Protein AF-A0A1F3SQA1-F1 (afdb_monomer)

Solvent-accessible surface area (backbone atoms only — not comparable to full-atom values): 26311 Å² total; per-residue (Å²): 132,64,75,68,61,70,55,59,71,68,75,72,82,86,90,86,88,83,87,87,80,90,62,77,64,54,45,48,72,47,76,38,71,62,70,23,48,37,37,42,30,56,46,27,35,12,43,51,34,51,51,54,53,50,57,70,67,46,75,56,28,37,43,37,33,30,42,46,51,42,80,35,73,56,29,28,56,53,49,38,51,50,41,52,38,20,71,73,67,22,46,32,40,39,40,35,36,54,42,91,92,64,50,57,63,35,71,48,38,47,51,45,42,41,75,44,53,32,48,59,34,25,34,51,64,78,34,82,83,40,83,79,50,63,66,37,43,50,48,34,35,41,43,36,29,59,64,43,36,33,35,36,16,39,56,50,42,32,29,31,39,32,50,64,25,57,60,46,26,38,47,30,33,33,41,38,41,36,35,80,65,30,46,58,55,48,51,56,47,50,54,45,63,70,31,90,52,31,37,64,73,75,52,64,64,51,50,50,62,69,63,52,46,62,60,56,57,51,42,55,49,54,73,63,74,48,58,81,59,55,64,51,55,55,24,70,74,34,70,66,54,41,50,51,52,53,49,52,54,53,49,51,51,54,52,50,53,49,43,52,49,28,54,52,51,61,50,87,46,73,67,52,53,50,50,51,51,50,28,57,58,55,5,44,56,46,40,73,70,33,58,66,48,70,34,37,42,34,34,44,34,23,37,63,84,74,68,64,70,68,46,40,67,20,45,17,45,60,52,55,54,53,52,54,64,60,66,44,79,51,32,39,41,36,37,21,44,43,70,45,68,48,73,63,56,46,48,46,52,52,53,40,34,73,72,68,28,47,40,37,37,41,27,34,29,67,57,21,44,92,52,58,44,59,44,39,40,30,71,69,52,46,59,65,40,36,76,54,63,42,45,42,31,29,31,64,21,61,66,63,84,96,63,89,62,91,45,76,50,36,64,70,15,36,21,21,52,41,23,21,34,39,37,39,51,65,22,20,34,36,46,10,37,53,44,45,29,67,52,46,62,51,35,30,29,29,33,35,41,33,39,45,82,32,43,70,62,28,44,50,56,50,51,52,52,57,57,54,50,75,57,36,48,73,39,84,43,65,64,51,42,66,66,57,56,57,51,94,54,51,71,69,59,51,53,51,39,63,67,39,28,63,59,36,44,51,53,57,74,76,95

Secondary structure (DSSP, 8-state):
--HHHHHHGGG--------------BEEEEEE-S-EEEEEE-SHHHHHHHHHHHHHH-SSEEEEEES-B--SHHHHHHHHHHHHHHHTT-EEEEEEE--TT--SS-HHHHHHHHHTTEEEEEETGGGGG-TTGGG-EE---EEEETTTEEEEES--BSGGGTT--SSEEEE--EEEEESTTHHHHHHHHHHHHHSTTEE---HHHHHHHHHS-HHHHHHHHHHT---HHHHHHHHHH-HHHHHHHHHHHHHHHHHHHHHHHHHHHTSPPHHHHHHHHHIIIIIHHHHHTS-EEEESEEEEEEEPS--SHHHHHSBHHHHHHHHHHHH-SSEEEEE-S-B---HHHHHHHHHHHHTT-EEEEEEE-TTT-S-HHHHHHHHHHHHHHHTTT-EEEEE-SPPPTT---SSHHHHTSEEEE---EEEETTTEEEEES--BSHHHHHTEE-EEEEEES-HHHHHHHHHHHHHHHTTEEE--SHHHHHHHTTTT--HHHHHHHHHHHHHHHHHHHT-

Foldseek 3Di:
DDLVVVQVLVQDDDDDDDDDDADAFPKLKDKFLAKKKKWKAQALLLVLLVLLVLLVPFDAEKEWEAADQALALSNLLNLLSVLVVQVVVHAAEYEYEDDVVPPRCDLLLCLLSVVSRHHYKYFQPVCVPPPQQNLFTARWTWIDGPLFKIKFFLAGHHCLSRLNDLAEHARIMMMMIGDDCSNSVVVLSVLRCPDPRIGDPPCVVVVVLVVPPVCVVVVCVVVVVDPPVVLVVVCVVPVVSVVVVVVVVVVNVVSVVVNVVSNVSNPDDPVSVVVVVLSVVVSVVSNVPTDIDMFSTKMKMWQGDDDDDVSLSNHDVVVVVLVLLLVFDAEKEWEAQAAQAAPSVVVSLLVCLVVVHAAEYEYAACQAHSNLLRNLNCLVCVQVSLVSRYWYKHFLQADAPPRDHPDPSSNNYGYGYHYGKMQGYQFKIKGWSAHNDVSSSGHYIIIMMIGGRHRSVSVVVVVVVVSSRVRIDTPNHNVSCVVRRQVPHDPVSVVVSVVSNVSSNVVSVSD

pLDDT: mean 85.47, std 19.25, range [26.56, 98.94]

Mean predicted aligned error: 8.24 Å

Radius of gyration: 24.85 Å; Cα contacts (8 Å, |Δi|>4): 980; chains: 1; bounding box: 67×60×72 Å

Nearest PDB structures (foldseek):
  3hsi-assembly1_C-2  TM=6.934E-01  e=1.210E-18  Haemophilus influenzae
  8yr5-assembly1_F  TM=6.966E-01  e=2.117E-18  Escherichia coli str. K-12 substr. MG1655
  8yr5-assembly1_L  TM=6.900E-01  e=2.002E-18  Escherichia coli str. K-12 substr. MG1655
  8yr5-assembly1_B  TM=6.846E-01  e=2.239E-18  Escherichia coli str. K-12 substr. MG1655
  3hsi-assembly2_B-2  TM=6.626E-01  e=1.790E-18  Haemophilus influenzae

Structure (mmCIF, N/CA/C/O backbone):
data_AF-A0A1F3SQA1-F1
#
_entry.id   AF-A0A1F3SQA1-F1
#
loop_
_atom_site.group_PDB
_atom_site.id
_atom_site.type_symbol
_atom_site.label_atom_id
_atom_site.label_alt_id
_atom_site.label_comp_id
_atom_site.label_asym_id
_atom_site.label_entity_id
_atom_site.label_seq_id
_atom_site.pdbx_PDB_ins_code
_atom_site.Cartn_x
_atom_site.Cartn_y
_atom_site.Cartn_z
_atom_site.occupancy
_atom_site.B_iso_or_equiv
_atom_site.auth_seq_id
_atom_site.auth_comp_id
_atom_site.auth_asym_id
_atom_site.auth_atom_id
_atom_site.pdbx_PDB_model_num
ATOM 1 N N . MET A 1 1 ? 14.213 17.876 -5.535 1.00 33.94 1 MET A N 1
ATOM 2 C CA . MET A 1 1 ? 13.099 18.818 -5.268 1.00 33.94 1 MET A CA 1
ATOM 3 C C . MET A 1 1 ? 12.388 18.370 -4.002 1.00 33.94 1 MET A C 1
ATOM 5 O O . MET A 1 1 ? 12.259 17.169 -3.807 1.00 33.94 1 MET A O 1
ATOM 9 N N . SER A 1 2 ? 12.028 19.285 -3.098 1.00 26.56 2 SER A N 1
ATOM 10 C CA . SER A 1 2 ? 11.525 18.899 -1.773 1.00 26.56 2 SER A CA 1
ATOM 11 C C . SER A 1 2 ? 10.110 18.313 -1.851 1.00 26.56 2 SER A C 1
ATOM 13 O O . SER A 1 2 ? 9.280 18.761 -2.644 1.00 26.56 2 SER A O 1
ATOM 15 N N . HIS A 1 3 ? 9.818 17.344 -0.978 1.00 36.22 3 HIS A N 1
ATOM 16 C CA . HIS A 1 3 ? 8.476 16.789 -0.743 1.00 36.22 3 HIS A CA 1
ATOM 17 C C . HIS A 1 3 ? 7.387 17.871 -0.563 1.00 36.22 3 HIS A C 1
ATOM 19 O O . HIS A 1 3 ? 6.221 17.637 -0.865 1.00 36.22 3 HIS A O 1
ATOM 25 N N . ALA A 1 4 ? 7.757 19.084 -0.134 1.00 29.34 4 ALA A N 1
ATOM 26 C CA . ALA A 1 4 ? 6.837 20.205 0.045 1.00 29.34 4 ALA A CA 1
ATOM 27 C C . ALA A 1 4 ? 6.196 20.703 -1.268 1.00 29.34 4 ALA A C 1
ATOM 29 O O . ALA A 1 4 ? 5.069 21.193 -1.235 1.00 29.34 4 ALA A O 1
ATOM 30 N N . PHE A 1 5 ? 6.857 20.544 -2.422 1.00 28.77 5 PHE A N 1
ATOM 31 C CA . PHE A 1 5 ? 6.289 20.952 -3.714 1.00 28.77 5 PHE A CA 1
ATOM 32 C C . PHE A 1 5 ? 5.249 19.944 -4.241 1.00 28.77 5 PHE A C 1
ATOM 34 O O . PHE A 1 5 ? 4.252 20.356 -4.828 1.00 28.77 5 PHE A O 1
ATOM 41 N N . LYS A 1 6 ? 5.408 18.642 -3.930 1.00 39.19 6 LYS A N 1
ATOM 42 C CA . LYS A 1 6 ? 4.397 17.596 -4.204 1.00 39.19 6 LYS A CA 1
ATOM 43 C C . LYS A 1 6 ? 3.072 17.886 -3.458 1.00 39.19 6 LYS A C 1
ATOM 45 O O . LYS A 1 6 ? 1.998 17.616 -3.984 1.00 39.19 6 LYS A O 1
ATOM 50 N N . ILE A 1 7 ? 3.138 18.513 -2.275 1.00 40.22 7 ILE A N 1
ATOM 51 C CA . ILE A 1 7 ? 1.973 18.864 -1.434 1.00 40.22 7 ILE A CA 1
ATOM 52 C C . ILE A 1 7 ? 1.222 20.111 -1.945 1.00 40.22 7 ILE A C 1
ATOM 54 O O . ILE A 1 7 ? 0.005 20.199 -1.790 1.00 40.22 7 ILE A O 1
ATOM 58 N N . LEU A 1 8 ? 1.908 21.075 -2.569 1.00 31.73 8 LEU A N 1
ATOM 59 C CA . LEU A 1 8 ? 1.300 22.357 -2.960 1.00 31.73 8 LEU A CA 1
ATOM 60 C C . LEU A 1 8 ? 0.351 22.230 -4.165 1.00 31.73 8 LEU A C 1
ATOM 62 O O . LEU A 1 8 ? -0.677 22.900 -4.213 1.00 31.73 8 LEU A O 1
ATOM 66 N N . VAL A 1 9 ? 0.642 21.324 -5.101 1.00 40.16 9 VAL A N 1
ATOM 67 C CA . VAL A 1 9 ? -0.227 21.062 -6.267 1.00 40.16 9 VAL A CA 1
ATOM 68 C C . VAL A 1 9 ? -1.517 20.325 -5.862 1.00 40.16 9 VAL A C 1
ATOM 70 O O . VAL A 1 9 ? -2.518 20.341 -6.571 1.00 40.16 9 VAL A O 1
ATOM 73 N N . PHE A 1 10 ? -1.540 19.754 -4.660 1.00 41.94 10 PHE A N 1
ATOM 74 C CA . PHE A 1 10 ? -2.691 19.055 -4.096 1.00 41.94 10 PHE A CA 1
ATOM 75 C C . PHE A 1 10 ? -3.799 19.996 -3.577 1.00 41.94 10 PHE A C 1
ATOM 77 O O . PHE A 1 10 ? -4.923 19.555 -3.352 1.00 41.94 10 PHE A O 1
ATOM 84 N N . LEU A 1 11 ? -3.502 21.289 -3.377 1.00 36.06 11 LEU A N 1
ATOM 85 C CA . LEU A 1 11 ? -4.375 22.251 -2.681 1.00 36.06 11 LEU A CA 1
ATOM 86 C C . LEU A 1 11 ? -5.408 22.970 -3.565 1.00 36.06 11 LEU A C 1
ATOM 88 O O . LEU A 1 11 ? -6.230 23.720 -3.040 1.00 36.06 11 LEU A O 1
ATOM 92 N N . LEU A 1 12 ? 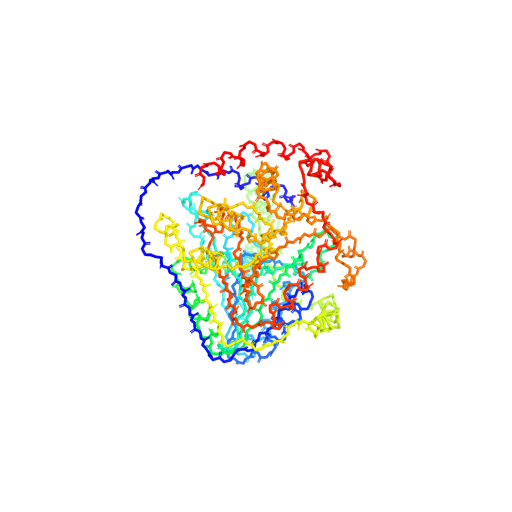-5.411 22.755 -4.881 1.00 35.59 12 LEU A N 1
ATOM 93 C CA . LEU A 1 12 ? -6.337 23.433 -5.789 1.00 35.59 12 LEU A CA 1
ATOM 94 C C . LEU A 1 12 ? -7.244 22.415 -6.485 1.00 35.59 12 LEU A C 1
ATOM 96 O O . LEU A 1 12 ? -6.821 21.753 -7.420 1.00 35.59 12 LEU A O 1
ATOM 100 N N . THR A 1 13 ? -8.505 22.301 -6.062 1.00 38.38 13 THR A N 1
ATOM 101 C CA . THR A 1 13 ? -9.640 22.019 -6.965 1.00 38.38 13 THR A CA 1
ATOM 102 C C . THR A 1 13 ? -10.970 22.385 -6.309 1.00 38.38 13 THR A C 1
ATOM 104 O O . THR A 1 13 ? -11.234 22.079 -5.148 1.00 38.38 13 THR A O 1
ATOM 107 N N . LEU A 1 14 ? -11.782 23.094 -7.092 1.00 35.31 14 LEU A N 1
ATOM 108 C CA . LEU A 1 14 ? -13.035 23.744 -6.730 1.00 35.31 14 LEU A CA 1
ATOM 109 C C . LEU A 1 14 ? -14.251 22.804 -6.783 1.00 35.31 14 LEU A C 1
ATOM 111 O O . LEU A 1 14 ? -14.276 21.779 -7.461 1.00 35.31 14 LEU A O 1
ATOM 115 N N . ILE A 1 15 ? -15.261 23.247 -6.041 1.00 37.16 15 ILE A N 1
ATOM 116 C CA . ILE A 1 15 ? -16.557 22.655 -5.712 1.00 37.16 15 ILE A CA 1
ATOM 117 C C . ILE A 1 15 ? -17.453 22.420 -6.942 1.00 37.16 15 ILE A C 1
ATOM 119 O O . ILE A 1 15 ? -17.565 23.272 -7.817 1.00 37.16 15 ILE A O 1
ATOM 123 N N . SER A 1 16 ? -18.210 21.317 -6.932 1.00 30.11 16 SER A N 1
ATOM 124 C CA . SER A 1 16 ? -19.555 21.259 -7.531 1.00 30.11 16 SER A CA 1
ATOM 125 C C . SER A 1 16 ? -20.459 20.340 -6.697 1.00 30.11 16 SER A C 1
ATOM 127 O O . SER A 1 16 ? -20.078 19.210 -6.385 1.00 30.11 16 SER A O 1
ATOM 129 N N . PHE A 1 17 ? -21.636 20.848 -6.312 1.00 32.22 17 PHE A N 1
ATOM 130 C CA . PHE A 1 17 ? -22.641 20.158 -5.497 1.00 32.22 17 PHE A CA 1
ATOM 131 C C . PHE A 1 17 ? -23.872 19.785 -6.323 1.00 32.22 17 PHE A C 1
ATOM 133 O O . PHE A 1 17 ? -24.338 20.558 -7.158 1.00 32.22 17 PHE A O 1
ATOM 140 N N . SER A 1 18 ? -24.450 18.626 -6.022 1.00 26.62 18 SER A N 1
ATOM 141 C CA . SER A 1 18 ? -25.871 18.334 -6.234 1.00 26.62 18 SER A CA 1
ATOM 142 C C . SER A 1 18 ? -26.283 17.232 -5.259 1.00 26.62 18 SER A C 1
ATOM 144 O O . SER A 1 18 ? -25.489 16.346 -4.948 1.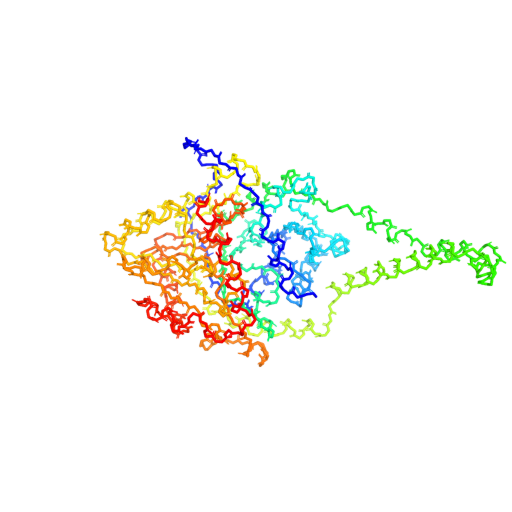00 26.62 18 SER A O 1
ATOM 146 N N . THR A 1 19 ? -27.507 17.301 -4.753 1.00 32.72 19 THR A N 1
ATOM 147 C CA . THR A 1 19 ? -28.141 16.266 -3.929 1.00 32.72 19 THR A CA 1
ATOM 148 C C . THR A 1 19 ? -28.898 15.247 -4.798 1.00 32.72 19 THR A C 1
ATOM 150 O O . THR A 1 19 ? -29.335 15.599 -5.892 1.00 32.72 19 THR A O 1
ATOM 153 N N . PHE A 1 20 ? -29.120 14.047 -4.233 1.00 39.56 20 PHE A N 1
ATOM 154 C CA . PHE A 1 20 ? -30.172 13.042 -4.529 1.00 39.56 20 PHE A CA 1
ATOM 155 C C . PHE A 1 20 ? -29.842 11.752 -5.320 1.00 39.56 20 PHE A C 1
ATOM 157 O O . PHE A 1 20 ? -28.956 11.727 -6.163 1.00 39.56 20 PHE A O 1
ATOM 164 N N . ALA A 1 21 ? -30.680 10.746 -4.988 1.00 33.53 21 ALA A N 1
ATOM 165 C CA . ALA A 1 21 ? -30.950 9.385 -5.491 1.00 33.53 21 ALA A CA 1
ATOM 166 C C . ALA A 1 21 ? -29.835 8.320 -5.414 1.00 33.53 21 ALA A C 1
ATOM 168 O O . ALA A 1 21 ? -28.733 8.501 -5.912 1.00 33.53 21 ALA A O 1
ATOM 169 N N . ALA A 1 22 ? -30.158 7.182 -4.783 1.00 39.25 22 ALA A N 1
ATOM 170 C CA . ALA A 1 22 ? -29.303 6.000 -4.714 1.00 39.25 22 ALA A CA 1
ATOM 171 C C . ALA A 1 22 ? -29.299 5.293 -6.077 1.00 39.25 22 ALA A C 1
ATOM 173 O O . ALA A 1 22 ? -30.270 4.630 -6.433 1.00 39.25 22 ALA A O 1
ATOM 174 N N . SER A 1 23 ? -28.229 5.475 -6.846 1.00 47.81 23 SER A N 1
ATOM 175 C CA . SER A 1 23 ? -27.915 4.607 -7.977 1.00 47.81 23 SER A CA 1
ATOM 176 C C . SER A 1 23 ? -27.439 3.245 -7.465 1.00 47.81 23 SER A C 1
ATOM 178 O O . SER A 1 23 ? -26.839 3.148 -6.390 1.00 47.81 23 SER A O 1
ATOM 180 N N . GLU A 1 24 ? -27.719 2.178 -8.215 1.00 52.03 24 GLU A N 1
ATOM 181 C CA . GLU A 1 24 ? -27.139 0.863 -7.938 1.00 52.03 24 GLU A CA 1
ATOM 182 C C . GLU A 1 24 ? -25.605 0.958 -7.976 1.00 52.03 24 GLU A C 1
ATOM 184 O O . GLU A 1 24 ? -25.017 1.557 -8.882 1.00 52.03 24 GLU A O 1
ATOM 189 N N . LEU A 1 25 ? -24.949 0.400 -6.957 1.00 57.31 25 LEU A N 1
ATOM 190 C CA . LEU A 1 25 ? -23.492 0.384 -6.862 1.00 57.31 25 LEU A CA 1
ATOM 191 C C . LEU A 1 25 ? -22.923 -0.460 -8.012 1.00 57.31 25 LEU A C 1
ATOM 193 O O . LEU A 1 25 ? -23.115 -1.674 -8.042 1.00 57.31 25 LEU A O 1
ATOM 197 N N . LYS A 1 26 ? -22.175 0.163 -8.928 1.00 67.56 26 LYS A N 1
ATOM 198 C CA . LYS A 1 26 ? -21.373 -0.551 -9.930 1.00 67.56 26 LYS A CA 1
ATOM 199 C C . LYS A 1 26 ? -20.084 -1.009 -9.258 1.00 67.56 26 LYS A C 1
ATOM 201 O O . LYS A 1 26 ? -19.086 -0.291 -9.241 1.00 67.56 26 LYS A O 1
ATOM 206 N N . VAL A 1 27 ? -20.128 -2.198 -8.666 1.00 72.12 27 VAL A N 1
ATOM 207 C CA . VAL A 1 27 ? -18.989 -2.818 -7.985 1.00 72.12 27 VAL A CA 1
ATOM 208 C C . VAL A 1 27 ? -18.533 -4.054 -8.740 1.00 72.12 27 VAL A C 1
ATOM 210 O O . VAL A 1 27 ? -19.356 -4.886 -9.115 1.00 72.12 27 VAL A O 1
ATOM 213 N N . PHE A 1 28 ? -17.225 -4.190 -8.953 1.00 89.00 28 PHE A N 1
ATOM 214 C CA . PHE A 1 28 ? -16.672 -5.500 -9.255 1.00 89.00 28 PHE A CA 1
ATOM 215 C C . PHE A 1 28 ? -16.609 -6.256 -7.930 1.00 89.00 28 PHE A C 1
ATOM 217 O O . PHE A 1 28 ? -15.942 -5.809 -6.992 1.00 89.00 28 PHE A O 1
ATOM 224 N N . LYS A 1 29 ? -17.368 -7.343 -7.809 1.00 92.38 29 LYS A N 1
ATOM 225 C CA . LYS A 1 29 ? -17.402 -8.178 -6.608 1.00 92.38 29 LYS A CA 1
ATOM 226 C C . LYS A 1 29 ? -17.433 -9.637 -7.029 1.00 92.38 29 LYS A C 1
ATOM 228 O O . LYS A 1 29 ? -18.377 -10.060 -7.686 1.00 92.38 29 LYS A O 1
ATOM 233 N N . ALA A 1 30 ? -16.435 -10.384 -6.588 1.00 94.94 30 ALA A N 1
ATOM 234 C CA . ALA A 1 30 ? -16.378 -11.827 -6.720 1.00 94.94 30 ALA A CA 1
ATOM 235 C C . ALA A 1 30 ? -16.354 -12.452 -5.326 1.00 94.94 30 ALA A C 1
ATOM 237 O O . ALA A 1 30 ? -15.689 -11.939 -4.425 1.00 94.94 30 ALA A O 1
ATOM 238 N N . THR A 1 31 ? -17.085 -13.548 -5.161 1.00 96.12 31 THR A N 1
ATOM 239 C CA . THR A 1 31 ? -17.122 -14.348 -3.934 1.00 96.12 31 THR A CA 1
ATOM 240 C C . THR A 1 31 ? -16.731 -15.770 -4.292 1.00 96.12 31 THR A C 1
ATOM 242 O O . THR A 1 31 ? -17.125 -16.266 -5.347 1.00 96.12 31 THR A O 1
ATOM 245 N N . SER A 1 32 ? -15.995 -16.435 -3.412 1.00 96.56 32 SER A N 1
ATOM 246 C CA . SER A 1 32 ? -15.732 -17.860 -3.525 1.00 96.56 32 SER A CA 1
ATOM 247 C C . SER A 1 32 ? -15.759 -18.506 -2.149 1.00 96.56 32 SER A C 1
ATOM 249 O O . SER A 1 32 ? -15.146 -17.972 -1.229 1.00 96.56 32 SER A O 1
ATOM 251 N N . ASP A 1 33 ? -16.421 -19.664 -2.070 1.00 95.75 33 ASP A N 1
ATOM 252 C CA . ASP A 1 33 ? -16.456 -20.551 -0.896 1.00 95.75 33 ASP A CA 1
ATOM 253 C C . ASP A 1 33 ? -15.411 -21.692 -0.979 1.00 95.75 33 ASP A C 1
ATOM 255 O O . ASP A 1 33 ? -15.267 -22.509 -0.068 1.00 95.75 33 ASP A O 1
ATOM 259 N N . ALA A 1 34 ? -14.689 -21.790 -2.104 1.00 94.75 34 ALA A N 1
ATOM 260 C CA . ALA A 1 34 ? -13.558 -22.705 -2.260 1.00 94.75 34 ALA A CA 1
ATOM 261 C C . ALA A 1 34 ? -12.367 -22.285 -1.372 1.00 94.75 34 ALA A C 1
ATOM 263 O O . ALA A 1 34 ? -12.189 -21.090 -1.136 1.00 94.75 34 ALA A O 1
ATOM 264 N N . PRO A 1 35 ? -11.515 -23.223 -0.920 1.00 93.81 35 PRO A N 1
ATOM 265 C CA . PRO A 1 35 ? -10.353 -22.890 -0.099 1.00 93.81 35 PRO A CA 1
ATOM 266 C C . PRO A 1 35 ? -9.317 -22.065 -0.879 1.00 93.81 35 PRO A C 1
ATOM 268 O O . PRO A 1 35 ? -8.947 -22.412 -2.004 1.00 93.81 35 PRO A O 1
ATOM 271 N N . HIS A 1 36 ? -8.829 -20.990 -0.257 1.00 98.06 36 HIS A N 1
ATOM 272 C CA . HIS A 1 36 ? -7.717 -20.169 -0.744 1.00 98.06 36 HIS A CA 1
ATOM 273 C C . HIS A 1 36 ? -6.594 -20.150 0.276 1.00 98.06 36 HIS A C 1
ATOM 275 O O . HIS A 1 36 ? -6.832 -19.868 1.449 1.00 98.06 36 HIS A O 1
ATOM 281 N N . SER A 1 37 ? -5.360 -20.328 -0.182 1.00 98.19 37 SER A N 1
ATOM 282 C CA . SER A 1 37 ? -4.195 -20.061 0.654 1.00 98.19 37 SER A CA 1
ATOM 283 C C . SER A 1 37 ? -3.965 -18.557 0.725 1.00 98.19 37 SER A C 1
ATOM 285 O O . SER A 1 37 ? -3.767 -17.916 -0.308 1.00 98.19 37 SER A O 1
ATOM 287 N N . LEU A 1 38 ? -3.952 -18.009 1.937 1.00 98.50 38 LEU A N 1
ATOM 288 C CA . LEU A 1 38 ? -3.642 -16.612 2.214 1.00 98.50 38 LEU A CA 1
ATOM 289 C C . LEU A 1 38 ? -2.340 -16.501 2.997 1.00 98.50 38 LEU A C 1
ATOM 291 O O . LEU A 1 38 ? -2.140 -17.254 3.947 1.00 98.50 38 LEU A O 1
ATOM 295 N N . THR A 1 39 ? -1.514 -15.512 2.660 1.00 98.69 39 THR A N 1
ATOM 296 C CA . THR A 1 39 ? -0.381 -15.082 3.494 1.00 98.69 39 THR A CA 1
ATOM 297 C C . THR A 1 39 ? -0.421 -13.569 3.666 1.00 98.69 39 THR A C 1
ATOM 299 O O . THR A 1 39 ? -0.599 -12.839 2.692 1.00 98.69 39 THR A O 1
ATOM 302 N N . ILE A 1 40 ? -0.271 -13.087 4.900 1.00 98.44 40 ILE A N 1
ATOM 303 C CA . ILE A 1 40 ? -0.341 -11.660 5.237 1.00 98.44 40 ILE A CA 1
ATOM 304 C C . ILE A 1 40 ? 1.067 -11.148 5.539 1.00 98.44 40 ILE A C 1
ATOM 306 O O . ILE A 1 40 ? 1.681 -11.566 6.514 1.00 98.44 40 ILE A O 1
ATOM 310 N N . TYR A 1 41 ? 1.566 -10.230 4.716 1.00 98.00 41 TYR A N 1
ATOM 311 C CA . TYR A 1 41 ? 2.908 -9.668 4.844 1.00 98.00 41 TYR A CA 1
ATOM 312 C C . TYR A 1 41 ? 2.865 -8.286 5.492 1.00 98.00 41 TYR A C 1
ATOM 314 O O . TYR A 1 41 ? 2.457 -7.306 4.867 1.00 98.00 41 TYR A O 1
ATOM 322 N N . ASP A 1 42 ? 3.341 -8.208 6.731 1.00 94.88 42 ASP A N 1
ATOM 323 C CA . ASP A 1 42 ? 3.480 -6.954 7.484 1.00 94.88 42 ASP A CA 1
ATOM 324 C C . ASP A 1 42 ? 4.838 -6.280 7.264 1.00 94.88 42 ASP A C 1
ATOM 326 O O . ASP A 1 42 ? 4.966 -5.055 7.232 1.00 94.88 42 ASP A O 1
ATOM 330 N N . HIS A 1 43 ? 5.875 -7.091 7.069 1.00 96.06 43 HIS A N 1
ATOM 331 C CA . HIS A 1 43 ? 7.239 -6.610 6.929 1.00 96.06 43 HIS A CA 1
ATOM 332 C C . HIS A 1 43 ? 7.544 -6.189 5.486 1.00 96.06 43 HIS A C 1
ATOM 334 O O . HIS A 1 43 ? 7.288 -6.955 4.557 1.00 96.06 43 HIS A O 1
ATOM 340 N N . GLY A 1 44 ? 8.159 -5.021 5.278 1.00 96.88 44 GLY A N 1
ATOM 341 C CA . GLY A 1 44 ? 8.500 -4.495 3.952 1.00 96.88 44 GLY A CA 1
ATOM 342 C C . GLY A 1 44 ? 9.444 -5.416 3.181 1.00 96.88 44 GLY A C 1
ATOM 343 O O . GLY A 1 44 ? 9.073 -5.908 2.119 1.00 96.88 44 GLY A O 1
ATOM 344 N N . LEU A 1 45 ? 10.609 -5.751 3.746 1.00 96.94 45 LEU A N 1
ATOM 345 C CA . LEU A 1 45 ? 11.536 -6.711 3.115 1.00 96.94 45 LEU A CA 1
ATOM 346 C C . LEU A 1 45 ? 10.908 -8.084 2.845 1.00 96.94 45 LEU A C 1
ATOM 348 O O . LEU A 1 45 ? 11.135 -8.652 1.780 1.00 96.94 45 LEU A O 1
ATOM 352 N N . GLY A 1 46 ? 10.106 -8.612 3.778 1.00 97.75 46 GLY A N 1
ATOM 353 C CA . GLY A 1 46 ? 9.400 -9.882 3.578 1.00 97.75 46 GLY A CA 1
ATOM 354 C C . GLY A 1 46 ? 8.419 -9.820 2.409 1.00 97.75 46 GLY A C 1
ATOM 355 O O . GLY A 1 46 ? 8.346 -10.745 1.602 1.00 97.75 46 GLY A O 1
ATOM 356 N N . SER A 1 47 ? 7.733 -8.688 2.258 1.00 98.38 47 SER A N 1
ATOM 357 C CA . SER A 1 47 ? 6.813 -8.454 1.150 1.00 98.38 47 SER A CA 1
ATOM 358 C C . SER A 1 47 ? 7.529 -8.267 -0.198 1.00 98.38 47 SER A C 1
ATOM 360 O O . SER A 1 47 ? 7.040 -8.733 -1.229 1.00 98.38 47 SER A O 1
ATOM 362 N N . LEU A 1 48 ? 8.711 -7.633 -0.216 1.00 98.62 48 LEU A N 1
ATOM 363 C CA . LEU A 1 48 ? 9.550 -7.537 -1.419 1.00 98.62 48 LEU A CA 1
ATOM 364 C C . LEU A 1 48 ? 10.106 -8.907 -1.824 1.00 98.62 48 LEU A C 1
ATOM 366 O O . LEU A 1 48 ? 10.011 -9.288 -2.989 1.00 98.62 48 LEU A O 1
ATOM 370 N N . TYR A 1 49 ? 10.621 -9.668 -0.856 1.00 98.75 49 TYR A N 1
ATOM 371 C CA . TYR A 1 49 ? 11.074 -11.043 -1.052 1.00 98.75 49 TYR A CA 1
ATOM 372 C C . TYR A 1 49 ? 9.975 -11.904 -1.681 1.00 98.75 49 TYR A C 1
ATOM 374 O O . TYR A 1 49 ? 10.186 -12.526 -2.722 1.00 98.75 49 TYR A O 1
ATOM 382 N N . ALA A 1 50 ? 8.776 -11.888 -1.094 1.00 98.75 50 ALA A N 1
ATOM 383 C CA . ALA A 1 50 ? 7.647 -12.668 -1.582 1.00 98.75 50 ALA A CA 1
ATOM 384 C C . ALA A 1 50 ? 7.274 -12.307 -3.029 1.00 98.75 50 ALA A C 1
ATOM 386 O O . ALA A 1 50 ? 7.078 -13.207 -3.847 1.00 98.75 50 ALA A O 1
ATOM 387 N N . ARG A 1 51 ? 7.266 -11.013 -3.380 1.00 98.81 51 ARG A N 1
ATOM 388 C CA . ARG A 1 51 ? 7.050 -10.548 -4.761 1.00 98.81 51 ARG A CA 1
ATOM 389 C C . ARG A 1 51 ? 8.107 -11.072 -5.734 1.00 98.81 51 ARG A C 1
ATOM 391 O O . ARG A 1 51 ? 7.751 -11.557 -6.806 1.00 98.81 51 ARG A O 1
ATOM 398 N N . LEU A 1 52 ? 9.390 -11.016 -5.371 1.00 98.88 52 LEU A N 1
ATOM 399 C CA . LEU A 1 52 ? 10.468 -11.544 -6.217 1.00 98.88 52 LEU A CA 1
ATOM 400 C C . LEU A 1 52 ? 10.324 -13.058 -6.424 1.00 98.88 52 LEU A C 1
ATOM 402 O O . LEU A 1 52 ? 10.481 -13.536 -7.546 1.00 98.88 52 LEU A O 1
ATOM 406 N N . LYS A 1 53 ? 9.940 -13.805 -5.380 1.00 98.75 53 LYS A N 1
ATOM 407 C CA . LYS A 1 53 ? 9.669 -15.246 -5.491 1.00 98.75 53 LYS A CA 1
ATOM 408 C C . LYS A 1 53 ? 8.431 -15.558 -6.331 1.00 98.75 53 LYS A C 1
ATOM 410 O O . LYS A 1 53 ? 8.444 -16.556 -7.045 1.00 98.75 53 LYS A O 1
ATOM 415 N N . MET A 1 54 ? 7.384 -14.731 -6.285 1.00 98.69 54 MET A N 1
ATOM 416 C CA . MET A 1 54 ? 6.247 -14.854 -7.210 1.00 98.69 54 MET A CA 1
ATOM 417 C C . MET A 1 54 ? 6.713 -14.682 -8.661 1.00 98.69 54 MET A C 1
ATOM 419 O O . MET A 1 54 ? 6.474 -15.554 -9.490 1.00 98.69 54 MET A O 1
ATOM 423 N N . ILE A 1 55 ? 7.452 -13.609 -8.959 1.00 98.88 55 ILE A N 1
ATOM 424 C CA . ILE A 1 55 ? 7.984 -13.345 -10.307 1.00 98.88 55 ILE A CA 1
ATOM 425 C C . ILE A 1 55 ? 8.863 -14.508 -10.791 1.00 98.88 55 ILE A C 1
ATOM 427 O O . ILE A 1 55 ? 8.725 -14.959 -11.925 1.00 98.88 55 ILE A O 1
ATOM 431 N N . GLU A 1 56 ? 9.734 -15.038 -9.929 1.00 98.56 56 GLU A N 1
ATOM 432 C CA . GLU A 1 56 ? 10.587 -16.190 -10.238 1.00 98.56 56 GLU A CA 1
ATOM 433 C C . GLU A 1 56 ? 9.773 -17.432 -10.658 1.00 98.56 56 GLU A C 1
ATOM 435 O O . GLU A 1 56 ? 10.130 -18.113 -11.630 1.00 98.56 56 GLU A O 1
ATOM 440 N N . ARG A 1 57 ? 8.657 -17.704 -9.963 1.00 98.12 57 ARG A N 1
ATOM 441 C CA . ARG A 1 57 ? 7.780 -18.855 -10.228 1.00 98.12 57 ARG A CA 1
ATOM 442 C C . ARG A 1 57 ? 6.997 -18.749 -11.534 1.00 98.12 57 ARG A C 1
ATOM 444 O O . ARG A 1 57 ? 6.772 -19.798 -12.136 1.00 98.12 57 ARG A O 1
ATOM 451 N N . ALA A 1 58 ? 6.641 -17.541 -11.976 1.00 98.69 58 ALA A N 1
ATOM 452 C CA . ALA A 1 58 ? 5.774 -17.312 -13.134 1.00 98.69 58 ALA A CA 1
ATOM 453 C C . ALA A 1 58 ? 6.242 -18.059 -14.398 1.00 98.69 58 ALA A C 1
ATOM 455 O O . ALA A 1 58 ? 7.442 -18.099 -14.708 1.00 98.69 58 ALA A O 1
ATOM 456 N N . LYS A 1 59 ? 5.303 -18.652 -15.138 1.00 98.56 59 LYS A N 1
ATOM 457 C CA . LYS A 1 59 ? 5.573 -19.461 -16.341 1.00 98.56 59 LYS A CA 1
ATOM 458 C C . LYS A 1 59 ? 4.884 -18.947 -17.599 1.00 98.56 59 LYS A C 1
ATOM 460 O O . LYS A 1 59 ? 5.396 -19.191 -18.686 1.00 98.56 59 LYS A O 1
ATOM 465 N N . GLU A 1 60 ? 3.767 -18.249 -17.463 1.00 98.56 60 GLU A N 1
ATOM 466 C CA . GLU A 1 60 ? 2.886 -17.861 -18.564 1.00 98.56 60 GLU A CA 1
ATOM 467 C C . GLU A 1 60 ? 2.693 -16.342 -18.604 1.00 98.56 60 GLU A C 1
ATOM 469 O O . GLU A 1 60 ? 2.934 -15.715 -19.641 1.00 98.56 60 GLU A O 1
ATOM 474 N N . SER A 1 61 ? 2.321 -15.733 -17.474 1.00 98.69 61 SER A N 1
ATOM 475 C CA . SER A 1 61 ? 2.004 -14.306 -17.403 1.00 98.69 61 SER A CA 1
ATOM 476 C C . SER A 1 61 ? 2.377 -13.657 -16.070 1.00 98.69 61 SER A C 1
ATOM 478 O O . SER A 1 61 ? 2.374 -14.288 -15.013 1.00 98.69 61 SER A O 1
ATOM 480 N N . ILE A 1 62 ? 2.690 -12.362 -16.129 1.00 98.94 62 ILE A N 1
ATOM 481 C CA . ILE A 1 62 ? 2.869 -11.480 -14.976 1.00 98.94 62 ILE A CA 1
ATOM 482 C C . ILE A 1 62 ? 2.137 -10.167 -15.256 1.00 98.94 62 ILE A C 1
ATOM 484 O O . ILE A 1 62 ? 2.464 -9.470 -16.218 1.00 98.94 62 ILE A O 1
ATOM 488 N N . ASP A 1 63 ? 1.217 -9.797 -14.370 1.00 98.88 63 ASP A N 1
ATOM 489 C CA . ASP A 1 63 ? 0.487 -8.532 -14.418 1.00 98.88 63 ASP A CA 1
ATOM 490 C C . ASP A 1 63 ? 0.797 -7.674 -13.192 1.00 98.88 63 ASP A C 1
ATOM 492 O O . ASP A 1 63 ? 0.714 -8.127 -12.050 1.00 98.88 63 ASP A O 1
ATOM 496 N N . VAL A 1 64 ? 1.160 -6.417 -13.437 1.00 98.62 64 VAL A N 1
ATOM 497 C CA . VAL A 1 64 ? 1.616 -5.453 -12.432 1.00 98.62 64 VAL A CA 1
ATOM 498 C C . VAL A 1 64 ? 0.777 -4.183 -12.552 1.00 98.62 64 VAL A C 1
ATOM 500 O O . VAL A 1 64 ? 0.727 -3.582 -13.620 1.00 98.62 64 VAL A O 1
ATOM 503 N N . GLU A 1 65 ? 0.144 -3.737 -11.468 1.00 97.75 65 GLU A N 1
ATOM 504 C CA . GLU A 1 65 ? -0.613 -2.476 -11.410 1.00 97.75 65 GLU A CA 1
ATOM 505 C C . GLU A 1 65 ? -0.218 -1.682 -10.163 1.00 97.75 65 GLU A C 1
ATOM 507 O O . GLU A 1 65 ? -0.325 -2.225 -9.068 1.00 97.75 65 GLU A O 1
ATOM 512 N N . TYR A 1 66 ? 0.211 -0.418 -10.288 1.00 96.44 66 TYR A N 1
ATOM 513 C CA . TYR A 1 66 ? 0.581 0.401 -9.120 1.00 96.44 66 TYR A CA 1
ATOM 514 C C . TYR A 1 66 ? 0.280 1.899 -9.273 1.00 96.44 66 TYR A C 1
ATOM 516 O O . TYR A 1 66 ? 0.401 2.492 -10.348 1.00 96.44 66 TYR A O 1
ATOM 524 N N . PHE A 1 67 ? -0.051 2.523 -8.137 1.00 92.44 67 PHE A N 1
ATOM 525 C CA . PHE A 1 67 ? -0.282 3.965 -8.008 1.00 92.44 67 PHE A CA 1
ATOM 526 C C . PHE A 1 67 ? 1.017 4.784 -8.008 1.00 92.44 67 PHE A C 1
ATOM 528 O O . PHE A 1 67 ? 1.123 5.782 -8.716 1.00 92.44 67 PHE A O 1
ATOM 535 N N . ILE A 1 68 ? 1.996 4.373 -7.196 1.00 90.62 68 ILE A N 1
ATOM 536 C CA . ILE A 1 68 ? 3.352 4.934 -7.172 1.00 90.62 68 ILE A CA 1
ATOM 537 C C . ILE A 1 68 ? 4.316 3.817 -7.557 1.00 90.62 68 ILE A C 1
ATOM 539 O O . ILE A 1 68 ? 4.234 2.699 -7.042 1.00 90.62 68 ILE A O 1
ATOM 543 N N . TYR A 1 69 ? 5.211 4.142 -8.478 1.00 92.75 69 TYR A N 1
ATOM 544 C CA . TYR A 1 69 ? 6.232 3.243 -8.978 1.00 92.75 69 TYR A CA 1
ATOM 545 C C . TYR A 1 69 ? 7.436 4.091 -9.360 1.00 92.75 69 TYR A C 1
ATOM 547 O O . TYR A 1 69 ? 7.376 4.827 -10.348 1.00 92.75 69 TYR A O 1
ATOM 555 N N . ASP A 1 70 ? 8.506 3.997 -8.576 1.00 91.81 70 ASP A N 1
ATOM 556 C CA . ASP A 1 70 ? 9.674 4.852 -8.735 1.00 91.81 70 ASP A CA 1
ATOM 557 C C . ASP A 1 70 ? 10.886 4.144 -9.364 1.00 91.81 70 ASP A C 1
ATOM 559 O O . ASP A 1 70 ? 10.785 3.042 -9.902 1.00 91.81 70 ASP A O 1
ATOM 563 N N . THR A 1 71 ? 12.053 4.795 -9.327 1.00 93.38 71 THR A N 1
ATOM 564 C CA . THR A 1 71 ? 13.321 4.246 -9.837 1.00 93.38 71 THR A CA 1
ATOM 565 C C . THR A 1 71 ? 14.329 3.926 -8.724 1.00 93.38 71 THR A C 1
ATOM 567 O O . THR A 1 71 ? 15.544 3.973 -8.948 1.00 93.38 71 THR A O 1
ATOM 570 N N . SER A 1 72 ? 13.856 3.684 -7.502 1.00 94.62 72 SER A N 1
ATOM 571 C CA . SER A 1 72 ? 14.688 3.333 -6.346 1.00 94.62 72 SER A CA 1
ATOM 572 C C . SER A 1 72 ? 15.308 1.927 -6.471 1.00 94.62 72 SER A C 1
ATOM 574 O O . SER A 1 72 ? 14.927 1.159 -7.358 1.00 94.62 72 SER A O 1
ATOM 576 N N . PRO A 1 73 ? 16.312 1.580 -5.642 1.00 96.12 73 PRO A N 1
ATOM 577 C CA . PRO A 1 73 ? 16.873 0.232 -5.555 1.00 96.12 73 PRO A CA 1
ATOM 578 C C . PRO A 1 73 ? 15.862 -0.919 -5.533 1.00 96.12 73 PRO A C 1
ATOM 580 O O . PRO A 1 73 ? 16.005 -1.840 -6.335 1.00 96.12 73 PRO A O 1
ATOM 583 N N . SER A 1 74 ? 14.821 -0.863 -4.698 1.00 96.81 74 SER A N 1
ATOM 584 C CA . SER A 1 74 ? 13.765 -1.893 -4.698 1.00 96.81 74 SER A CA 1
ATOM 585 C C . SER A 1 74 ? 13.065 -2.018 -6.052 1.00 96.81 74 SER A C 1
ATOM 587 O O . SER A 1 74 ? 12.879 -3.121 -6.568 1.00 96.81 74 SER A O 1
ATOM 589 N N . SER A 1 75 ? 12.737 -0.884 -6.666 1.00 96.81 75 SER A N 1
ATOM 590 C CA . SER A 1 75 ? 12.122 -0.819 -7.990 1.00 96.81 75 SER A CA 1
ATOM 591 C C . SER A 1 75 ? 13.043 -1.364 -9.084 1.00 96.81 75 SER A C 1
ATOM 593 O O . SER A 1 75 ? 12.560 -2.019 -10.009 1.00 96.81 75 SER A O 1
ATOM 595 N N . ARG A 1 76 ? 14.363 -1.147 -8.989 1.00 96.19 76 ARG A N 1
ATOM 596 C CA . ARG A 1 76 ? 15.350 -1.722 -9.923 1.00 96.19 76 ARG A CA 1
ATOM 597 C C . ARG A 1 76 ? 15.363 -3.239 -9.863 1.00 96.19 76 ARG A C 1
ATOM 599 O O . ARG A 1 76 ? 15.121 -3.869 -10.889 1.00 96.19 76 ARG A O 1
ATOM 606 N N . VAL A 1 77 ? 15.584 -3.822 -8.683 1.00 98.25 77 VAL A N 1
ATOM 607 C CA . VAL A 1 77 ? 15.681 -5.287 -8.542 1.00 98.25 77 VAL A CA 1
ATOM 608 C C . VAL A 1 77 ? 14.369 -5.979 -8.919 1.00 98.25 77 VAL A C 1
ATOM 610 O O . VAL A 1 77 ? 14.377 -7.038 -9.545 1.00 98.25 77 VAL A O 1
ATOM 613 N N . PHE A 1 78 ? 13.229 -5.338 -8.638 1.00 98.62 78 PHE A N 1
ATOM 614 C CA . PHE A 1 78 ? 11.921 -5.811 -9.084 1.00 98.62 78 PHE A CA 1
ATOM 615 C C . PHE A 1 78 ? 11.800 -5.807 -10.618 1.00 98.62 78 PHE A C 1
ATOM 617 O O . PHE A 1 78 ? 11.425 -6.819 -11.208 1.00 98.62 78 PHE A O 1
ATOM 624 N N . ASN A 1 79 ? 12.175 -4.713 -11.296 1.00 98.38 79 ASN A N 1
ATOM 625 C CA . ASN A 1 79 ? 12.144 -4.650 -12.763 1.00 98.38 79 ASN A CA 1
ATOM 626 C C . ASN A 1 79 ? 13.162 -5.586 -13.426 1.00 98.38 79 ASN A C 1
ATOM 628 O O . ASN A 1 79 ? 12.861 -6.165 -14.464 1.00 98.38 79 ASN A O 1
ATOM 632 N N . GLN A 1 80 ? 14.343 -5.775 -12.838 1.00 98.38 80 GLN A N 1
ATOM 633 C CA . GLN A 1 80 ? 15.335 -6.738 -13.326 1.00 98.38 80 GLN A CA 1
ATOM 634 C C . GLN A 1 80 ? 14.765 -8.165 -13.312 1.00 98.38 80 GLN A C 1
ATOM 636 O O . GLN A 1 80 ? 14.928 -8.901 -14.289 1.00 98.38 80 GLN A O 1
ATOM 641 N N . ALA A 1 81 ? 14.017 -8.531 -12.264 1.00 98.62 81 ALA A N 1
ATOM 642 C CA . ALA A 1 81 ? 13.305 -9.805 -12.206 1.00 98.62 81 ALA A CA 1
ATOM 643 C C . ALA A 1 81 ? 12.221 -9.911 -13.296 1.00 98.62 81 ALA A C 1
ATOM 645 O O . ALA A 1 81 ? 12.165 -10.920 -13.997 1.00 98.62 81 ALA A O 1
ATOM 646 N N . LEU A 1 82 ? 11.417 -8.862 -13.513 1.00 98.81 82 LEU A N 1
ATOM 647 C CA . LEU A 1 82 ? 10.430 -8.831 -14.604 1.00 98.81 82 LEU A CA 1
ATOM 648 C C . LEU A 1 82 ? 11.078 -8.989 -15.987 1.00 98.81 82 LEU A C 1
ATOM 650 O O . LEU A 1 82 ? 10.629 -9.803 -16.792 1.00 98.81 82 LEU A O 1
ATOM 654 N N . VAL A 1 83 ? 12.159 -8.252 -16.253 1.00 98.56 83 VAL A N 1
ATOM 655 C CA . VAL A 1 83 ? 12.913 -8.318 -17.514 1.00 98.56 83 VAL A CA 1
ATOM 656 C C . VAL A 1 83 ? 13.484 -9.714 -17.736 1.00 98.56 83 VAL A C 1
ATOM 658 O O . VAL A 1 83 ? 13.450 -10.222 -18.857 1.00 98.56 83 VAL A O 1
ATOM 661 N N . LYS A 1 84 ? 13.992 -10.362 -16.681 1.00 98.50 84 LYS A N 1
ATOM 662 C CA . LYS A 1 84 ? 14.451 -11.752 -16.757 1.00 98.50 84 LYS A CA 1
ATOM 663 C C . LYS A 1 84 ? 13.320 -12.674 -17.222 1.00 98.50 84 LYS A C 1
ATOM 665 O O . LYS A 1 84 ? 13.519 -13.440 -18.159 1.00 98.50 84 LYS A O 1
ATOM 670 N N . LYS A 1 85 ? 12.125 -12.552 -16.638 1.00 98.75 85 LYS A N 1
ATOM 671 C CA . LYS A 1 85 ? 10.957 -13.363 -17.017 1.00 98.75 85 LYS A CA 1
ATOM 672 C C . LYS A 1 85 ? 10.456 -13.072 -18.431 1.00 98.75 85 LYS A C 1
ATOM 674 O O . LYS A 1 85 ? 10.167 -14.015 -19.163 1.00 98.75 85 LYS A O 1
ATOM 679 N N . ALA A 1 86 ? 10.437 -11.808 -18.850 1.00 98.69 86 ALA A N 1
ATOM 680 C CA . ALA A 1 86 ? 10.096 -11.432 -20.222 1.00 98.69 86 ALA A CA 1
ATOM 681 C C . ALA A 1 86 ? 11.051 -12.078 -21.245 1.00 98.69 86 ALA A C 1
ATOM 683 O O . ALA A 1 86 ? 10.611 -12.640 -22.246 1.00 98.69 86 ALA A O 1
ATOM 684 N N . LYS A 1 87 ? 12.361 -12.094 -20.955 1.00 98.00 87 LYS A N 1
ATOM 685 C CA . LYS A 1 87 ? 13.373 -12.774 -21.787 1.00 98.00 87 LYS A CA 1
ATOM 686 C C . LYS A 1 87 ? 13.225 -14.298 -21.814 1.00 98.00 87 LYS A C 1
ATOM 688 O O . LYS A 1 87 ? 13.611 -14.921 -22.797 1.00 98.00 87 LY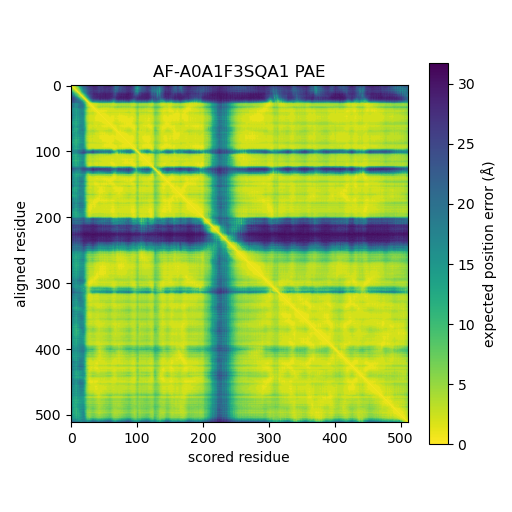S A O 1
ATOM 693 N N . GLU A 1 88 ? 12.670 -14.891 -20.760 1.00 98.25 88 GLU A N 1
ATOM 694 C CA . GLU A 1 88 ? 12.311 -16.315 -20.698 1.00 98.25 88 GLU A CA 1
ATOM 695 C C . GLU A 1 88 ? 11.006 -16.639 -21.458 1.00 98.25 88 GLU A C 1
ATOM 697 O O . GLU A 1 88 ? 10.621 -17.804 -21.531 1.00 98.25 88 GLU A O 1
ATOM 702 N N . GLY A 1 89 ? 10.336 -15.638 -22.043 1.00 98.44 89 GLY A N 1
ATOM 703 C CA . GLY A 1 89 ? 9.110 -15.802 -22.830 1.00 98.44 89 GLY A CA 1
ATOM 704 C C . GLY A 1 89 ? 7.809 -15.630 -22.041 1.00 98.44 89 GLY A C 1
ATOM 705 O O . GLY A 1 89 ? 6.736 -15.827 -22.607 1.00 98.44 89 GLY A O 1
ATOM 706 N N . VAL A 1 90 ? 7.877 -15.246 -20.761 1.00 98.88 90 VAL A N 1
ATOM 707 C CA . VAL A 1 90 ? 6.689 -14.935 -19.950 1.00 98.88 90 VAL A CA 1
ATOM 708 C C . VAL A 1 90 ? 6.092 -13.605 -20.406 1.00 98.88 90 VAL A C 1
ATOM 710 O O . VAL A 1 90 ? 6.813 -12.620 -20.568 1.00 98.88 90 VAL A O 1
ATOM 713 N N . LYS A 1 91 ? 4.769 -13.541 -20.584 1.00 98.81 91 LYS A N 1
ATOM 714 C CA . LYS A 1 91 ? 4.082 -12.293 -20.941 1.00 98.81 91 LYS A CA 1
ATOM 715 C C . LYS A 1 91 ? 4.052 -11.357 -19.733 1.00 98.81 91 LYS A C 1
ATOM 717 O O . LYS A 1 91 ? 3.403 -11.673 -18.744 1.00 98.81 91 LYS A O 1
ATOM 722 N N . VAL A 1 92 ? 4.694 -10.194 -19.817 1.00 98.88 92 VAL A N 1
ATOM 723 C CA . VAL A 1 92 ? 4.736 -9.229 -18.705 1.00 98.88 92 VAL A CA 1
ATOM 724 C C . VAL A 1 92 ? 4.010 -7.940 -19.075 1.00 98.88 92 VAL A C 1
ATOM 726 O O . VAL A 1 92 ? 4.339 -7.314 -20.084 1.00 98.88 92 VAL A O 1
ATOM 729 N N . ARG A 1 93 ? 3.048 -7.521 -18.245 1.00 98.81 93 ARG A N 1
ATOM 730 C CA . ARG A 1 93 ? 2.290 -6.272 -18.404 1.00 98.81 93 ARG A CA 1
ATOM 731 C C . ARG A 1 93 ? 2.393 -5.397 -17.162 1.00 98.81 93 ARG A C 1
ATOM 733 O O . ARG A 1 93 ? 2.202 -5.866 -16.044 1.00 98.81 93 ARG A O 1
ATOM 740 N N . VAL A 1 94 ? 2.642 -4.108 -17.365 1.00 98.56 94 VAL A N 1
ATOM 741 C CA . VAL A 1 94 ? 2.785 -3.104 -16.305 1.00 98.56 94 VAL A CA 1
ATOM 742 C C . VAL A 1 94 ? 1.828 -1.943 -16.565 1.00 98.56 94 VAL A C 1
ATOM 744 O O . VAL A 1 94 ? 1.931 -1.257 -17.581 1.00 98.56 94 VAL A O 1
ATOM 747 N N . LEU A 1 95 ? 0.897 -1.709 -15.642 1.00 97.50 95 LEU A N 1
ATOM 748 C CA . LEU A 1 95 ? -0.057 -0.604 -15.653 1.00 97.50 95 LEU A CA 1
ATOM 749 C C . LEU A 1 95 ? 0.250 0.382 -14.520 1.00 97.50 95 LEU A C 1
ATOM 751 O O . LEU A 1 95 ? 0.153 0.044 -13.342 1.00 97.50 95 LEU A O 1
ATOM 755 N N . LEU A 1 96 ? 0.588 1.621 -14.868 1.00 94.75 96 LEU A N 1
ATOM 756 C CA . LEU A 1 96 ? 0.966 2.652 -13.897 1.00 94.75 96 LEU A CA 1
ATOM 757 C C . LEU A 1 96 ? -0.020 3.818 -13.893 1.00 94.75 96 LEU A C 1
ATOM 759 O O . LEU A 1 96 ? -0.503 4.255 -14.932 1.00 94.75 96 LEU A O 1
ATOM 763 N N . ASP A 1 97 ? -0.291 4.398 -12.736 1.00 89.88 97 ASP A N 1
ATOM 764 C CA . ASP A 1 97 ? -1.113 5.604 -12.657 1.00 89.88 97 ASP A CA 1
ATOM 765 C C . ASP A 1 97 ? -0.296 6.865 -13.036 1.00 89.88 97 ASP A C 1
ATOM 767 O O . ASP A 1 97 ? 0.716 7.196 -12.417 1.00 89.88 97 ASP A O 1
ATOM 771 N N . TYR A 1 98 ? -0.703 7.607 -14.075 1.00 81.94 98 TYR A N 1
ATOM 772 C CA . TYR A 1 98 ? 0.134 8.676 -14.647 1.00 81.94 98 TYR A CA 1
ATOM 773 C C . TYR A 1 98 ? 0.104 9.981 -13.839 1.00 81.94 98 TYR A C 1
ATOM 775 O O . TYR A 1 98 ? -0.928 10.652 -13.764 1.00 81.94 98 TYR A O 1
ATOM 783 N N . PHE A 1 99 ? 1.225 10.417 -13.249 1.00 71.31 99 PHE A N 1
ATOM 784 C CA . PHE A 1 99 ? 1.330 11.712 -12.547 1.00 71.31 99 PHE A CA 1
ATOM 785 C C . PHE A 1 99 ? 2.137 12.751 -13.349 1.00 71.31 99 PHE A C 1
ATOM 787 O O . PHE A 1 99 ? 3.363 12.717 -13.378 1.00 71.31 99 PHE A O 1
ATOM 794 N N . LEU A 1 100 ? 1.446 13.727 -13.957 1.00 56.69 100 LEU A N 1
ATOM 795 C CA . LEU A 1 100 ? 2.012 14.694 -14.921 1.00 56.69 100 LEU A CA 1
ATOM 796 C C . LEU A 1 100 ? 3.262 15.448 -14.432 1.00 56.69 100 LEU A C 1
ATOM 798 O O . LEU A 1 100 ? 4.136 15.789 -15.222 1.00 56.69 100 LEU A O 1
ATOM 802 N N . ILE A 1 101 ? 3.329 15.761 -13.139 1.00 53.91 101 ILE A N 1
ATOM 803 C CA . ILE A 1 101 ? 4.349 16.678 -12.611 1.00 53.91 101 ILE A CA 1
ATOM 804 C C . ILE A 1 101 ? 5.675 15.952 -12.393 1.00 53.91 101 ILE A C 1
ATOM 806 O O . ILE A 1 101 ? 6.731 16.573 -12.491 1.00 53.91 101 ILE A O 1
ATOM 810 N N . ILE A 1 102 ? 5.623 14.651 -12.096 1.00 55.25 102 ILE A N 1
ATOM 811 C CA . ILE A 1 102 ? 6.788 13.798 -11.858 1.00 55.25 102 ILE A CA 1
ATOM 812 C C . ILE A 1 102 ? 6.382 12.359 -12.220 1.00 55.25 102 ILE A C 1
ATOM 814 O O . ILE A 1 102 ? 5.984 11.615 -11.324 1.00 55.25 102 ILE A O 1
ATOM 818 N N . PRO A 1 103 ? 6.419 11.960 -13.505 1.00 60.72 103 PRO A N 1
ATOM 819 C CA . PRO A 1 103 ? 6.353 10.545 -13.833 1.00 60.72 103 PRO A CA 1
ATOM 820 C C . PRO A 1 103 ? 7.661 9.912 -13.356 1.00 60.72 103 PRO A C 1
ATOM 822 O O . PRO A 1 103 ? 8.735 10.305 -13.810 1.00 60.72 103 PRO A O 1
ATOM 825 N N . GLU A 1 104 ? 7.583 9.009 -12.381 1.00 75.25 104 GLU A N 1
ATOM 826 C CA . GLU A 1 104 ? 8.780 8.389 -11.806 1.00 75.25 104 GLU A CA 1
ATOM 827 C C . GLU A 1 104 ? 9.322 7.299 -12.752 1.00 75.25 104 GLU A C 1
ATOM 829 O O . GLU A 1 104 ? 10.504 7.333 -13.081 1.00 75.25 104 GLU A O 1
ATOM 834 N N . ILE A 1 105 ? 8.448 6.473 -13.347 1.00 87.19 105 ILE A N 1
ATOM 835 C CA . ILE A 1 105 ? 8.728 5.781 -14.619 1.00 87.19 105 ILE A CA 1
ATOM 836 C C . ILE A 1 105 ? 8.302 6.696 -15.770 1.00 87.19 105 ILE A C 1
ATOM 838 O O . ILE A 1 105 ? 7.124 6.773 -16.132 1.00 87.19 105 ILE A O 1
ATOM 842 N N . ASP A 1 106 ? 9.260 7.432 -16.323 1.00 84.25 106 ASP A N 1
ATOM 843 C CA . ASP A 1 106 ? 9.044 8.314 -17.468 1.00 84.25 106 ASP A CA 1
ATOM 844 C C . ASP A 1 106 ? 9.127 7.574 -18.818 1.00 84.25 106 ASP A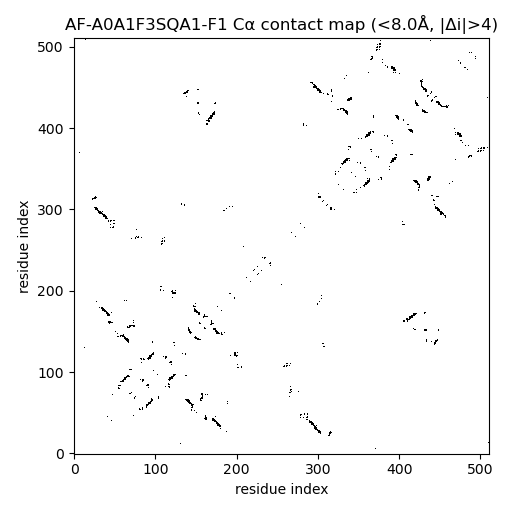 C 1
ATOM 846 O O . ASP A 1 106 ? 9.308 6.359 -18.890 1.00 84.25 106 ASP A O 1
ATOM 850 N N . VAL A 1 107 ? 8.999 8.329 -19.913 1.00 83.69 107 VAL A N 1
ATOM 851 C CA . VAL A 1 107 ? 9.013 7.780 -21.277 1.00 83.69 107 VAL A CA 1
ATOM 852 C C . VAL A 1 107 ? 10.300 7.015 -21.617 1.00 83.69 107 VAL A C 1
ATOM 854 O O . VAL A 1 107 ? 10.249 6.107 -22.440 1.00 83.69 107 VAL A O 1
ATOM 857 N N . TYR A 1 108 ? 11.445 7.345 -21.002 1.00 86.19 108 TYR A N 1
ATOM 858 C CA . TYR A 1 108 ? 12.699 6.642 -21.288 1.00 86.19 108 TYR A CA 1
ATOM 859 C C . TYR A 1 108 ? 12.729 5.295 -20.578 1.00 86.19 108 TYR A C 1
ATOM 861 O O . TYR A 1 108 ? 13.053 4.298 -21.211 1.00 86.19 108 TYR A O 1
ATOM 869 N N . HIS A 1 109 ? 12.336 5.248 -19.302 1.00 91.44 109 HIS A N 1
ATOM 870 C CA . HIS A 1 109 ? 12.254 3.989 -18.557 1.00 91.44 109 HIS A CA 1
ATOM 871 C C . HIS A 1 109 ? 11.203 3.055 -19.165 1.00 91.44 109 HIS A C 1
ATOM 873 O O . HIS A 1 109 ? 11.486 1.878 -19.365 1.00 91.44 109 HIS A O 1
ATOM 879 N N . ALA A 1 110 ? 10.032 3.582 -19.539 1.00 90.94 110 ALA A N 1
ATOM 880 C CA . ALA A 1 110 ? 9.019 2.811 -20.260 1.00 90.94 110 ALA A CA 1
ATOM 881 C C . ALA A 1 110 ? 9.559 2.250 -21.581 1.00 90.94 110 ALA A C 1
ATOM 883 O O . ALA A 1 110 ? 9.352 1.078 -21.870 1.00 90.94 110 ALA A O 1
ATOM 884 N N . GLY A 1 111 ? 10.293 3.061 -22.353 1.00 88.88 111 GLY A N 1
ATOM 885 C CA . GLY A 1 111 ? 10.915 2.621 -23.601 1.00 88.88 111 GLY A CA 1
ATOM 886 C C . GLY A 1 111 ? 11.918 1.480 -23.410 1.00 88.88 111 GLY A C 1
ATOM 887 O O . GLY A 1 111 ? 11.915 0.536 -24.194 1.00 88.88 111 GLY A O 1
ATOM 888 N N . GLU A 1 112 ? 12.737 1.523 -22.355 1.00 91.19 112 GLU A N 1
ATOM 889 C CA . GLU A 1 112 ? 13.688 0.445 -22.038 1.00 91.19 112 GLU A CA 1
ATOM 890 C C . GLU A 1 112 ? 12.983 -0.835 -21.550 1.00 91.19 112 GLU A C 1
ATOM 892 O O . GLU A 1 112 ? 13.385 -1.936 -21.924 1.00 91.19 112 GLU A O 1
ATOM 897 N N . LEU A 1 113 ? 11.897 -0.712 -20.776 1.00 94.75 113 LEU A N 1
ATOM 898 C CA . LEU A 1 113 ? 11.063 -1.854 -20.376 1.00 94.75 113 LEU A CA 1
ATOM 899 C C . LEU A 1 113 ? 10.392 -2.511 -21.593 1.00 94.75 113 LEU A C 1
ATOM 901 O O . LEU A 1 113 ? 10.451 -3.731 -21.746 1.00 94.75 113 LEU A O 1
ATOM 905 N N . GLU A 1 114 ? 9.824 -1.714 -22.500 1.00 94.00 114 GLU A N 1
ATOM 906 C CA . GLU A 1 114 ? 9.239 -2.223 -23.745 1.00 94.00 114 GLU A CA 1
ATOM 907 C C . GLU A 1 114 ? 10.278 -2.867 -24.661 1.00 94.00 114 GLU A C 1
ATOM 909 O O . GLU A 1 114 ? 10.025 -3.930 -25.230 1.00 94.00 114 GLU A O 1
ATOM 914 N N . ALA A 1 115 ? 11.472 -2.277 -24.769 1.00 91.31 115 ALA A N 1
ATOM 915 C CA . ALA A 1 115 ? 12.583 -2.875 -25.505 1.00 91.31 115 ALA A CA 1
ATOM 916 C C . ALA A 1 115 ? 13.030 -4.219 -24.902 1.00 91.31 115 ALA A C 1
ATOM 918 O O . ALA A 1 115 ? 13.554 -5.071 -25.620 1.00 91.31 115 ALA A O 1
ATOM 919 N N . ALA A 1 116 ? 12.796 -4.429 -23.605 1.00 95.00 116 ALA A N 1
ATOM 920 C CA . ALA A 1 116 ? 13.048 -5.682 -22.905 1.00 95.00 116 ALA A CA 1
ATOM 921 C C . ALA A 1 116 ? 11.880 -6.690 -22.968 1.00 95.00 116 ALA A C 1
ATOM 923 O O . ALA A 1 116 ? 11.978 -7.757 -22.361 1.00 95.00 116 ALA A O 1
ATOM 924 N N . GLY A 1 117 ? 10.805 -6.385 -23.706 1.00 96.12 117 GLY A N 1
ATOM 925 C CA . GLY A 1 117 ? 9.657 -7.278 -23.901 1.00 96.12 117 GLY A CA 1
ATOM 926 C C . GLY A 1 117 ? 8.525 -7.113 -22.883 1.00 96.12 117 GLY A C 1
ATOM 927 O O . GLY A 1 117 ? 7.668 -7.987 -22.795 1.00 96.12 117 GLY A O 1
ATOM 928 N N . ILE A 1 118 ? 8.510 -6.021 -22.113 1.00 98.12 118 ILE A N 1
ATOM 929 C CA . ILE A 1 118 ? 7.450 -5.718 -21.141 1.00 98.12 118 ILE A CA 1
ATOM 930 C C . ILE A 1 118 ? 6.444 -4.747 -21.759 1.00 98.12 118 ILE A C 1
ATOM 932 O O . ILE A 1 118 ? 6.811 -3.654 -22.178 1.00 98.12 118 ILE A O 1
ATOM 936 N N . ASP A 1 119 ? 5.158 -5.082 -21.758 1.00 97.69 119 ASP A N 1
ATOM 937 C CA . ASP A 1 119 ? 4.120 -4.145 -22.185 1.00 97.69 119 ASP A CA 1
ATOM 938 C C . ASP A 1 119 ? 3.819 -3.126 -21.082 1.00 97.69 119 ASP A C 1
ATOM 940 O O . ASP A 1 119 ? 3.362 -3.494 -20.001 1.00 97.69 119 ASP A O 1
ATOM 944 N N . VAL A 1 120 ? 4.009 -1.833 -21.360 1.00 95.75 120 VAL A N 1
ATOM 945 C CA . VAL A 1 120 ? 3.760 -0.759 -20.386 1.00 95.75 120 VAL A CA 1
ATOM 946 C C . VAL A 1 120 ? 2.585 0.114 -20.824 1.00 95.75 120 VAL A C 1
ATOM 948 O O . VAL A 1 120 ? 2.566 0.659 -21.928 1.00 95.75 120 VAL A O 1
ATOM 951 N N . LYS A 1 121 ? 1.603 0.293 -19.939 1.00 94.25 121 LYS A N 1
ATOM 952 C CA . LYS A 1 121 ? 0.506 1.257 -20.087 1.00 94.25 121 LYS A CA 1
ATOM 953 C C . LYS A 1 121 ? 0.435 2.176 -18.882 1.00 94.25 121 LYS A C 1
ATOM 955 O O . LYS A 1 121 ? 0.877 1.844 -17.785 1.00 94.25 121 LYS A O 1
ATOM 960 N N . TYR A 1 122 ? -0.193 3.323 -19.090 1.00 91.88 122 TYR A N 1
ATOM 961 C CA . TYR A 1 122 ? -0.486 4.262 -18.033 1.00 91.88 122 TYR A CA 1
ATOM 962 C C . TYR A 1 122 ? -1.956 4.649 -18.019 1.00 91.88 122 TYR A C 1
ATOM 964 O O . TYR A 1 122 ? -2.542 4.980 -19.051 1.00 91.88 122 TYR A O 1
ATOM 972 N N . TYR A 1 123 ? -2.527 4.660 -16.825 1.00 89.31 123 TYR A N 1
ATOM 973 C CA . TYR A 1 123 ? -3.889 5.088 -16.571 1.00 89.31 123 TYR A CA 1
ATOM 974 C C . TYR A 1 123 ? -3.962 6.620 -16.434 1.00 89.31 123 TYR A C 1
ATOM 976 O O . TYR A 1 123 ? -3.122 7.245 -15.782 1.00 89.31 123 TYR A O 1
ATOM 984 N N . HIS A 1 124 ? -4.981 7.236 -17.044 1.00 82.31 124 HIS A N 1
ATOM 985 C CA . HIS A 1 124 ? -5.291 8.675 -16.989 1.00 82.31 124 HIS A CA 1
ATOM 986 C C . HIS A 1 124 ? -4.263 9.651 -17.621 1.00 82.31 124 HIS A C 1
ATOM 988 O O . HIS A 1 124 ? -4.191 10.822 -17.222 1.00 82.31 124 HIS A O 1
ATOM 994 N N . ILE A 1 125 ? -3.551 9.247 -18.684 1.00 73.38 125 ILE A N 1
ATOM 995 C CA . ILE A 1 125 ? -2.640 10.142 -19.441 1.00 73.38 125 ILE A CA 1
ATOM 996 C C . ILE A 1 125 ? -3.365 11.399 -19.975 1.00 73.38 125 ILE A C 1
ATOM 998 O O . ILE A 1 125 ? -2.876 12.518 -19.822 1.00 73.38 125 ILE A O 1
ATOM 1002 N N . GLU A 1 126 ? -4.572 11.254 -20.536 1.00 62.00 126 GLU A N 1
ATOM 1003 C CA . GLU A 1 126 ? -5.332 12.345 -21.180 1.00 62.00 126 GLU A CA 1
ATOM 1004 C C . GLU A 1 126 ? -5.904 13.415 -20.223 1.00 62.00 126 GLU A C 1
ATOM 1006 O O . GLU A 1 126 ? -6.640 14.319 -20.641 1.00 62.00 126 GLU A O 1
ATOM 1011 N N . SER A 1 127 ? -5.585 13.375 -18.923 1.00 53.78 127 SER A N 1
ATOM 1012 C CA . SER A 1 127 ? -6.029 14.416 -17.977 1.00 53.78 127 SER A CA 1
ATOM 1013 C C . SER A 1 127 ? -5.460 15.817 -18.283 1.00 53.78 127 SER A C 1
ATOM 1015 O O . SER A 1 127 ? -5.933 16.802 -17.712 1.00 53.78 127 SER A O 1
ATOM 1017 N N . MET A 1 128 ? -4.548 15.923 -19.263 1.00 46.09 128 MET A N 1
ATOM 1018 C CA . MET A 1 128 ? -3.961 17.158 -19.804 1.00 46.09 128 MET A CA 1
ATOM 1019 C C . MET A 1 128 ? -4.979 18.246 -20.197 1.00 46.09 128 MET A C 1
ATOM 1021 O O . MET A 1 128 ? -4.664 19.427 -20.090 1.00 46.09 128 MET A O 1
ATOM 1025 N N . ALA A 1 129 ? -6.198 17.893 -20.631 1.00 47.09 129 ALA A N 1
ATOM 1026 C CA . ALA A 1 129 ? -7.152 18.874 -21.172 1.00 47.09 129 ALA A CA 1
ATOM 1027 C C . ALA A 1 129 ? -8.169 19.435 -20.154 1.00 47.09 129 ALA A C 1
ATOM 1029 O O . ALA A 1 129 ? -8.878 20.391 -20.469 1.00 47.09 129 ALA A O 1
ATOM 1030 N N . LYS A 1 130 ? -8.311 18.848 -18.952 1.00 53.50 130 LYS A N 1
ATOM 1031 C CA . LYS A 1 130 ? -9.329 19.274 -17.965 1.00 53.50 130 LYS A CA 1
ATOM 1032 C C . LYS A 1 130 ? -8.831 19.076 -16.531 1.00 53.50 130 LYS A C 1
ATOM 1034 O O . LYS A 1 130 ? -8.856 17.961 -16.020 1.00 53.50 130 LYS A O 1
ATOM 1039 N N . PHE A 1 131 ? -8.499 20.177 -15.852 1.00 54.53 131 PHE A N 1
ATOM 1040 C CA . PHE A 1 131 ? -8.024 20.245 -14.456 1.00 54.53 131 PHE A CA 1
ATOM 1041 C C . PHE A 1 131 ? -8.824 19.383 -13.450 1.00 54.53 131 PHE A C 1
ATOM 1043 O O . PHE A 1 131 ? -8.262 18.831 -12.509 1.00 54.53 131 PHE A O 1
ATOM 1050 N N . LEU A 1 132 ? -10.132 19.198 -13.675 1.00 58.50 132 LEU A N 1
ATOM 1051 C CA . LEU A 1 132 ? -11.015 18.379 -12.830 1.00 58.50 132 LEU A CA 1
ATOM 1052 C C . LEU A 1 132 ? -10.784 16.859 -12.944 1.00 58.50 132 LEU A C 1
ATOM 1054 O O . LEU A 1 132 ? -11.134 16.126 -12.022 1.00 58.50 132 LEU A O 1
ATOM 1058 N N . LYS A 1 133 ? -10.220 16.367 -14.056 1.00 58.78 133 LYS A N 1
ATOM 1059 C CA . LYS A 1 133 ? -9.970 14.931 -14.279 1.00 58.78 133 LYS A CA 1
ATOM 1060 C C . LYS A 1 133 ? -8.749 14.417 -13.521 1.00 58.78 133 LYS A C 1
ATOM 1062 O O . LYS A 1 133 ? -8.732 13.255 -13.147 1.00 58.78 133 LYS A O 1
ATOM 1067 N N . PHE A 1 134 ? -7.778 15.287 -13.244 1.00 63.59 134 PHE A N 1
ATOM 1068 C CA . PHE A 1 134 ? -6.538 14.945 -12.537 1.00 63.59 134 PHE A CA 1
ATOM 1069 C C . PHE A 1 134 ? -6.767 14.386 -11.123 1.00 63.59 134 PHE A C 1
ATOM 1071 O O . PHE A 1 134 ? -5.906 13.713 -10.565 1.00 63.59 134 PHE A O 1
ATOM 1078 N N . GLN A 1 135 ? -7.928 14.671 -10.528 1.00 72.12 135 GLN A N 1
ATOM 1079 C CA . GLN A 1 135 ? -8.251 14.213 -9.181 1.00 72.12 135 GLN A CA 1
ATOM 1080 C C . GLN A 1 135 ? -8.505 12.701 -9.106 1.00 72.12 135 GLN A C 1
ATOM 1082 O O . GLN A 1 135 ? -8.237 12.123 -8.051 1.00 72.12 135 GLN A O 1
ATOM 1087 N N . TYR A 1 136 ? -8.982 12.080 -10.193 1.00 80.50 136 TYR A N 1
ATOM 1088 C CA . TYR A 1 136 ? -9.291 10.648 -10.286 1.00 80.50 136 TYR A CA 1
ATOM 1089 C C . TYR A 1 136 ? -8.034 9.863 -10.649 1.00 80.50 136 TYR A C 1
ATOM 1091 O O . TYR A 1 136 ? -7.329 10.235 -11.583 1.00 80.50 136 TYR A O 1
ATOM 1099 N N . ARG A 1 137 ? -7.742 8.816 -9.879 1.00 86.50 137 ARG A N 1
ATOM 1100 C CA . ARG A 1 137 ? -6.475 8.071 -9.917 1.00 86.50 137 ARG A CA 1
ATOM 1101 C C . ARG A 1 137 ? -6.750 6.583 -9.752 1.00 86.50 137 ARG A C 1
ATOM 1103 O O . ARG A 1 137 ? -7.678 6.240 -9.018 1.00 86.50 137 ARG A O 1
ATOM 1110 N N . SER A 1 138 ? -5.953 5.713 -10.362 1.00 89.56 138 SER A N 1
ATOM 1111 C CA . SER A 1 138 ? -5.921 4.308 -9.945 1.00 89.56 138 SER A CA 1
ATOM 1112 C C . SER A 1 138 ? -5.060 4.206 -8.690 1.00 89.56 138 SER A C 1
ATOM 1114 O O . SER A 1 138 ? -3.852 4.388 -8.753 1.00 89.56 138 SER A O 1
ATOM 1116 N N . HIS A 1 139 ? -5.675 3.968 -7.528 1.00 93.56 139 HIS A N 1
ATOM 1117 C CA . HIS A 1 139 ? -4.948 3.731 -6.274 1.00 93.56 139 HIS A CA 1
ATOM 1118 C C . HIS A 1 139 ? -4.717 2.228 -6.020 1.00 93.56 139 HIS A C 1
ATOM 1120 O O . HIS A 1 139 ? -4.261 1.817 -4.948 1.00 93.56 139 HIS A O 1
ATOM 1126 N N . ARG A 1 140 ? -5.001 1.419 -7.039 1.00 95.44 140 ARG A N 1
ATOM 1127 C CA . ARG A 1 140 ? -4.887 -0.034 -7.070 1.00 95.44 140 ARG A CA 1
ATOM 1128 C C . ARG A 1 140 ? -3.421 -0.472 -7.059 1.00 95.44 140 ARG A C 1
ATOM 1130 O O . ARG A 1 140 ? -2.540 0.264 -7.508 1.00 95.44 140 ARG A O 1
ATOM 1137 N N . LYS A 1 141 ? -3.172 -1.638 -6.464 1.00 97.88 141 LYS A N 1
ATOM 1138 C CA . LYS A 1 141 ? -1.846 -2.235 -6.260 1.00 97.88 141 LYS A CA 1
ATOM 1139 C C . LYS A 1 141 ? -1.988 -3.737 -6.440 1.00 97.88 141 LYS A C 1
ATOM 1141 O O . LYS A 1 141 ? -2.684 -4.368 -5.646 1.00 97.88 141 LYS A O 1
ATOM 1146 N N . LEU A 1 142 ? -1.381 -4.287 -7.479 1.00 98.56 142 LEU A N 1
ATOM 1147 C CA . LEU A 1 142 ? -1.517 -5.689 -7.844 1.00 98.56 142 LEU A CA 1
ATOM 1148 C C . LEU A 1 142 ? -0.207 -6.219 -8.424 1.00 98.56 142 LEU A C 1
ATOM 1150 O O . LEU A 1 142 ? 0.423 -5.577 -9.262 1.00 98.56 142 LEU A O 1
ATOM 1154 N N . LEU A 1 143 ? 0.166 -7.417 -7.992 1.00 98.88 143 LEU A N 1
ATOM 1155 C CA . LEU A 1 143 ? 1.030 -8.336 -8.723 1.00 98.88 143 LEU A CA 1
ATOM 1156 C C . LEU A 1 143 ? 0.251 -9.642 -8.890 1.00 98.88 143 LEU A C 1
ATOM 1158 O O . LEU A 1 143 ? -0.133 -10.230 -7.885 1.00 98.88 143 LEU A O 1
ATOM 1162 N N . SER A 1 144 ? 0.020 -10.094 -10.116 1.00 98.62 144 SER A N 1
ATOM 1163 C CA . SER A 1 144 ? -0.626 -11.376 -10.423 1.00 98.62 144 SER A CA 1
ATOM 1164 C C . SER A 1 144 ? 0.282 -12.211 -11.316 1.00 98.62 144 SER A C 1
ATOM 1166 O O . SER A 1 144 ? 0.956 -11.650 -12.182 1.00 98.62 144 SER A O 1
ATOM 1168 N N . ILE A 1 145 ? 0.316 -13.528 -11.105 1.00 98.62 145 ILE A N 1
ATOM 1169 C CA . ILE A 1 145 ? 1.066 -14.462 -11.950 1.00 98.62 145 ILE A CA 1
ATOM 1170 C C . ILE A 1 145 ? 0.197 -15.642 -12.390 1.00 98.62 145 ILE A C 1
ATOM 1172 O O . ILE A 1 145 ? -0.536 -16.229 -11.588 1.00 98.62 145 ILE A O 1
ATOM 1176 N N . ASP A 1 146 ? 0.302 -15.990 -13.673 1.00 97.94 146 ASP A N 1
ATOM 1177 C CA . ASP A 1 146 ? -0.275 -17.185 -14.308 1.00 97.94 146 ASP A CA 1
ATOM 1178 C C . ASP A 1 146 ? -1.780 -17.427 -14.033 1.00 97.94 146 ASP A C 1
ATOM 1180 O O . ASP A 1 146 ? -2.236 -18.572 -14.075 1.00 97.94 146 ASP A O 1
ATOM 1184 N N . GLY A 1 147 ? -2.539 -16.387 -13.663 1.00 94.00 147 GLY A N 1
ATOM 1185 C CA . GLY A 1 147 ? -3.937 -16.489 -13.217 1.00 94.00 147 GLY A CA 1
ATOM 1186 C C . GLY A 1 147 ? -4.156 -17.330 -11.945 1.00 94.00 147 GLY A C 1
ATOM 1187 O O . GLY A 1 147 ? -5.283 -17.736 -11.655 1.00 94.00 147 GLY A O 1
ATOM 1188 N N . LYS A 1 148 ? -3.091 -17.631 -11.185 1.00 96.12 148 LYS A N 1
ATOM 1189 C CA . LYS A 1 148 ? -3.089 -18.605 -10.067 1.00 96.12 148 LYS A CA 1
ATOM 1190 C C . LYS A 1 148 ? -2.684 -18.017 -8.723 1.00 96.12 148 LYS A C 1
ATOM 1192 O O . LYS A 1 148 ? -3.112 -18.521 -7.681 1.00 96.12 148 LYS A O 1
ATOM 1197 N N . GLU A 1 149 ? -1.849 -16.984 -8.737 1.00 98.44 149 GLU A N 1
ATOM 1198 C CA . GLU A 1 149 ? -1.414 -16.285 -7.533 1.00 98.44 149 GLU A CA 1
ATOM 1199 C C . GLU A 1 149 ? -1.563 -14.776 -7.724 1.00 98.44 149 GLU A C 1
ATOM 1201 O O . GLU A 1 149 ? -1.264 -14.248 -8.793 1.00 98.44 149 GLU A O 1
ATOM 1206 N N . ALA A 1 150 ? -1.975 -14.072 -6.673 1.00 98.75 150 ALA A N 1
ATOM 1207 C CA . ALA A 1 150 ? -2.038 -12.618 -6.666 1.00 98.75 150 ALA A CA 1
ATOM 1208 C C . ALA A 1 150 ? -1.584 -12.046 -5.324 1.00 98.75 150 ALA A C 1
ATOM 1210 O O . ALA A 1 150 ? -1.743 -12.664 -4.275 1.00 98.75 150 ALA A O 1
ATOM 1211 N N . MET A 1 151 ? -1.051 -10.830 -5.357 1.00 98.75 151 MET A N 1
ATOM 1212 C CA . MET A 1 151 ? -0.723 -10.036 -4.185 1.00 98.75 151 MET A CA 1
ATOM 1213 C C . MET A 1 151 ? -1.260 -8.617 -4.345 1.00 98.75 151 MET A C 1
ATOM 1215 O O . MET A 1 151 ? -1.025 -7.961 -5.360 1.00 98.75 151 MET A O 1
ATOM 1219 N N . THR A 1 152 ? -1.953 -8.134 -3.318 1.00 98.44 152 THR A N 1
ATOM 1220 C CA . THR A 1 152 ? -2.457 -6.757 -3.220 1.00 98.44 152 THR A CA 1
ATOM 1221 C C . THR A 1 152 ? -2.274 -6.228 -1.799 1.00 98.44 152 THR A C 1
ATOM 1223 O O . THR A 1 152 ? -1.963 -6.991 -0.890 1.00 98.44 152 THR A O 1
ATOM 1226 N N . GLY A 1 153 ? -2.458 -4.931 -1.576 1.00 96.81 153 GLY A N 1
ATOM 1227 C CA . GLY A 1 153 ? -2.291 -4.320 -0.261 1.00 96.81 153 GLY A CA 1
ATOM 1228 C C . GLY A 1 153 ? -1.993 -2.838 -0.341 1.00 96.81 153 GLY A C 1
ATOM 1229 O O . GLY A 1 153 ? -2.363 -2.176 -1.309 1.00 96.81 153 GLY A O 1
ATOM 1230 N N . GLY A 1 154 ? -1.346 -2.292 0.684 1.00 94.50 154 GLY A N 1
ATOM 1231 C CA . GLY A 1 154 ? -1.042 -0.865 0.736 1.00 94.50 154 GLY A CA 1
ATOM 1232 C C . GLY A 1 154 ? 0.272 -0.458 0.065 1.00 94.50 154 GLY A C 1
ATOM 1233 O O . GLY A 1 154 ? 0.416 0.733 -0.249 1.00 94.50 154 GLY A O 1
ATOM 1234 N N . ARG A 1 155 ? 1.194 -1.399 -0.203 1.00 97.62 155 ARG A N 1
ATOM 1235 C CA . ARG A 1 155 ? 2.569 -1.079 -0.626 1.00 97.62 155 ARG A CA 1
ATOM 1236 C C . ARG A 1 155 ? 2.656 -0.668 -2.091 1.00 97.62 155 ARG A C 1
ATOM 1238 O O . ARG A 1 155 ? 2.189 -1.377 -2.974 1.00 97.62 155 ARG A O 1
ATOM 1245 N N . ASN A 1 156 ? 3.272 0.481 -2.349 1.00 97.00 156 ASN A N 1
ATOM 1246 C CA . ASN A 1 156 ? 3.712 0.876 -3.688 1.00 97.00 156 ASN A CA 1
ATOM 1247 C C . ASN A 1 156 ? 5.102 0.294 -3.997 1.00 97.00 156 ASN A C 1
ATOM 1249 O O . ASN A 1 156 ? 5.708 -0.346 -3.140 1.00 97.00 156 ASN A O 1
ATOM 1253 N N . ILE A 1 157 ? 5.618 0.545 -5.204 1.00 97.12 157 ILE A N 1
ATOM 1254 C CA . ILE A 1 157 ? 6.973 0.141 -5.596 1.00 97.12 157 ILE A CA 1
ATOM 1255 C C . ILE A 1 157 ? 7.934 1.327 -5.421 1.00 97.12 157 ILE A C 1
ATOM 1257 O O . ILE A 1 157 ? 8.089 2.143 -6.328 1.00 97.12 157 ILE A O 1
ATOM 1261 N N . ALA A 1 158 ? 8.488 1.456 -4.208 1.00 95.88 158 ALA A N 1
ATOM 1262 C CA . ALA A 1 158 ? 9.576 2.372 -3.844 1.00 95.88 158 ALA A CA 1
ATOM 1263 C C . ALA A 1 158 ? 10.216 1.965 -2.498 1.00 95.88 158 ALA A C 1
ATOM 1265 O O . ALA A 1 158 ? 9.578 1.286 -1.689 1.00 95.88 158 ALA A O 1
ATOM 1266 N N . ASP A 1 159 ? 11.443 2.414 -2.221 1.00 97.31 159 ASP A N 1
ATOM 1267 C CA . ASP A 1 159 ? 12.228 2.005 -1.041 1.00 97.31 159 ASP A CA 1
ATOM 1268 C C . ASP A 1 159 ? 11.521 2.232 0.305 1.00 97.31 159 ASP A C 1
ATOM 1270 O O . ASP A 1 159 ? 11.601 1.380 1.194 1.00 97.31 159 ASP A O 1
ATOM 1274 N N . GLU A 1 160 ? 10.796 3.344 0.474 1.00 96.25 160 GLU A N 1
ATOM 1275 C CA . GLU A 1 160 ? 10.038 3.619 1.702 1.00 96.25 160 GLU A CA 1
ATOM 1276 C C . GLU A 1 160 ? 8.917 2.605 1.972 1.00 96.25 160 GLU A C 1
ATOM 1278 O O . GLU A 1 160 ? 8.447 2.499 3.103 1.00 96.25 160 GLU A O 1
ATOM 1283 N N . TYR A 1 161 ? 8.486 1.844 0.964 1.00 97.56 161 TYR A N 1
ATOM 1284 C CA . TYR A 1 161 ? 7.499 0.777 1.116 1.00 97.56 161 TYR A CA 1
ATOM 1285 C C . TYR A 1 161 ? 8.138 -0.579 1.403 1.00 97.56 161 TYR A C 1
ATOM 1287 O O . TYR A 1 161 ? 7.402 -1.525 1.652 1.00 97.56 161 TYR A O 1
ATOM 1295 N N . PHE A 1 162 ? 9.463 -0.702 1.408 1.00 97.81 162 PHE A N 1
ATOM 1296 C CA . PHE A 1 162 ? 10.141 -1.979 1.640 1.00 97.81 162 PHE A CA 1
ATOM 1297 C C . PHE A 1 162 ? 11.194 -1.917 2.749 1.00 97.81 162 PHE A C 1
ATOM 1299 O O . PHE A 1 162 ? 12.024 -2.813 2.850 1.00 97.81 162 PHE A O 1
ATOM 1306 N N . ASP A 1 163 ? 11.115 -0.901 3.613 1.00 96.56 163 ASP A N 1
ATOM 1307 C CA . ASP A 1 163 ? 12.040 -0.673 4.731 1.00 96.56 163 ASP A CA 1
ATOM 1308 C C . ASP A 1 163 ? 13.490 -0.446 4.276 1.00 96.56 163 ASP A C 1
ATOM 1310 O O . ASP A 1 163 ? 14.440 -0.913 4.903 1.00 96.56 163 ASP A O 1
ATOM 1314 N N . LEU A 1 164 ? 13.667 0.265 3.159 1.00 97.00 164 LEU A N 1
ATOM 1315 C CA . LEU A 1 164 ? 14.981 0.542 2.567 1.00 97.00 164 LEU A CA 1
ATOM 1316 C C . LEU A 1 164 ? 15.379 2.022 2.647 1.00 97.00 164 LEU A C 1
ATOM 1318 O O . LEU A 1 164 ? 16.535 2.365 2.399 1.00 97.00 164 LEU A O 1
ATOM 1322 N N . SER A 1 165 ? 14.460 2.915 3.029 1.00 96.44 165 SER A N 1
ATOM 1323 C CA . SER A 1 165 ? 14.754 4.344 3.154 1.00 96.44 165 SER A CA 1
ATOM 1324 C C . SER A 1 165 ? 15.482 4.663 4.460 1.00 96.44 165 SER A C 1
ATOM 1326 O O . SER A 1 165 ? 15.059 4.268 5.544 1.00 96.44 165 SER A O 1
ATOM 1328 N N . ASP A 1 166 ? 16.522 5.491 4.390 1.00 95.94 166 ASP A N 1
ATOM 1329 C CA . ASP A 1 166 ? 17.216 6.042 5.563 1.00 95.94 166 ASP A CA 1
ATOM 1330 C C . ASP A 1 166 ? 16.493 7.252 6.192 1.00 95.94 166 ASP A C 1
ATOM 1332 O O . ASP A 1 166 ? 16.933 7.807 7.200 1.00 95.94 166 ASP A O 1
ATOM 1336 N N . LYS A 1 167 ? 15.379 7.695 5.593 1.00 94.69 167 LYS A N 1
ATOM 1337 C CA . LYS A 1 167 ? 14.645 8.904 6.003 1.00 94.69 167 LYS A CA 1
ATOM 1338 C C . LYS A 1 167 ? 13.262 8.599 6.530 1.00 94.69 167 LYS A C 1
ATOM 1340 O O . LYS A 1 167 ? 12.887 9.098 7.596 1.00 94.69 167 LYS A O 1
ATOM 1345 N N . PHE A 1 168 ? 12.467 7.881 5.745 1.00 95.25 168 PHE A N 1
ATOM 1346 C CA . PHE A 1 168 ? 11.080 7.620 6.079 1.00 95.25 168 PHE A CA 1
ATOM 1347 C C . PHE A 1 168 ? 10.600 6.313 5.465 1.00 95.25 168 PHE A C 1
ATOM 1349 O O . PHE A 1 168 ? 10.742 6.148 4.262 1.00 95.25 168 PHE A O 1
ATOM 1356 N N . ASN A 1 169 ? 9.996 5.444 6.273 1.00 97.50 169 ASN A N 1
ATOM 1357 C CA . ASN A 1 169 ? 9.432 4.173 5.828 1.00 97.50 169 ASN A CA 1
ATOM 1358 C C . ASN A 1 169 ? 7.973 4.024 6.263 1.00 97.50 169 ASN A C 1
ATOM 1360 O O . ASN A 1 169 ? 7.528 4.583 7.272 1.00 97.50 169 ASN A O 1
ATOM 1364 N N . PHE A 1 170 ? 7.239 3.226 5.502 1.00 96.50 170 PHE A N 1
ATOM 1365 C CA . PHE A 1 170 ? 5.861 2.870 5.761 1.00 96.50 170 PHE A CA 1
ATOM 1366 C C . PHE A 1 170 ? 5.755 1.459 6.345 1.00 96.50 170 PHE A C 1
ATOM 1368 O O . PHE A 1 170 ? 6.119 0.468 5.709 1.00 96.50 170 PHE A O 1
ATOM 1375 N N . ILE A 1 171 ? 5.154 1.369 7.531 1.00 95.44 171 ILE A N 1
ATOM 1376 C CA . ILE A 1 171 ? 4.605 0.118 8.054 1.00 95.44 171 ILE A CA 1
ATOM 1377 C C . ILE A 1 171 ? 3.307 -0.123 7.302 1.00 95.44 171 ILE A C 1
ATOM 1379 O O . ILE A 1 171 ? 2.388 0.690 7.381 1.00 95.44 171 ILE A O 1
ATOM 1383 N N . ASP A 1 172 ? 3.227 -1.208 6.556 1.00 96.75 172 ASP A N 1
ATOM 1384 C CA . ASP A 1 172 ? 2.119 -1.476 5.652 1.00 96.75 172 ASP A CA 1
ATOM 1385 C C . ASP A 1 172 ? 1.796 -2.968 5.653 1.00 96.75 172 ASP A C 1
ATOM 1387 O O . ASP A 1 172 ? 2.494 -3.755 6.287 1.00 96.75 172 ASP A O 1
ATOM 1391 N N . LYS A 1 173 ? 0.731 -3.350 4.958 1.00 97.12 173 LYS A N 1
ATOM 1392 C CA . LYS A 1 173 ? 0.247 -4.721 4.919 1.00 97.12 173 LYS A CA 1
ATOM 1393 C C . LYS A 1 173 ? -0.147 -5.103 3.502 1.00 97.12 173 LYS A C 1
ATOM 1395 O O . LYS A 1 173 ? -0.937 -4.401 2.866 1.00 97.12 173 LYS A O 1
ATOM 1400 N N . ASP A 1 174 ? 0.371 -6.237 3.054 1.00 98.44 174 ASP A N 1
ATOM 1401 C CA . ASP A 1 174 ? -0.050 -6.899 1.825 1.00 98.44 174 ASP A CA 1
ATOM 1402 C C . ASP A 1 174 ? -0.658 -8.265 2.127 1.00 98.44 174 ASP A C 1
ATOM 1404 O O . ASP A 1 174 ? -0.387 -8.882 3.157 1.00 98.44 174 ASP A O 1
ATOM 1408 N N . ILE A 1 175 ? -1.486 -8.739 1.208 1.00 98.69 175 ILE A N 1
ATOM 1409 C CA . ILE A 1 175 ? -2.089 -10.059 1.233 1.00 98.69 175 ILE A CA 1
ATOM 1410 C C . ILE A 1 175 ? -1.766 -10.777 -0.071 1.00 98.69 175 ILE A C 1
ATOM 1412 O O . ILE A 1 175 ? -2.045 -10.280 -1.163 1.00 98.69 175 ILE A O 1
ATOM 1416 N N . TYR A 1 176 ? -1.148 -11.941 0.067 1.00 98.81 176 TYR A N 1
ATOM 1417 C CA . TYR A 1 176 ? -0.974 -12.921 -0.990 1.00 98.81 176 TYR A CA 1
ATOM 1418 C C . TYR A 1 176 ? -2.137 -13.903 -0.981 1.00 98.81 176 TYR A C 1
ATOM 1420 O O . TYR A 1 176 ? -2.625 -14.279 0.087 1.00 98.81 176 TYR A O 1
ATOM 1428 N N . ILE A 1 177 ? -2.558 -14.320 -2.170 1.00 98.50 177 ILE A N 1
ATOM 1429 C CA . ILE A 1 177 ? -3.669 -15.234 -2.399 1.00 98.50 177 ILE A CA 1
ATOM 1430 C C . ILE A 1 177 ? -3.257 -16.241 -3.462 1.00 98.50 177 ILE A C 1
ATOM 1432 O O . ILE A 1 177 ? -2.776 -15.861 -4.529 1.00 98.50 177 ILE A O 1
ATOM 1436 N N . SER A 1 178 ? -3.542 -17.512 -3.206 1.00 98.38 178 SER A N 1
ATOM 1437 C CA . SER A 1 178 ? -3.579 -18.550 -4.231 1.00 98.38 178 SER A CA 1
ATOM 1438 C C . SER A 1 178 ? -4.872 -19.346 -4.117 1.00 98.38 178 SER A C 1
ATOM 1440 O O . SER A 1 178 ? -5.245 -19.790 -3.029 1.00 98.38 178 SER A O 1
ATOM 1442 N N . GLY A 1 179 ? -5.572 -19.495 -5.239 1.00 96.31 179 GLY A N 1
ATOM 1443 C CA . GLY A 1 179 ? -6.837 -20.219 -5.323 1.00 96.31 179 GLY A CA 1
ATOM 1444 C C . GLY A 1 179 ? -7.771 -19.668 -6.408 1.00 96.31 179 GLY A C 1
ATOM 1445 O O . GLY A 1 179 ? -7.409 -18.722 -7.112 1.00 96.31 179 GLY A O 1
ATOM 1446 N N . PRO A 1 180 ? -8.979 -20.240 -6.554 1.00 95.44 180 PRO A N 1
ATOM 1447 C CA . PRO A 1 180 ? -9.873 -19.965 -7.684 1.00 95.44 180 PRO A CA 1
ATOM 1448 C C . PRO A 1 180 ? -10.252 -18.489 -7.891 1.00 95.44 180 PRO A C 1
ATOM 1450 O O . PRO A 1 180 ? -10.403 -18.052 -9.034 1.00 95.44 180 PRO A O 1
ATOM 1453 N N . LEU A 1 181 ? -10.368 -17.700 -6.813 1.00 97.12 181 LEU A N 1
ATOM 1454 C CA . LEU A 1 181 ? -10.744 -16.280 -6.876 1.00 97.12 181 LEU A CA 1
ATOM 1455 C C . LEU A 1 181 ? -9.711 -15.408 -7.615 1.00 97.12 181 LEU A C 1
ATOM 1457 O O . LEU A 1 181 ? -10.052 -14.307 -8.044 1.00 97.12 181 LEU A O 1
ATOM 1461 N N . VAL A 1 182 ? -8.471 -15.880 -7.807 1.00 98.06 182 VAL A N 1
ATOM 1462 C CA . VAL A 1 182 ? -7.438 -15.125 -8.541 1.00 98.06 182 VAL A CA 1
ATOM 1463 C C . VAL A 1 182 ? -7.872 -14.812 -9.977 1.00 98.06 182 VAL A C 1
ATOM 1465 O O . VAL A 1 182 ? -7.602 -13.715 -10.458 1.00 98.06 182 VAL A O 1
ATOM 1468 N N . SER A 1 183 ? -8.650 -15.691 -10.616 1.00 96.06 183 SER A N 1
ATOM 1469 C CA . SER A 1 183 ? -9.225 -15.435 -11.946 1.00 96.06 183 SER A CA 1
ATOM 1470 C C . SER A 1 183 ? -10.074 -14.153 -12.003 1.00 96.06 183 SER A C 1
ATOM 1472 O O . SER A 1 183 ? -9.996 -13.393 -12.965 1.00 96.06 183 SER A O 1
ATOM 1474 N N . ALA A 1 184 ? -10.827 -13.847 -10.942 1.00 96.62 184 ALA A N 1
ATOM 1475 C CA . ALA A 1 184 ? -11.605 -12.612 -10.854 1.00 96.62 184 ALA A CA 1
ATOM 1476 C C . ALA A 1 184 ? -10.723 -11.378 -10.590 1.00 96.62 184 ALA A C 1
ATOM 1478 O O . ALA A 1 184 ? -11.051 -10.265 -11.006 1.00 96.62 184 ALA A O 1
ATOM 1479 N N . ILE A 1 185 ? -9.591 -11.553 -9.900 1.00 98.00 185 ILE A N 1
ATOM 1480 C CA . ILE A 1 185 ? -8.595 -10.486 -9.721 1.00 98.00 185 ILE A CA 1
ATOM 1481 C C . ILE A 1 185 ? -7.972 -10.130 -11.077 1.00 98.00 185 ILE A C 1
ATOM 1483 O O . ILE A 1 185 ? -7.859 -8.948 -11.407 1.00 98.00 185 ILE A O 1
ATOM 1487 N N . GLU A 1 186 ? -7.638 -11.140 -11.882 1.00 96.75 186 GLU A N 1
ATOM 1488 C CA . GLU A 1 186 ? -7.136 -10.971 -13.249 1.00 96.75 186 GLU A CA 1
ATOM 1489 C C . GLU A 1 186 ? -8.180 -10.320 -14.166 1.00 96.75 186 GLU A C 1
ATOM 1491 O O . GLU A 1 186 ? -7.860 -9.365 -14.869 1.00 96.75 186 GLU A O 1
ATOM 1496 N N .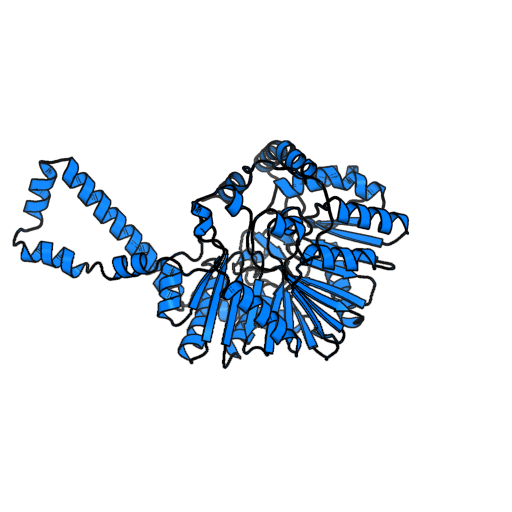 GLU A 1 187 ? -9.453 -10.723 -14.095 1.00 97.12 187 GLU A N 1
ATOM 1497 C CA . GLU A 1 187 ? -10.534 -10.058 -14.837 1.00 97.12 187 GLU A CA 1
ATOM 1498 C C . GLU A 1 187 ? -10.626 -8.562 -14.486 1.00 97.12 187 GLU A C 1
ATOM 1500 O O . GLU A 1 187 ? -10.757 -7.705 -15.364 1.00 97.12 187 GLU A O 1
ATOM 1505 N N . SER A 1 188 ? -10.483 -8.214 -13.203 1.00 96.44 188 SER A N 1
ATOM 1506 C CA . SER A 1 188 ? -10.433 -6.811 -12.789 1.00 96.44 188 SER A CA 1
ATOM 1507 C C . SER A 1 188 ? -9.226 -6.067 -13.362 1.00 96.44 188 SER A C 1
ATOM 1509 O O . SER A 1 188 ? -9.359 -4.891 -13.708 1.00 96.44 188 SER A O 1
ATOM 1511 N N . PHE A 1 189 ? -8.066 -6.717 -13.480 1.00 97.88 189 PHE A N 1
ATOM 1512 C CA . PHE A 1 189 ? -6.912 -6.144 -14.171 1.00 97.88 189 PHE A CA 1
ATOM 1513 C C . PHE A 1 189 ? -7.199 -5.944 -15.664 1.00 97.88 189 PHE A C 1
ATOM 1515 O O . PHE A 1 189 ? -6.950 -4.856 -16.178 1.00 97.88 189 PHE A O 1
ATOM 1522 N N . GLU A 1 190 ? -7.786 -6.929 -16.349 1.00 97.94 190 GLU A N 1
ATOM 1523 C CA . GLU A 1 190 ? -8.137 -6.833 -17.772 1.00 97.94 190 GLU A CA 1
ATOM 1524 C C . GLU A 1 190 ? -9.083 -5.669 -18.066 1.00 97.94 190 GLU A C 1
ATOM 1526 O O . GLU A 1 190 ? -8.911 -4.963 -19.063 1.00 97.94 190 GLU A O 1
ATOM 1531 N N . ILE A 1 191 ? -10.053 -5.421 -17.185 1.00 95.94 191 ILE A N 1
ATOM 1532 C CA . ILE A 1 191 ? -10.957 -4.274 -17.298 1.00 95.94 191 ILE A CA 1
ATOM 1533 C C . ILE A 1 191 ? -10.160 -2.962 -17.317 1.00 95.94 191 ILE A C 1
ATOM 1535 O O . ILE A 1 191 ? -10.402 -2.115 -18.174 1.00 95.94 191 ILE A O 1
ATOM 1539 N N . PHE A 1 192 ? -9.195 -2.784 -16.410 1.00 95.25 192 PHE A N 1
ATOM 1540 C CA . PHE A 1 192 ? -8.354 -1.583 -16.383 1.00 95.25 192 PHE A CA 1
ATOM 1541 C C . PHE A 1 192 ? -7.374 -1.546 -17.553 1.00 95.25 192 PHE A C 1
ATOM 1543 O O . PHE A 1 192 ? -7.196 -0.497 -18.170 1.00 95.25 192 PHE A O 1
ATOM 1550 N N . TRP A 1 193 ? -6.755 -2.675 -17.888 1.00 97.62 193 TRP A N 1
ATOM 1551 C CA . TRP A 1 193 ? -5.778 -2.791 -18.963 1.00 97.62 193 TRP A CA 1
ATOM 1552 C C . TRP A 1 193 ? -6.365 -2.417 -20.326 1.00 97.62 193 TRP A C 1
ATOM 1554 O O . TRP A 1 193 ? -5.684 -1.782 -21.137 1.00 97.62 193 TRP A O 1
ATOM 1564 N N . ASN A 1 194 ? -7.617 -2.803 -20.579 1.00 96.69 194 ASN A N 1
ATOM 1565 C CA . ASN A 1 194 ? -8.309 -2.579 -21.848 1.00 96.69 194 ASN A CA 1
ATOM 1566 C C . ASN A 1 194 ? -9.191 -1.319 -21.856 1.00 96.69 194 ASN A C 1
ATOM 1568 O O . ASN A 1 194 ? -9.750 -0.978 -22.899 1.00 96.69 194 ASN A O 1
ATOM 1572 N N . ASP A 1 195 ? -9.301 -0.598 -20.736 1.00 93.88 195 ASP A N 1
ATOM 1573 C CA . ASP A 1 195 ? -10.040 0.663 -20.690 1.00 93.88 195 ASP A CA 1
ATOM 1574 C C . ASP A 1 195 ? -9.356 1.755 -21.527 1.00 93.88 195 ASP A C 1
ATOM 1576 O O . ASP A 1 195 ? -8.131 1.871 -21.583 1.00 93.88 195 ASP A O 1
ATOM 1580 N N . LYS A 1 196 ? -10.161 2.627 -22.140 1.00 91.19 196 LYS A N 1
ATOM 1581 C CA . LYS A 1 196 ? -9.690 3.759 -22.959 1.00 91.19 196 LYS A CA 1
ATOM 1582 C C . LYS A 1 196 ? -8.791 4.751 -22.210 1.00 91.19 196 LYS A C 1
ATOM 1584 O O . LYS A 1 196 ? -8.076 5.523 -22.848 1.00 91.19 196 LYS A O 1
ATOM 1589 N N . LEU A 1 197 ? -8.868 4.786 -20.879 1.00 88.94 197 LEU A N 1
ATOM 1590 C CA . LEU A 1 197 ? -8.028 5.615 -20.017 1.00 88.94 197 LEU A CA 1
ATOM 1591 C C . LEU A 1 197 ? -6.621 5.033 -19.834 1.00 88.94 197 LEU A C 1
ATOM 1593 O O . LEU A 1 197 ? -5.746 5.767 -19.373 1.00 88.94 197 LEU A O 1
ATOM 1597 N N . SER A 1 198 ? -6.408 3.765 -20.191 1.00 92.50 198 SER A N 1
ATOM 1598 C CA . SER A 1 198 ? -5.126 3.066 -20.126 1.00 92.50 198 SER A CA 1
ATOM 1599 C C . SER A 1 198 ? -4.452 3.067 -21.491 1.00 92.50 198 SER A C 1
ATOM 1601 O O . SER A 1 198 ? -4.831 2.332 -22.405 1.00 92.50 198 SER A O 1
ATOM 1603 N N . GLN A 1 199 ? -3.427 3.899 -21.638 1.00 90.81 199 GLN A N 1
ATOM 1604 C CA . GLN A 1 199 ? -2.770 4.146 -22.921 1.00 90.81 199 GLN A CA 1
ATOM 1605 C C . GLN A 1 199 ? -1.262 3.936 -22.804 1.00 90.81 199 GLN A C 1
ATOM 1607 O O . GLN A 1 199 ? -0.684 4.067 -21.726 1.00 90.81 199 GLN A O 1
ATOM 1612 N N . LYS A 1 200 ? -0.604 3.608 -23.916 1.00 89.00 200 LYS A N 1
ATOM 1613 C CA . LYS A 1 200 ? 0.860 3.673 -23.972 1.00 89.00 200 LYS A CA 1
ATOM 1614 C C . LYS A 1 200 ? 1.286 5.142 -23.988 1.00 89.00 200 LYS A C 1
ATOM 1616 O O . LYS A 1 200 ? 0.557 5.993 -24.500 1.00 89.00 200 LYS A O 1
ATOM 1621 N N . LEU A 1 201 ? 2.460 5.449 -23.441 1.00 82.06 201 LEU A N 1
ATOM 1622 C CA . LEU A 1 201 ? 3.069 6.753 -23.706 1.00 82.06 201 LEU A CA 1
ATOM 1623 C C . LEU A 1 201 ? 3.430 6.849 -25.191 1.00 82.06 201 LEU A C 1
ATOM 1625 O O . LEU A 1 201 ? 3.666 5.836 -25.845 1.00 82.06 201 LEU A O 1
ATOM 1629 N N . ASP A 1 202 ? 3.492 8.070 -25.717 1.00 72.19 202 ASP A N 1
ATOM 1630 C CA . ASP A 1 202 ? 3.956 8.315 -27.081 1.00 72.19 202 ASP A CA 1
ATOM 1631 C C . ASP A 1 202 ? 5.456 7.981 -27.204 1.00 72.19 202 ASP A C 1
ATOM 1633 O O . ASP A 1 202 ? 6.347 8.807 -26.973 1.00 72.19 202 ASP A O 1
ATOM 1637 N N . ILE A 1 203 ? 5.722 6.718 -27.540 1.00 61.94 203 ILE A N 1
ATOM 1638 C CA . ILE A 1 203 ? 7.051 6.148 -27.763 1.00 61.94 203 ILE A CA 1
ATOM 1639 C C . ILE A 1 203 ? 7.645 6.642 -29.085 1.00 61.94 203 ILE A C 1
ATOM 1641 O O . ILE A 1 203 ? 8.851 6.523 -29.277 1.00 61.94 203 ILE A O 1
ATOM 1645 N N . GLU A 1 204 ? 6.870 7.240 -29.994 1.00 56.97 204 GLU A N 1
ATOM 1646 C CA . GLU A 1 204 ? 7.412 7.807 -31.232 1.00 56.97 204 GLU A CA 1
ATOM 1647 C C . GLU A 1 204 ? 8.352 8.976 -30.912 1.00 56.97 204 GLU A C 1
ATOM 1649 O O . GLU A 1 204 ? 9.432 9.080 -31.487 1.00 56.97 204 GLU A O 1
ATOM 1654 N N . LYS A 1 205 ? 8.050 9.764 -29.873 1.00 55.28 205 LYS A N 1
ATOM 1655 C CA . LYS A 1 205 ? 8.993 10.738 -29.299 1.00 55.28 205 LYS A CA 1
ATOM 1656 C C . LYS A 1 205 ? 10.289 10.089 -28.785 1.00 55.28 205 LYS A C 1
ATOM 1658 O O . LYS A 1 205 ? 11.366 10.635 -29.015 1.00 55.28 205 LYS A O 1
ATOM 1663 N N . TYR A 1 206 ? 10.209 8.938 -28.113 1.00 54.53 206 TYR A N 1
ATOM 1664 C CA . TYR A 1 206 ? 11.380 8.183 -27.634 1.00 54.53 206 TYR A CA 1
ATOM 1665 C C . TYR A 1 206 ? 12.190 7.581 -28.794 1.00 54.53 206 TYR A C 1
ATOM 1667 O O . TYR A 1 206 ? 13.409 7.742 -28.855 1.00 54.53 206 TYR A O 1
ATOM 1675 N N . ARG A 1 207 ? 11.519 6.966 -29.773 1.00 56.03 207 ARG A N 1
ATOM 1676 C CA . ARG A 1 207 ? 12.129 6.411 -30.987 1.00 56.03 207 ARG A CA 1
ATOM 1677 C C . ARG A 1 207 ? 12.767 7.491 -31.842 1.00 56.03 207 ARG A C 1
ATOM 1679 O O . ARG A 1 207 ? 13.868 7.275 -32.317 1.00 56.03 207 ARG A O 1
ATOM 1686 N N . ASN A 1 208 ? 12.148 8.661 -31.974 1.00 56.16 208 ASN A N 1
ATOM 1687 C CA . ASN A 1 208 ? 12.722 9.792 -32.695 1.00 56.16 208 ASN A CA 1
ATOM 1688 C C . ASN A 1 208 ? 13.994 10.306 -32.017 1.00 56.16 208 ASN A C 1
ATOM 1690 O O . ASN A 1 208 ? 14.937 10.635 -32.719 1.00 56.16 208 ASN A O 1
ATOM 1694 N N . LEU A 1 209 ? 14.071 10.313 -30.680 1.00 49.59 209 LEU A N 1
ATOM 1695 C CA . LEU A 1 209 ? 15.296 10.651 -29.939 1.00 49.59 209 LEU A CA 1
ATOM 1696 C C . LEU A 1 209 ? 16.402 9.597 -30.099 1.00 49.59 209 LEU A C 1
ATOM 1698 O O . LEU A 1 209 ? 17.572 9.959 -30.187 1.00 49.59 209 LEU A O 1
ATOM 1702 N N . MET A 1 210 ? 16.033 8.316 -30.163 1.00 51.28 210 MET A N 1
ATOM 1703 C CA . MET A 1 210 ? 16.944 7.201 -30.459 1.00 51.28 210 MET A CA 1
ATOM 1704 C C . MET A 1 210 ? 17.416 7.196 -31.920 1.00 51.28 210 MET A C 1
ATOM 1706 O O . MET A 1 210 ? 18.557 6.840 -32.199 1.00 51.28 210 MET A O 1
ATOM 1710 N N . ALA A 1 211 ? 16.530 7.588 -32.838 1.00 47.84 211 ALA A N 1
ATOM 1711 C CA . ALA A 1 211 ? 16.743 7.670 -34.278 1.00 47.84 211 ALA A CA 1
ATOM 1712 C C . ALA A 1 211 ? 17.324 9.017 -34.724 1.00 47.84 211 ALA A C 1
ATOM 1714 O O . ALA A 1 211 ? 17.658 9.154 -35.902 1.00 47.84 211 ALA A O 1
ATOM 1715 N N . VAL A 1 212 ? 17.486 9.998 -33.816 1.00 48.22 212 VAL A N 1
ATOM 1716 C CA . VAL A 1 212 ? 18.435 11.093 -34.035 1.00 48.22 212 VAL A CA 1
ATOM 1717 C C . VAL A 1 212 ? 19.795 10.432 -34.113 1.00 48.22 212 VAL A C 1
ATOM 1719 O O . VAL A 1 212 ? 20.492 10.242 -33.117 1.00 48.22 212 VAL A O 1
ATOM 1722 N N . ASP A 1 213 ? 20.148 10.066 -35.335 1.00 45.88 213 ASP A N 1
ATOM 1723 C CA . ASP A 1 213 ? 21.451 9.571 -35.659 1.00 45.88 213 ASP A CA 1
ATOM 1724 C C . ASP A 1 213 ? 22.403 10.735 -35.397 1.00 45.88 213 ASP A C 1
ATOM 1726 O O . ASP A 1 213 ? 22.527 11.682 -36.182 1.00 45.88 213 ASP A O 1
ATOM 1730 N N . THR A 1 214 ? 23.051 10.723 -34.231 1.00 45.84 214 THR A N 1
ATOM 1731 C CA . THR A 1 214 ? 24.128 11.673 -33.968 1.00 45.84 214 THR A CA 1
ATOM 1732 C C . THR A 1 214 ? 25.190 11.537 -35.038 1.00 45.84 214 THR A C 1
ATOM 1734 O O . THR A 1 214 ? 25.848 12.532 -35.303 1.00 45.84 214 THR A O 1
ATOM 1737 N N . LYS A 1 215 ? 25.292 10.374 -35.699 1.00 42.72 215 LYS A N 1
ATOM 1738 C CA . LYS A 1 215 ? 26.102 10.180 -36.889 1.00 42.72 215 LYS A CA 1
ATOM 1739 C C . LYS A 1 215 ? 25.565 10.985 -38.068 1.00 42.72 215 LYS A C 1
ATOM 1741 O O . LYS A 1 215 ? 26.375 11.651 -38.657 1.00 42.72 215 LYS A O 1
ATOM 1746 N N . TRP A 1 216 ? 24.264 11.105 -38.353 1.00 41.78 216 TRP A N 1
ATOM 1747 C CA . TRP A 1 216 ? 23.755 12.014 -39.405 1.00 41.78 216 TRP A CA 1
ATOM 1748 C C . TRP A 1 216 ? 24.006 13.497 -39.103 1.00 41.78 216 TRP A C 1
ATOM 1750 O O . TRP A 1 216 ? 24.353 14.254 -40.003 1.00 41.78 216 TRP A O 1
ATOM 1760 N N . ILE A 1 217 ? 23.875 13.937 -37.845 1.00 47.12 217 ILE A N 1
ATOM 1761 C CA . ILE A 1 217 ? 24.218 15.321 -37.466 1.00 47.12 217 ILE A CA 1
ATOM 1762 C C . ILE A 1 217 ? 25.739 15.532 -37.528 1.00 47.12 217 ILE A C 1
ATOM 1764 O O . ILE A 1 217 ? 26.195 16.548 -38.045 1.00 47.12 217 ILE A O 1
ATOM 1768 N N . GLN A 1 218 ? 26.534 14.579 -37.036 1.00 45.81 218 GLN A N 1
ATOM 1769 C CA . GLN A 1 218 ? 28.000 14.609 -37.090 1.00 45.81 218 GLN A CA 1
ATOM 1770 C C . GLN A 1 218 ? 28.526 14.464 -38.521 1.00 45.81 218 GLN A C 1
ATOM 1772 O O . GLN A 1 218 ? 29.499 15.122 -38.857 1.00 45.81 218 GLN A O 1
ATOM 1777 N N . ASP A 1 219 ? 27.865 13.677 -39.363 1.00 46.84 219 ASP A N 1
ATOM 1778 C CA . ASP A 1 219 ? 28.179 13.406 -40.763 1.00 46.84 219 ASP A CA 1
ATOM 1779 C C . ASP A 1 219 ? 27.708 14.572 -41.625 1.00 46.84 219 ASP A C 1
ATOM 1781 O O . ASP A 1 219 ? 28.461 14.994 -42.474 1.00 46.84 219 ASP A O 1
ATOM 1785 N N . LYS A 1 220 ? 26.571 15.231 -41.359 1.00 45.41 220 LYS A N 1
ATOM 1786 C CA . LYS A 1 220 ? 26.253 16.528 -41.988 1.00 45.41 220 LYS A CA 1
ATOM 1787 C C . LYS A 1 220 ? 27.243 17.621 -41.597 1.00 45.41 220 LYS A C 1
ATOM 1789 O O . LYS A 1 220 ? 27.560 18.471 -42.423 1.00 45.41 220 LYS A O 1
ATOM 1794 N N . VAL A 1 221 ? 27.738 17.614 -40.359 1.00 46.19 221 VAL A N 1
ATOM 1795 C CA . VAL A 1 221 ? 28.817 18.513 -39.918 1.00 46.19 221 VAL A CA 1
ATOM 1796 C C . VAL A 1 221 ? 30.142 18.146 -40.604 1.00 46.19 221 VAL A C 1
ATOM 1798 O O . VAL A 1 221 ? 30.853 19.046 -41.040 1.00 46.19 221 VAL A O 1
ATOM 1801 N N . ARG A 1 222 ? 30.444 16.855 -40.784 1.00 42.91 222 ARG A N 1
ATOM 1802 C CA . ARG A 1 222 ? 31.674 16.337 -41.411 1.00 42.91 222 ARG A CA 1
ATOM 1803 C C . ARG A 1 222 ? 31.681 16.475 -42.944 1.00 42.91 222 ARG A C 1
ATOM 1805 O O . ARG A 1 222 ? 32.641 17.003 -43.492 1.00 42.91 222 ARG A O 1
ATOM 1812 N N . ASP A 1 223 ? 30.605 16.081 -43.619 1.00 42.62 223 ASP A N 1
ATOM 1813 C CA . ASP A 1 223 ? 30.387 16.119 -45.076 1.00 42.62 223 ASP A CA 1
ATOM 1814 C C . ASP A 1 223 ? 30.140 17.537 -45.599 1.00 42.62 223 ASP A C 1
ATOM 1816 O O . ASP A 1 223 ? 30.308 17.796 -46.787 1.00 42.62 223 ASP A O 1
ATOM 1820 N N . SER A 1 224 ? 29.803 18.496 -44.727 1.00 46.53 224 SER A N 1
ATOM 1821 C CA . SER A 1 224 ? 29.789 19.913 -45.115 1.00 46.53 224 SER A CA 1
ATOM 1822 C C . SER A 1 224 ? 31.184 20.472 -45.427 1.00 46.53 224 SER A C 1
ATOM 1824 O O . SER A 1 224 ? 31.282 21.627 -45.843 1.00 46.53 224 SER A O 1
ATOM 1826 N N . GLY A 1 225 ? 32.257 19.687 -45.221 1.00 42.09 225 GLY A N 1
ATOM 1827 C CA . GLY A 1 225 ? 33.640 20.034 -45.574 1.00 42.09 225 GLY A CA 1
ATOM 1828 C C . GLY A 1 225 ? 34.182 21.266 -44.849 1.00 42.09 225 GLY A C 1
ATOM 1829 O O . GLY A 1 225 ? 35.257 21.764 -45.171 1.00 42.09 225 GLY A O 1
ATOM 1830 N N . LYS A 1 226 ? 33.430 21.785 -43.882 1.00 41.69 226 LYS A N 1
ATOM 1831 C CA . LYS A 1 226 ? 33.726 23.011 -43.165 1.00 41.69 226 LYS A CA 1
ATOM 1832 C C . LYS A 1 226 ? 34.025 22.620 -41.736 1.00 41.69 226 LYS A C 1
ATOM 1834 O O . LYS A 1 226 ? 33.127 22.274 -40.971 1.00 41.69 226 LYS A O 1
ATOM 1839 N N . GLU A 1 227 ? 35.314 22.647 -41.413 1.00 42.62 227 GLU A N 1
ATOM 1840 C CA . GLU A 1 227 ? 35.814 22.554 -40.050 1.00 42.62 227 GLU A CA 1
ATOM 1841 C C . GLU A 1 227 ? 34.911 23.328 -39.083 1.00 42.62 227 GLU A C 1
ATOM 1843 O O . GLU A 1 227 ? 34.336 24.370 -39.407 1.00 42.62 227 GLU A O 1
ATOM 1848 N N . THR A 1 228 ? 34.851 22.846 -37.846 1.00 49.44 228 THR A N 1
ATOM 1849 C CA . THR A 1 228 ? 34.213 23.473 -36.678 1.00 49.44 228 THR A CA 1
ATOM 1850 C C . THR A 1 228 ? 34.487 24.980 -36.482 1.00 49.44 228 THR A C 1
ATOM 1852 O O . THR A 1 228 ? 33.863 25.590 -35.612 1.00 49.44 228 THR A O 1
ATOM 1855 N N . SER A 1 229 ? 35.391 25.589 -37.255 1.00 44.28 229 SER A N 1
ATOM 1856 C CA . SER A 1 229 ? 35.618 27.031 -37.378 1.00 44.28 229 SER A CA 1
ATOM 1857 C C . SER A 1 229 ? 34.474 27.769 -38.095 1.00 44.28 229 SER A C 1
ATOM 1859 O O . SER A 1 229 ? 33.997 28.759 -37.553 1.00 44.28 229 SER A O 1
ATOM 1861 N N . TYR A 1 230 ? 33.933 27.276 -39.216 1.00 39.16 230 TYR A N 1
ATOM 1862 C CA . TYR A 1 230 ? 32.956 28.038 -40.020 1.00 39.16 230 TYR A CA 1
ATOM 1863 C C . TYR A 1 230 ? 31.594 28.198 -39.328 1.00 39.16 230 TYR A C 1
ATOM 1865 O O . TYR A 1 230 ? 30.993 29.267 -39.356 1.00 39.16 230 TYR A O 1
ATOM 1873 N N . LEU A 1 231 ? 31.106 27.162 -38.634 1.00 44.97 231 LEU A N 1
ATOM 1874 C CA . LEU A 1 231 ? 29.886 27.284 -37.823 1.00 44.97 231 LEU A CA 1
ATOM 1875 C C . LEU A 1 231 ? 30.107 28.143 -36.571 1.00 44.97 231 LEU A C 1
ATOM 1877 O O . LEU A 1 231 ? 29.170 28.798 -36.131 1.00 44.97 231 LEU A O 1
ATOM 1881 N N . LYS A 1 232 ? 31.327 28.191 -36.015 1.00 46.12 232 LYS A N 1
ATOM 1882 C CA . LYS A 1 232 ? 31.674 29.139 -34.942 1.00 46.12 232 LYS A CA 1
ATOM 1883 C C . LYS A 1 232 ? 31.720 30.579 -35.448 1.00 46.12 232 LYS A C 1
ATOM 1885 O O . LYS A 1 232 ? 31.345 31.469 -34.699 1.00 46.12 232 LYS A O 1
ATOM 1890 N N . GLU A 1 233 ? 32.162 30.798 -36.681 1.00 40.75 233 GLU A N 1
ATOM 1891 C CA . GLU A 1 233 ? 32.331 32.121 -37.291 1.00 40.75 233 GLU A CA 1
ATOM 1892 C C . GLU A 1 233 ? 31.003 32.699 -37.810 1.00 40.75 233 GLU A C 1
ATOM 1894 O O . GLU A 1 233 ? 30.724 33.879 -37.632 1.00 40.75 233 GLU A O 1
ATOM 1899 N N . VAL A 1 234 ? 30.111 31.854 -38.336 1.00 43.94 234 VAL A N 1
ATOM 1900 C CA . VAL A 1 234 ? 28.738 32.258 -38.690 1.00 43.94 234 VAL A CA 1
ATOM 1901 C C . VAL A 1 234 ? 27.863 32.423 -37.437 1.00 43.94 234 VAL A C 1
ATOM 1903 O O . VAL A 1 234 ? 27.068 33.357 -37.356 1.00 43.94 234 VAL A O 1
ATOM 1906 N N . ALA A 1 235 ? 28.035 31.582 -36.409 1.00 45.66 235 ALA A N 1
ATOM 1907 C CA . ALA A 1 235 ? 27.320 31.735 -35.138 1.00 45.66 235 ALA A CA 1
ATOM 1908 C C . ALA A 1 235 ? 27.857 32.895 -34.274 1.00 45.66 235 ALA A C 1
ATOM 1910 O O . ALA A 1 235 ? 27.103 33.465 -33.487 1.00 45.66 235 ALA A O 1
ATOM 1911 N N . SER A 1 236 ? 29.130 33.288 -34.413 1.00 46.34 236 SER A N 1
ATOM 1912 C CA . SER A 1 236 ? 29.674 34.466 -33.719 1.00 46.34 236 SER A CA 1
ATOM 1913 C C . SER A 1 236 ? 29.200 35.788 -34.329 1.00 46.34 236 SER A C 1
ATOM 1915 O O . SER A 1 236 ? 29.156 36.791 -33.614 1.00 46.34 236 SER A O 1
ATOM 1917 N N . GLN A 1 237 ? 28.799 35.791 -35.606 1.00 47.56 237 GLN A N 1
ATOM 1918 C CA . GLN A 1 237 ? 28.236 36.964 -36.282 1.00 47.56 237 GLN A CA 1
ATOM 1919 C C . GLN A 1 237 ? 26.728 37.132 -36.046 1.00 47.56 237 GLN A C 1
ATOM 1921 O O . GLN A 1 237 ? 26.241 38.262 -36.046 1.00 47.56 237 GLN A O 1
ATOM 1926 N N . ASP A 1 238 ? 26.001 36.051 -35.744 1.00 48.19 238 ASP A N 1
ATOM 1927 C CA . ASP A 1 238 ? 24.569 36.095 -35.440 1.00 48.19 238 ASP A CA 1
ATOM 1928 C C . ASP A 1 238 ? 24.253 35.477 -34.064 1.00 48.19 238 ASP A C 1
ATOM 1930 O O . ASP A 1 238 ? 24.105 34.262 -33.890 1.00 48.19 238 ASP A O 1
ATOM 1934 N N . LYS A 1 239 ? 24.122 36.348 -33.051 1.00 49.50 239 LYS A N 1
ATOM 1935 C CA . LYS A 1 239 ? 23.848 35.985 -31.643 1.00 49.50 239 LYS A CA 1
ATOM 1936 C C . LYS A 1 239 ? 22.608 35.096 -31.471 1.00 49.50 239 LYS A C 1
A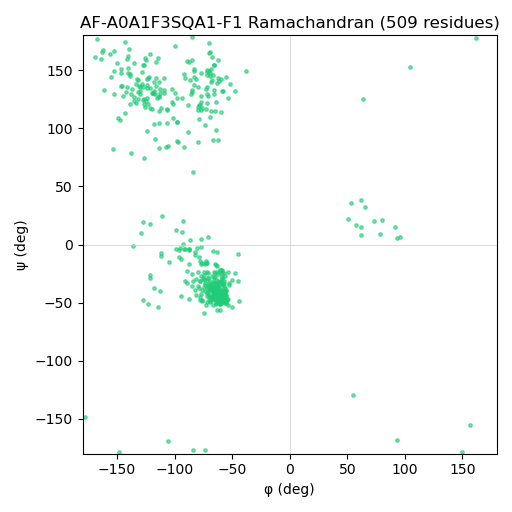TOM 1938 O O . LYS A 1 239 ? 22.492 34.403 -30.456 1.00 49.50 239 LYS A O 1
ATOM 1943 N N . VAL A 1 240 ? 21.670 35.124 -32.420 1.00 44.94 240 VAL A N 1
ATOM 1944 C CA . VAL A 1 240 ? 20.444 34.319 -32.382 1.00 44.94 240 VAL A CA 1
ATOM 1945 C C . VAL A 1 240 ? 20.737 32.858 -32.746 1.00 44.94 240 VAL A C 1
ATOM 1947 O O . VAL A 1 240 ? 20.226 31.951 -32.085 1.00 44.94 240 VAL A O 1
ATOM 1950 N N . LEU A 1 241 ? 21.613 32.603 -33.722 1.00 43.62 241 LEU A N 1
ATOM 1951 C CA . LEU A 1 241 ? 21.996 31.253 -34.152 1.00 43.62 241 LEU A CA 1
ATOM 1952 C C . LEU A 1 241 ? 22.880 30.525 -33.126 1.00 43.62 241 LEU A C 1
ATOM 1954 O O . LEU A 1 241 ? 22.620 29.356 -32.830 1.00 43.62 241 LEU A O 1
ATOM 1958 N N . ASP A 1 242 ? 23.854 31.205 -32.508 1.00 47.44 242 ASP A N 1
ATOM 1959 C CA . ASP A 1 242 ? 24.670 30.630 -31.417 1.00 47.44 242 ASP A CA 1
ATOM 1960 C C . ASP A 1 242 ? 23.806 30.223 -30.212 1.00 47.44 242 ASP A C 1
ATOM 1962 O O . ASP A 1 242 ? 23.979 29.146 -29.629 1.00 47.44 242 ASP A O 1
ATOM 1966 N N . ARG A 1 243 ? 22.808 31.050 -29.873 1.00 49.88 243 ARG A N 1
ATOM 1967 C CA . ARG A 1 243 ? 21.842 30.742 -28.814 1.00 49.88 243 ARG A CA 1
ATOM 1968 C C . ARG A 1 243 ? 21.002 29.509 -29.166 1.00 49.88 243 ARG A C 1
ATOM 1970 O O . ARG A 1 243 ? 20.884 28.621 -28.322 1.00 49.88 243 ARG A O 1
ATOM 1977 N N . HIS A 1 244 ? 20.458 29.414 -30.382 1.00 45.47 244 HIS A N 1
ATOM 1978 C CA . HIS A 1 244 ? 19.671 28.247 -30.804 1.00 45.47 244 HIS A CA 1
ATOM 1979 C C . HIS A 1 244 ? 20.500 26.955 -30.827 1.00 45.47 244 HIS A C 1
ATOM 1981 O O . HIS A 1 244 ? 20.043 25.934 -30.313 1.00 45.47 244 HIS A O 1
ATOM 1987 N N . TYR A 1 245 ? 21.741 26.997 -31.321 1.00 52.75 245 TYR A N 1
ATOM 1988 C CA . TYR A 1 245 ? 22.643 25.843 -31.305 1.00 52.75 245 TYR A CA 1
ATOM 1989 C C . TYR A 1 245 ? 22.981 25.382 -29.878 1.00 52.75 245 TYR A C 1
ATOM 1991 O O . TYR A 1 245 ? 22.899 24.190 -29.572 1.00 52.75 245 TYR A O 1
ATOM 1999 N N . LYS A 1 246 ? 23.304 26.311 -28.967 1.00 53.28 246 LYS A N 1
ATOM 2000 C CA . LYS A 1 246 ? 23.571 25.992 -27.552 1.00 53.28 246 LYS A CA 1
ATOM 2001 C C . LYS A 1 246 ? 22.348 25.396 -26.851 1.00 53.28 246 LYS A C 1
ATOM 2003 O O . LYS A 1 246 ? 22.503 24.450 -26.077 1.00 53.28 246 LYS A O 1
ATOM 2008 N N . ILE A 1 247 ? 21.148 25.903 -27.143 1.00 53.84 247 ILE A N 1
ATOM 2009 C CA . ILE A 1 247 ? 19.883 25.362 -26.625 1.00 53.84 247 ILE A CA 1
ATOM 2010 C C . ILE A 1 247 ? 19.654 23.937 -27.142 1.00 53.84 247 ILE A C 1
ATOM 2012 O O . ILE A 1 247 ? 19.398 23.043 -26.337 1.00 53.84 247 ILE A O 1
ATOM 2016 N N . LEU A 1 248 ? 19.811 23.698 -28.448 1.00 56.84 248 LEU A N 1
ATOM 2017 C CA . LEU A 1 248 ? 19.642 22.374 -29.058 1.00 56.84 248 LEU A CA 1
ATOM 2018 C C . LEU A 1 248 ? 20.652 21.358 -28.511 1.00 56.84 248 LEU A C 1
ATOM 2020 O O . LEU A 1 248 ? 20.262 20.278 -28.074 1.00 56.84 248 LEU A O 1
ATOM 2024 N N . LYS A 1 249 ? 21.939 21.719 -28.443 1.00 57.38 249 LYS A N 1
ATOM 2025 C CA . LYS A 1 249 ? 22.998 20.857 -27.891 1.00 57.38 249 LYS A CA 1
ATOM 2026 C C . LYS A 1 249 ? 22.775 20.545 -26.408 1.00 57.38 249 LYS A C 1
ATOM 2028 O O . LYS A 1 249 ? 22.956 19.406 -25.982 1.00 57.38 249 LYS A O 1
ATOM 2033 N N . GLY A 1 250 ? 22.374 21.545 -25.621 1.00 59.03 250 GLY A N 1
ATOM 2034 C CA . GLY A 1 250 ? 22.036 21.366 -24.209 1.00 59.03 250 GLY A CA 1
ATOM 2035 C C . GLY A 1 250 ? 20.797 20.492 -24.007 1.00 59.03 250 GLY A C 1
ATOM 2036 O O . GLY A 1 250 ? 20.778 19.670 -23.093 1.00 59.03 250 GLY A O 1
ATOM 2037 N N . SER A 1 251 ? 19.789 20.633 -24.872 1.00 63.75 251 SER A N 1
ATOM 2038 C CA . SER A 1 251 ? 18.600 19.779 -24.877 1.00 63.75 251 SER A CA 1
ATOM 2039 C C . SER A 1 251 ? 18.973 18.333 -25.198 1.00 63.75 251 SER A C 1
ATOM 2041 O O . SER A 1 251 ? 18.678 17.451 -24.403 1.00 63.75 251 SER A O 1
ATOM 2043 N N . LEU A 1 252 ? 19.713 18.088 -26.283 1.00 68.25 252 LEU A N 1
ATOM 2044 C CA . LEU A 1 252 ? 20.158 16.745 -26.676 1.00 68.25 252 LEU A CA 1
ATOM 2045 C C . LEU A 1 252 ? 20.982 16.053 -25.584 1.00 68.25 252 LEU A C 1
ATOM 2047 O O . LEU A 1 252 ? 20.734 14.890 -25.284 1.00 68.25 252 LEU A O 1
ATOM 2051 N N . LYS A 1 253 ? 21.913 16.767 -24.937 1.00 72.19 253 LYS A N 1
ATOM 2052 C CA . LYS A 1 253 ? 22.701 16.204 -23.830 1.00 72.19 253 LYS A CA 1
ATOM 2053 C C . LYS A 1 253 ? 21.811 15.739 -22.671 1.00 72.19 253 LYS A C 1
ATOM 2055 O O . LYS A 1 253 ? 22.012 14.648 -22.151 1.00 72.19 253 LYS A O 1
ATOM 2060 N N . LYS A 1 254 ? 20.810 16.540 -22.282 1.00 74.75 254 LYS A N 1
ATOM 2061 C CA . LYS A 1 254 ? 19.857 16.162 -21.222 1.00 74.75 254 LYS A CA 1
ATOM 2062 C C . LYS A 1 254 ? 19.045 14.927 -21.602 1.00 74.75 254 LYS A C 1
ATOM 2064 O O . LYS A 1 254 ? 18.811 14.074 -20.755 1.00 74.75 254 LYS A O 1
ATOM 2069 N N . GLU A 1 255 ? 18.620 14.831 -22.856 1.00 77.50 255 GLU A N 1
ATOM 2070 C CA . GLU A 1 255 ? 17.876 13.673 -23.361 1.00 77.50 255 GLU A CA 1
ATOM 2071 C C . GLU A 1 255 ? 18.749 12.405 -23.361 1.00 77.50 255 GLU A C 1
ATOM 2073 O O . GLU A 1 255 ? 18.310 11.360 -22.888 1.00 77.50 255 GLU A O 1
ATOM 2078 N N . GLN A 1 256 ? 20.020 12.511 -23.765 1.00 76.06 256 GLN A N 1
ATOM 2079 C CA . GLN A 1 256 ? 20.999 11.418 -23.683 1.00 76.06 256 GLN A CA 1
ATOM 2080 C C . GLN A 1 256 ? 21.289 10.982 -22.242 1.00 76.06 256 GLN A C 1
ATOM 2082 O O . GLN A 1 256 ? 21.405 9.790 -21.971 1.00 76.06 256 GLN A O 1
ATOM 2087 N N . GLU A 1 257 ? 21.393 11.925 -21.302 1.00 83.56 257 GLU A N 1
ATOM 2088 C CA . GLU A 1 257 ? 21.576 11.612 -19.880 1.00 83.56 257 GLU A CA 1
ATOM 2089 C C . GLU A 1 257 ? 20.383 10.830 -19.316 1.00 83.56 257 GLU A C 1
ATOM 2091 O O . GLU A 1 257 ? 20.584 9.879 -18.562 1.00 83.56 257 GLU A O 1
ATOM 2096 N N . LYS A 1 258 ? 19.146 11.191 -19.684 1.00 84.56 258 LYS A N 1
ATOM 2097 C CA . LYS A 1 258 ? 17.947 10.446 -19.268 1.00 84.56 258 LYS A CA 1
ATOM 2098 C C . LYS A 1 258 ? 17.898 9.050 -19.884 1.00 84.56 258 LYS A C 1
ATOM 2100 O O . LYS A 1 258 ? 17.651 8.095 -19.159 1.00 84.56 258 LYS A O 1
ATOM 2105 N N . LEU A 1 259 ? 18.200 8.927 -21.179 1.00 83.00 259 LEU A N 1
ATOM 2106 C CA . LEU A 1 259 ? 18.311 7.632 -21.861 1.00 83.00 259 LEU A CA 1
ATOM 2107 C C . LEU A 1 259 ? 19.355 6.730 -21.198 1.00 83.00 259 LEU A C 1
ATOM 2109 O O . LEU A 1 259 ? 19.081 5.573 -20.906 1.00 83.00 259 LEU A O 1
ATOM 2113 N N . SER A 1 260 ? 20.543 7.265 -20.916 1.00 85.44 260 SER A N 1
ATOM 2114 C CA . SER A 1 260 ? 21.610 6.524 -20.239 1.00 85.44 260 SER A CA 1
ATOM 2115 C C . SER A 1 260 ? 21.181 6.051 -18.846 1.00 85.44 260 SER A C 1
ATOM 2117 O O . SER A 1 260 ? 21.389 4.893 -18.494 1.00 85.44 260 SER A O 1
ATOM 2119 N N . LYS A 1 261 ? 20.502 6.910 -18.073 1.00 89.44 261 LYS A N 1
ATOM 2120 C CA . LYS A 1 261 ? 19.934 6.526 -16.771 1.00 89.44 261 LYS A CA 1
ATOM 2121 C C . LYS A 1 261 ? 18.890 5.418 -16.894 1.00 89.44 261 LYS A C 1
ATOM 2123 O O . LYS A 1 261 ? 18.962 4.466 -16.129 1.00 89.44 261 LYS A O 1
ATOM 2128 N N . ALA A 1 262 ? 17.978 5.519 -17.859 1.00 88.88 262 ALA A N 1
ATOM 2129 C CA . ALA A 1 262 ? 16.955 4.506 -18.099 1.00 88.88 262 ALA A CA 1
ATOM 2130 C C . ALA A 1 262 ? 17.554 3.158 -18.533 1.00 88.88 262 ALA A C 1
ATOM 2132 O O . ALA A 1 262 ? 17.091 2.115 -18.090 1.00 88.88 262 ALA A O 1
ATOM 2133 N N . ARG A 1 263 ? 18.625 3.159 -19.335 1.00 87.81 263 ARG A N 1
ATOM 2134 C CA . ARG A 1 263 ? 19.356 1.926 -19.673 1.00 87.81 263 ARG A CA 1
ATOM 2135 C C . ARG A 1 263 ? 19.999 1.304 -18.445 1.00 87.81 263 ARG A C 1
ATOM 2137 O O . ARG A 1 263 ? 19.805 0.125 -18.174 1.00 87.81 263 ARG A O 1
ATOM 2144 N N . ASN A 1 264 ? 20.732 2.111 -17.681 1.00 90.25 264 ASN A N 1
ATOM 2145 C CA . ASN A 1 264 ? 21.427 1.644 -16.484 1.00 90.25 264 ASN A CA 1
ATOM 2146 C C . ASN A 1 264 ? 20.458 1.177 -15.388 1.00 90.25 264 ASN A C 1
ATOM 2148 O O . ASN A 1 264 ? 20.836 0.346 -14.576 1.00 90.25 264 ASN A O 1
ATOM 2152 N N . PHE A 1 265 ? 19.212 1.661 -15.379 1.00 91.56 265 PHE A N 1
ATOM 2153 C CA . PHE A 1 265 ? 18.161 1.214 -14.460 1.00 91.56 265 PHE A CA 1
ATOM 2154 C C . PHE A 1 265 ? 17.884 -0.299 -14.547 1.00 91.56 265 PHE A C 1
ATOM 2156 O O . PHE A 1 265 ? 17.555 -0.910 -13.534 1.00 91.56 265 PHE A O 1
ATOM 2163 N N . LEU A 1 266 ? 18.052 -0.909 -15.728 1.00 92.69 266 LEU A N 1
ATOM 2164 C CA . LEU A 1 266 ? 17.832 -2.345 -15.953 1.00 92.69 266 LEU A CA 1
ATOM 2165 C C . LEU A 1 266 ? 19.123 -3.178 -15.934 1.00 92.69 266 LEU A C 1
ATOM 2167 O O . LEU A 1 266 ? 19.060 -4.402 -16.054 1.00 92.69 266 LEU A O 1
ATOM 2171 N N . VAL A 1 267 ? 20.287 -2.538 -15.806 1.00 93.38 267 VAL A N 1
ATOM 2172 C CA . VAL A 1 267 ? 21.579 -3.226 -15.716 1.00 93.38 267 VAL A CA 1
ATOM 2173 C C . VAL A 1 267 ? 21.859 -3.540 -14.253 1.00 93.38 267 VAL A C 1
ATOM 2175 O O . VAL A 1 267 ? 21.946 -2.633 -13.433 1.00 93.38 267 VAL A O 1
ATOM 2178 N N . GLU A 1 268 ? 22.013 -4.824 -13.940 1.00 94.81 268 GLU A N 1
ATOM 2179 C CA . GLU A 1 268 ? 22.333 -5.281 -12.587 1.00 94.81 268 GLU A CA 1
ATOM 2180 C C . GLU A 1 268 ? 23.716 -4.776 -12.144 1.00 94.81 268 GLU A C 1
ATOM 2182 O O . GLU A 1 268 ? 24.729 -5.058 -12.796 1.00 94.81 268 GLU A O 1
ATOM 2187 N N . SER A 1 269 ? 23.758 -4.046 -11.024 1.00 95.94 269 SER A N 1
ATOM 2188 C CA . SER A 1 269 ? 24.996 -3.579 -10.389 1.00 95.94 269 SER A CA 1
ATOM 2189 C C . SER A 1 269 ? 25.423 -4.456 -9.201 1.00 95.94 269 SER A C 1
ATOM 2191 O O . SER A 1 269 ? 24.676 -5.315 -8.731 1.00 95.94 269 SER A O 1
ATOM 2193 N N . ASP A 1 270 ? 26.633 -4.236 -8.676 1.00 97.00 270 ASP A N 1
ATOM 2194 C CA . ASP A 1 270 ? 27.100 -4.929 -7.466 1.00 97.00 270 ASP A CA 1
ATOM 2195 C C . ASP A 1 270 ? 26.253 -4.557 -6.234 1.00 97.00 270 ASP A C 1
ATOM 2197 O O . ASP A 1 270 ? 26.001 -5.399 -5.369 1.00 97.00 270 ASP A O 1
ATOM 2201 N N . GLU A 1 271 ? 25.760 -3.317 -6.169 1.00 95.88 271 GLU A N 1
ATOM 2202 C CA . GLU A 1 271 ? 24.818 -2.874 -5.138 1.00 95.88 271 GLU A CA 1
ATOM 2203 C C . GLU A 1 271 ? 23.477 -3.604 -5.238 1.00 95.88 271 GLU A C 1
ATOM 2205 O O . GLU A 1 271 ? 22.921 -3.979 -4.207 1.00 95.88 271 GLU A O 1
ATOM 2210 N N . ASP A 1 272 ? 22.979 -3.846 -6.455 1.00 97.00 272 ASP A N 1
ATOM 2211 C CA . ASP A 1 272 ? 21.744 -4.604 -6.667 1.00 97.00 272 ASP A CA 1
ATOM 2212 C C . ASP A 1 272 ? 21.912 -6.064 -6.216 1.00 97.00 272 ASP A C 1
ATOM 2214 O O . ASP A 1 272 ? 21.056 -6.585 -5.501 1.00 97.00 272 ASP A O 1
ATOM 2218 N N . ARG A 1 273 ? 23.049 -6.711 -6.524 1.00 97.56 273 ARG A N 1
ATOM 2219 C CA . ARG A 1 273 ? 23.343 -8.073 -6.028 1.00 97.56 273 ARG A CA 1
ATOM 2220 C C . ARG A 1 273 ? 23.435 -8.131 -4.509 1.00 97.56 273 ARG A C 1
ATOM 2222 O O . ARG A 1 273 ? 22.944 -9.080 -3.899 1.00 97.56 273 ARG A O 1
ATOM 2229 N N . LYS A 1 274 ? 24.056 -7.124 -3.890 1.00 97.12 274 LYS A N 1
ATOM 2230 C CA . LYS A 1 274 ? 24.124 -7.026 -2.429 1.00 97.12 274 LYS A CA 1
ATOM 2231 C C . LYS A 1 274 ? 22.724 -6.893 -1.826 1.00 97.12 274 LYS A C 1
ATOM 2233 O O . LYS A 1 274 ? 22.399 -7.634 -0.902 1.00 97.12 274 LYS A O 1
ATOM 2238 N N . LEU A 1 275 ? 21.899 -6.000 -2.374 1.00 96.88 275 LEU A N 1
ATOM 2239 C CA . LEU A 1 275 ? 20.516 -5.814 -1.939 1.00 96.88 275 LEU A CA 1
ATOM 2240 C C . LEU A 1 275 ? 19.699 -7.103 -2.102 1.00 96.88 275 LEU A C 1
ATOM 2242 O O . LEU A 1 275 ? 18.975 -7.482 -1.189 1.00 96.88 275 LEU A O 1
ATOM 2246 N N . LEU A 1 276 ? 19.844 -7.816 -3.222 1.00 98.00 276 LEU A N 1
ATOM 2247 C CA . LEU A 1 276 ? 19.200 -9.117 -3.428 1.00 98.00 276 LEU A CA 1
ATOM 2248 C C . LEU A 1 276 ? 19.613 -10.140 -2.360 1.00 98.00 276 LEU A C 1
ATOM 2250 O O . LEU A 1 276 ? 18.757 -10.866 -1.862 1.00 98.00 276 LEU A O 1
ATOM 2254 N N . GLY A 1 277 ? 20.888 -10.165 -1.960 1.00 97.75 277 GLY A N 1
ATOM 2255 C CA . GLY A 1 277 ? 21.361 -10.995 -0.849 1.00 97.75 277 GLY A CA 1
ATOM 2256 C C . GLY A 1 277 ? 20.714 -10.630 0.493 1.00 97.75 277 GLY A C 1
ATOM 2257 O O . GLY A 1 277 ? 20.268 -11.514 1.222 1.00 97.75 277 GLY A O 1
ATOM 2258 N N . GLU A 1 278 ? 20.597 -9.334 0.797 1.00 96.31 278 GLU A N 1
ATOM 2259 C CA . GLU A 1 278 ? 19.916 -8.840 2.005 1.00 96.31 278 GLU A CA 1
ATOM 2260 C C . GLU A 1 278 ? 18.413 -9.179 1.994 1.00 96.31 278 GLU A C 1
ATOM 2262 O O . GLU A 1 278 ? 17.862 -9.582 3.021 1.00 96.31 278 GLU A O 1
ATOM 2267 N N . ILE A 1 279 ? 17.752 -9.070 0.836 1.00 97.56 279 ILE A N 1
ATOM 2268 C CA . ILE A 1 279 ? 16.345 -9.456 0.655 1.00 97.56 279 ILE A CA 1
ATOM 2269 C C . ILE A 1 279 ? 16.171 -10.967 0.843 1.00 97.56 279 ILE A C 1
ATOM 2271 O O . ILE A 1 279 ? 15.237 -11.384 1.527 1.00 97.56 279 ILE A O 1
ATOM 2275 N N . GLU A 1 280 ? 17.051 -11.795 0.278 1.00 97.62 280 GLU A N 1
ATOM 2276 C CA . GLU A 1 280 ? 16.979 -13.251 0.433 1.00 97.62 280 GLU A CA 1
ATOM 2277 C C . GLU A 1 280 ? 17.142 -13.657 1.905 1.00 97.62 280 GLU A C 1
ATOM 2279 O O . GLU A 1 280 ? 16.360 -14.456 2.419 1.00 97.62 280 GLU A O 1
ATOM 2284 N N . GLU A 1 281 ? 18.110 -13.068 2.613 1.00 96.12 281 GLU A N 1
ATOM 2285 C CA . GLU A 1 281 ? 18.377 -13.420 4.006 1.00 96.12 281 GLU A CA 1
ATOM 2286 C C . GLU A 1 281 ? 17.328 -12.854 4.976 1.00 96.12 281 GLU A C 1
ATOM 2288 O O . GLU A 1 281 ? 16.700 -13.601 5.733 1.00 96.12 281 GLU A O 1
ATOM 2293 N N . LEU A 1 282 ? 17.166 -11.529 5.012 1.00 96.19 282 LEU A N 1
ATOM 2294 C CA . LEU A 1 282 ? 16.304 -10.858 5.988 1.00 96.19 282 LEU A CA 1
ATOM 2295 C C . LEU A 1 282 ? 14.842 -10.910 5.557 1.00 96.19 282 LEU A C 1
ATOM 2297 O O . LEU A 1 282 ? 13.969 -11.217 6.371 1.00 96.19 282 LEU A O 1
ATOM 2301 N N . GLY A 1 283 ? 14.578 -10.654 4.275 1.00 97.06 283 GLY A N 1
ATOM 2302 C CA . GLY A 1 283 ? 13.239 -10.753 3.706 1.00 97.06 283 GLY A CA 1
ATOM 2303 C C . GLY A 1 283 ? 12.707 -12.182 3.761 1.00 97.06 283 GLY A C 1
ATOM 2304 O O . GLY A 1 283 ? 11.571 -12.372 4.184 1.00 97.06 283 GLY A O 1
ATOM 2305 N N . GLY A 1 284 ? 13.532 -13.194 3.473 1.00 97.31 284 GLY A N 1
ATOM 2306 C CA . GLY A 1 284 ? 13.148 -14.602 3.625 1.00 97.31 284 GLY A CA 1
ATOM 2307 C C . GLY A 1 284 ? 12.741 -14.964 5.059 1.00 97.31 284 GLY A C 1
ATOM 2308 O O . GLY A 1 284 ? 11.678 -15.551 5.272 1.00 97.31 284 GLY A O 1
ATOM 2309 N N . LYS A 1 285 ? 13.526 -14.545 6.065 1.00 96.62 285 LYS A N 1
ATOM 2310 C CA . LYS A 1 285 ? 13.189 -14.738 7.491 1.00 96.62 285 LYS A CA 1
ATOM 2311 C C . LYS A 1 285 ? 11.883 -14.031 7.871 1.00 96.62 285 LYS A C 1
ATOM 2313 O O . LYS A 1 285 ? 11.040 -14.626 8.536 1.00 96.62 285 LYS A O 1
ATOM 2318 N N . ALA A 1 286 ? 11.696 -12.785 7.437 1.00 95.50 286 ALA A N 1
ATOM 2319 C CA . ALA A 1 286 ? 10.481 -12.020 7.721 1.00 95.50 286 ALA A CA 1
ATOM 2320 C C . ALA A 1 286 ? 9.239 -12.611 7.026 1.00 95.50 286 ALA A C 1
ATOM 2322 O O . ALA A 1 286 ? 8.168 -12.704 7.627 1.00 95.50 286 ALA A O 1
ATOM 2323 N N . ALA A 1 287 ? 9.383 -13.064 5.779 1.00 97.00 287 ALA A N 1
ATOM 2324 C CA . ALA A 1 287 ? 8.332 -13.739 5.027 1.00 97.00 287 ALA A CA 1
ATOM 2325 C C . ALA A 1 287 ? 7.929 -15.070 5.682 1.00 97.00 287 ALA A C 1
ATOM 2327 O O . ALA A 1 287 ? 6.744 -15.375 5.752 1.00 97.00 287 ALA A O 1
ATOM 2328 N N . ALA A 1 288 ? 8.882 -15.832 6.227 1.00 96.62 288 ALA A N 1
ATOM 2329 C CA . ALA A 1 288 ? 8.603 -17.093 6.919 1.00 96.62 288 ALA A CA 1
ATOM 2330 C C . ALA A 1 288 ? 7.797 -16.924 8.223 1.00 96.62 288 ALA A C 1
ATOM 2332 O O . ALA A 1 288 ? 7.132 -17.860 8.657 1.00 96.62 288 ALA A O 1
ATOM 2333 N N . LEU A 1 289 ? 7.839 -15.739 8.843 1.00 95.12 289 LEU A N 1
ATOM 2334 C CA . LEU A 1 289 ? 7.054 -15.403 10.038 1.00 95.12 289 LEU A CA 1
ATOM 2335 C C . LEU A 1 289 ? 5.659 -14.845 9.708 1.00 95.12 289 LEU A C 1
ATOM 2337 O O . LEU A 1 289 ? 4.882 -14.563 10.620 1.00 95.12 289 LEU A O 1
ATOM 2341 N N . SER A 1 290 ? 5.348 -14.653 8.424 1.00 97.12 290 SER A N 1
ATOM 2342 C CA . SER A 1 290 ? 4.092 -14.049 7.984 1.00 97.12 290 SER A CA 1
ATOM 2343 C C . SER A 1 290 ? 2.915 -15.015 8.191 1.00 97.12 290 SER A C 1
ATOM 2345 O O . SER A 1 290 ? 2.994 -16.168 7.749 1.00 97.12 290 SER A O 1
ATOM 2347 N N . PRO A 1 291 ? 1.813 -14.582 8.839 1.00 97.38 291 PRO A N 1
ATOM 2348 C CA . PRO A 1 291 ? 0.646 -15.429 9.061 1.00 97.38 291 PRO A CA 1
ATOM 2349 C C . PRO A 1 291 ? 0.136 -16.030 7.755 1.00 97.38 291 PRO A C 1
ATOM 2351 O O . PRO A 1 291 ? -0.139 -15.300 6.802 1.00 97.38 291 PRO A O 1
ATOM 2354 N N . THR A 1 292 ? 0.010 -17.356 7.725 1.00 98.19 292 THR A N 1
ATOM 2355 C CA . THR A 1 292 ? -0.470 -18.117 6.569 1.00 98.19 292 THR A CA 1
ATOM 2356 C C . THR A 1 292 ? -1.590 -19.049 7.003 1.00 98.19 292 THR A C 1
ATOM 2358 O O . THR A 1 292 ? -1.498 -19.675 8.056 1.00 98.19 292 THR A O 1
ATOM 2361 N N . GLY A 1 293 ? -2.645 -19.145 6.201 1.00 97.56 293 GLY A N 1
ATOM 2362 C CA . GLY A 1 293 ? -3.810 -19.968 6.511 1.00 97.56 293 GLY A CA 1
ATOM 2363 C C . GLY A 1 293 ? -4.725 -20.142 5.309 1.00 97.56 293 GLY A C 1
ATOM 2364 O O . GLY A 1 293 ? -4.478 -19.582 4.241 1.00 97.56 293 GLY A O 1
ATOM 2365 N N . GLN A 1 294 ? -5.775 -20.938 5.482 1.00 97.56 294 GLN A N 1
ATOM 2366 C CA . GLN A 1 294 ? -6.822 -21.084 4.476 1.00 97.56 294 GLN A CA 1
ATOM 2367 C C . GLN A 1 294 ? -7.940 -20.075 4.733 1.00 97.56 294 GLN A C 1
ATOM 2369 O O . GLN A 1 294 ? -8.232 -19.753 5.881 1.00 97.56 294 GLN A O 1
ATOM 2374 N N . CYS A 1 295 ? -8.564 -19.591 3.665 1.00 97.81 295 CYS A N 1
ATOM 2375 C CA . CYS A 1 295 ? -9.810 -18.849 3.739 1.00 97.81 295 CYS A CA 1
ATOM 2376 C C . CYS A 1 295 ? -10.847 -19.470 2.820 1.00 97.81 295 CYS A C 1
ATOM 2378 O O . CYS A 1 295 ? -10.626 -19.568 1.608 1.00 97.81 295 CYS A O 1
ATOM 2380 N N . HIS A 1 296 ? -11.963 -19.884 3.409 1.00 95.94 296 HIS A N 1
ATOM 2381 C CA . HIS A 1 296 ? -13.043 -20.529 2.679 1.00 95.94 296 HIS A CA 1
ATOM 2382 C C . HIS A 1 296 ? -14.000 -19.491 2.118 1.00 95.94 296 HIS A C 1
ATOM 2384 O O . HIS A 1 296 ? -14.280 -19.545 0.936 1.00 95.94 296 HIS A O 1
ATOM 2390 N N . ASN A 1 297 ? -14.427 -18.502 2.908 1.00 96.94 297 ASN A N 1
ATOM 2391 C CA . ASN A 1 297 ? -15.309 -17.430 2.440 1.00 96.94 297 ASN A CA 1
ATOM 2392 C C . ASN A 1 297 ? -14.493 -16.179 2.093 1.00 96.94 297 ASN A C 1
ATOM 2394 O O . ASN A 1 297 ? -14.248 -15.312 2.942 1.00 96.94 297 ASN A O 1
ATOM 2398 N N . LEU A 1 298 ? -14.053 -16.113 0.834 1.00 97.75 298 LEU A N 1
ATOM 2399 C CA . LEU A 1 298 ? -13.219 -15.038 0.311 1.00 97.75 298 LEU A CA 1
ATOM 2400 C C . LEU A 1 298 ? -14.014 -14.151 -0.650 1.00 97.75 298 LEU A C 1
ATOM 2402 O O . LEU A 1 298 ? -14.686 -14.629 -1.566 1.00 97.75 298 LEU A O 1
ATOM 2406 N N . ILE A 1 299 ? -13.901 -12.837 -0.472 1.00 97.38 299 ILE A N 1
ATOM 2407 C CA . ILE A 1 299 ? -14.506 -11.841 -1.354 1.00 97.38 299 ILE A CA 1
ATOM 2408 C C . ILE A 1 299 ? -13.425 -10.905 -1.869 1.00 97.38 299 ILE A C 1
ATOM 2410 O O . ILE A 1 299 ? -12.730 -10.253 -1.092 1.00 97.38 299 ILE A O 1
ATOM 2414 N N . PHE A 1 300 ? -13.343 -10.778 -3.187 1.00 97.56 300 PHE A N 1
ATOM 2415 C CA . PHE A 1 300 ? -12.569 -9.741 -3.849 1.00 97.56 300 PHE A CA 1
ATOM 2416 C C . PHE A 1 300 ? -13.520 -8.660 -4.332 1.00 97.56 300 PHE A C 1
ATOM 2418 O O . PHE A 1 300 ? -14.568 -8.940 -4.920 1.00 97.56 300 PHE A O 1
ATOM 2425 N N . THR A 1 301 ? -13.159 -7.408 -4.086 1.00 95.44 301 THR A N 1
ATOM 2426 C CA . THR A 1 301 ? -13.905 -6.283 -4.624 1.00 95.44 301 THR A CA 1
ATOM 2427 C C . THR A 1 301 ? -12.989 -5.183 -5.118 1.00 95.44 301 THR A C 1
ATOM 2429 O O . THR A 1 301 ? -11.913 -4.945 -4.569 1.00 95.44 301 THR A O 1
ATOM 2432 N N . ALA A 1 302 ? -13.437 -4.513 -6.171 1.00 94.62 302 ALA A N 1
ATOM 2433 C CA . ALA A 1 302 ? -12.748 -3.385 -6.748 1.00 94.62 302 ALA A CA 1
ATOM 2434 C C . ALA A 1 302 ? -13.717 -2.394 -7.402 1.00 94.62 302 ALA A C 1
ATOM 2436 O O . ALA A 1 302 ? -14.828 -2.741 -7.816 1.00 94.62 302 ALA A O 1
ATOM 2437 N N . ASP A 1 303 ? -13.273 -1.147 -7.511 1.00 93.31 303 ASP A N 1
ATOM 2438 C CA . ASP A 1 303 ? -13.923 -0.151 -8.357 1.00 93.31 303 ASP A CA 1
ATOM 2439 C C . ASP A 1 303 ? -13.567 -0.394 -9.835 1.00 93.31 303 ASP A C 1
ATOM 2441 O O . ASP A 1 303 ? -12.459 -0.834 -10.146 1.00 93.31 303 ASP A O 1
ATOM 2445 N N . TYR A 1 304 ? -14.495 -0.076 -10.742 1.00 91.25 304 TYR A N 1
ATOM 2446 C CA . TYR A 1 304 ? -14.256 -0.010 -12.193 1.00 91.25 304 TYR A CA 1
ATOM 2447 C C . TYR A 1 304 ? -13.364 1.195 -12.560 1.00 91.25 304 TYR A C 1
ATOM 2449 O O . TYR A 1 304 ? -13.221 2.104 -11.745 1.00 91.25 304 TYR A O 1
ATOM 2457 N N . PRO A 1 305 ? -12.774 1.266 -13.766 1.00 89.81 305 PRO A N 1
ATOM 2458 C CA . PRO A 1 305 ? -12.131 2.484 -14.252 1.00 89.81 305 PRO A CA 1
ATOM 2459 C C . PRO A 1 305 ? -13.183 3.560 -14.551 1.00 89.81 305 PRO A C 1
ATOM 2461 O O . PRO A 1 305 ? -14.313 3.274 -14.954 1.00 89.81 305 PRO A O 1
ATOM 2464 N N . GLY A 1 306 ? -12.831 4.830 -14.360 1.00 86.44 306 GLY A N 1
ATOM 2465 C CA . GLY A 1 306 ? -13.741 5.930 -14.655 1.00 86.44 306 GLY A CA 1
ATOM 2466 C C . GLY A 1 306 ? -13.387 7.262 -14.007 1.00 86.44 306 GLY A C 1
ATOM 2467 O O . GLY A 1 306 ? -12.416 7.412 -13.270 1.00 86.44 306 GLY A O 1
ATOM 2468 N N . TRP A 1 307 ? -14.198 8.270 -14.330 1.00 83.06 307 TRP A N 1
ATOM 2469 C CA . TRP A 1 307 ? -14.116 9.625 -13.787 1.00 83.06 307 TRP A CA 1
ATOM 2470 C C . TRP A 1 307 ? -15.480 10.318 -13.889 1.00 83.06 307 TRP A C 1
ATOM 2472 O O . TRP A 1 307 ? -16.352 9.914 -14.657 1.00 83.06 307 TRP A O 1
ATOM 2482 N N . GLY A 1 308 ? -15.657 11.416 -13.156 1.00 77.81 308 GLY A N 1
ATOM 2483 C CA . GLY A 1 308 ? -16.862 12.244 -13.238 1.00 77.81 308 GLY A CA 1
ATOM 2484 C C . GLY A 1 308 ? -17.936 11.882 -12.213 1.00 77.81 308 GLY A C 1
ATOM 2485 O O . GLY A 1 308 ? -17.679 11.206 -11.222 1.00 77.81 308 GLY A O 1
ATOM 2486 N N . ARG A 1 309 ? -19.142 12.429 -12.395 1.00 72.12 309 ARG A N 1
ATOM 2487 C CA . ARG A 1 309 ? -20.207 12.364 -11.383 1.00 72.12 309 ARG A CA 1
ATOM 2488 C C . ARG A 1 309 ? -20.726 10.943 -11.155 1.00 72.12 309 ARG A C 1
ATOM 2490 O O . ARG A 1 309 ? -20.698 10.511 -10.012 1.00 72.12 309 ARG A O 1
ATOM 2497 N N . GLU A 1 310 ? -21.114 10.241 -12.219 1.00 71.81 310 GLU A N 1
ATOM 2498 C CA . GLU A 1 310 ? -21.613 8.859 -12.135 1.00 71.81 310 GLU A CA 1
ATOM 2499 C C . GLU A 1 310 ? -20.590 7.953 -11.439 1.00 71.81 310 GLU A C 1
ATOM 2501 O O . GLU A 1 310 ? -20.923 7.276 -10.475 1.00 71.81 310 GLU A O 1
ATOM 2506 N N . TYR A 1 311 ? -19.314 8.067 -11.823 1.00 75.75 311 TYR A N 1
ATOM 2507 C CA . TYR A 1 311 ? -18.211 7.337 -11.201 1.00 75.75 311 TYR A CA 1
ATOM 2508 C C . TYR A 1 311 ? -18.117 7.544 -9.680 1.00 75.75 311 TYR A C 1
ATOM 2510 O O . TYR A 1 311 ? -17.924 6.591 -8.932 1.00 75.75 311 TYR A O 1
ATOM 2518 N N . ARG A 1 312 ? -18.279 8.787 -9.199 1.00 72.31 312 ARG A N 1
ATOM 2519 C CA . ARG A 1 312 ? -18.276 9.087 -7.753 1.00 72.31 312 ARG A CA 1
ATOM 2520 C C . ARG A 1 312 ? -19.461 8.461 -7.023 1.00 72.31 312 ARG A C 1
ATOM 2522 O O . ARG A 1 312 ? -19.343 8.149 -5.841 1.00 72.31 312 ARG A O 1
ATOM 2529 N N . GLU A 1 313 ? -20.603 8.363 -7.692 1.00 66.62 313 GLU A N 1
ATOM 2530 C CA . GLU A 1 313 ? -21.868 7.928 -7.099 1.00 66.62 313 GLU A CA 1
ATOM 2531 C C . GLU A 1 313 ? -21.981 6.398 -7.061 1.00 66.62 313 GLU A C 1
ATOM 2533 O O . GLU A 1 313 ? -22.537 5.859 -6.108 1.00 66.62 313 GLU A O 1
ATOM 2538 N N . THR A 1 314 ? -21.379 5.693 -8.023 1.00 63.56 314 THR A N 1
ATOM 2539 C CA . THR A 1 314 ? -21.479 4.231 -8.151 1.00 63.56 314 THR A CA 1
ATOM 2540 C C . THR A 1 314 ? -20.286 3.465 -7.576 1.00 63.56 314 THR A C 1
ATOM 2542 O O . THR A 1 314 ? -20.162 2.274 -7.847 1.00 63.56 314 THR A O 1
ATOM 2545 N N . LYS A 1 315 ? -19.401 4.113 -6.804 1.00 72.81 315 LYS A N 1
ATOM 2546 C CA . LYS A 1 315 ? -18.199 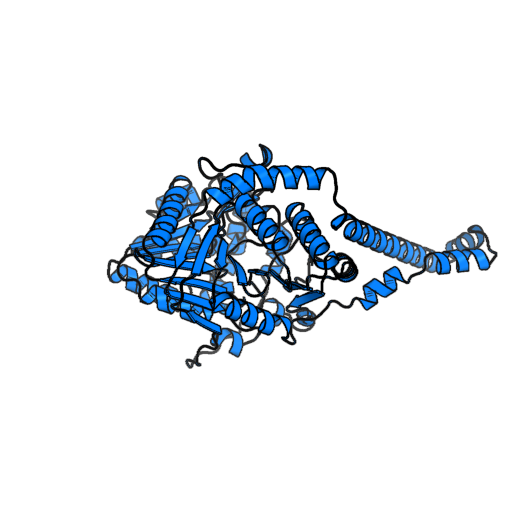3.476 -6.244 1.00 72.81 315 LYS A CA 1
ATOM 2547 C C . LYS A 1 315 ? -18.512 2.288 -5.345 1.00 72.81 315 LYS A C 1
ATOM 2549 O O . LYS A 1 315 ? -19.047 2.441 -4.242 1.00 72.81 315 LYS A O 1
ATOM 2554 N N . GLY A 1 316 ? -18.092 1.123 -5.805 1.00 78.44 316 GLY A N 1
ATOM 2555 C CA . GLY A 1 316 ? -18.365 -0.154 -5.187 1.00 78.44 316 GLY A CA 1
ATOM 2556 C C . GLY A 1 316 ? -17.616 -0.393 -3.888 1.00 78.44 316 GLY A C 1
ATOM 2557 O O . GLY A 1 316 ? -18.232 -0.801 -2.901 1.00 78.44 316 GLY A O 1
ATOM 2558 N N . MET A 1 317 ? -16.318 -0.074 -3.852 1.00 90.19 317 MET A N 1
ATOM 2559 C CA . MET A 1 317 ? -15.457 -0.426 -2.719 1.00 90.19 317 MET A CA 1
ATOM 2560 C C . MET A 1 317 ? -15.961 0.195 -1.410 1.00 90.19 317 MET A C 1
ATOM 2562 O O . MET A 1 317 ? -16.133 -0.494 -0.405 1.00 90.19 317 MET A O 1
ATOM 2566 N N . ARG A 1 318 ? -16.301 1.491 -1.432 1.00 88.94 318 ARG A N 1
ATOM 2567 C CA . ARG A 1 318 ? -16.882 2.190 -0.272 1.00 88.94 318 ARG A CA 1
ATOM 2568 C C . ARG A 1 318 ? -18.164 1.517 0.216 1.00 88.94 318 ARG A C 1
ATOM 2570 O O . ARG A 1 318 ? -18.360 1.379 1.421 1.00 88.94 318 ARG A O 1
ATOM 2577 N N . GLY A 1 319 ? -19.044 1.130 -0.707 1.00 88.31 319 GLY A N 1
ATOM 2578 C CA . GLY A 1 319 ? -20.308 0.470 -0.383 1.00 88.31 319 GLY A CA 1
ATOM 2579 C C . GLY A 1 319 ? -20.090 -0.856 0.343 1.00 88.31 319 GLY A C 1
ATOM 2580 O O . GLY A 1 319 ? -20.706 -1.085 1.383 1.00 88.31 319 GLY A O 1
ATOM 2581 N N . VAL A 1 320 ? -19.159 -1.674 -0.153 1.00 91.75 320 VAL A N 1
ATOM 2582 C CA . VAL A 1 320 ? -18.807 -2.977 0.429 1.00 91.75 320 VAL A CA 1
ATOM 2583 C C . VAL A 1 320 ? -18.152 -2.824 1.807 1.00 91.75 320 VAL A C 1
ATOM 2585 O O . VAL A 1 320 ? -18.593 -3.458 2.765 1.00 91.75 320 VAL A O 1
ATOM 2588 N N . VAL A 1 321 ? -17.174 -1.923 1.964 1.00 94.50 321 VAL A N 1
ATOM 2589 C CA . VAL A 1 321 ? -16.554 -1.639 3.277 1.00 94.50 321 VAL A CA 1
ATOM 2590 C C . VAL A 1 321 ? -17.613 -1.177 4.283 1.00 94.50 321 VAL A C 1
ATOM 2592 O O . VAL A 1 321 ? -17.697 -1.694 5.398 1.00 94.50 321 VAL A O 1
ATOM 2595 N N . ASN A 1 322 ? -18.481 -0.242 3.885 1.00 94.12 322 ASN A N 1
ATOM 2596 C CA . ASN A 1 322 ? -19.543 0.274 4.745 1.00 94.12 322 ASN A CA 1
ATOM 2597 C C . ASN A 1 322 ? -20.601 -0.789 5.078 1.00 94.12 322 ASN A C 1
ATOM 2599 O O . ASN A 1 322 ? -21.175 -0.754 6.167 1.00 94.12 322 ASN A O 1
ATOM 2603 N N . GLN A 1 323 ? -20.889 -1.721 4.168 1.00 93.25 323 GLN A N 1
ATOM 2604 C CA . GLN A 1 323 ? -21.771 -2.857 4.435 1.00 93.25 323 GLN A CA 1
ATOM 2605 C C . GLN A 1 323 ? -21.218 -3.700 5.590 1.00 93.25 323 GLN A C 1
ATOM 2607 O O . GLN A 1 323 ? -21.935 -3.941 6.561 1.00 93.25 323 GLN A O 1
ATOM 2612 N N . TYR A 1 324 ? -19.940 -4.079 5.536 1.00 95.62 324 TYR A N 1
ATOM 2613 C CA . TYR A 1 324 ? -19.346 -4.932 6.569 1.00 95.62 324 TYR A CA 1
ATOM 2614 C C . TYR A 1 324 ? -19.084 -4.196 7.884 1.00 95.62 324 TYR A C 1
ATOM 2616 O O . TYR A 1 324 ? -19.346 -4.752 8.946 1.00 95.62 324 TYR A O 1
ATOM 2624 N N . MET A 1 325 ? -18.718 -2.909 7.854 1.00 97.25 325 MET A N 1
ATOM 2625 C CA . MET A 1 325 ? -18.635 -2.110 9.086 1.00 97.25 325 MET A CA 1
ATOM 2626 C C . MET A 1 325 ? -19.983 -2.011 9.825 1.00 97.25 325 MET A C 1
ATOM 2628 O O . MET A 1 325 ? -20.000 -1.952 11.053 1.00 97.25 325 MET A O 1
ATOM 2632 N N . ARG A 1 326 ? -21.121 -1.997 9.111 1.00 97.25 326 ARG A N 1
ATOM 2633 C CA . ARG A 1 326 ? -22.454 -2.033 9.747 1.00 97.25 326 ARG A CA 1
ATOM 2634 C C . ARG A 1 326 ? -22.765 -3.385 10.383 1.00 97.25 326 ARG A C 1
ATOM 2636 O O . ARG A 1 326 ? -23.464 -3.419 11.395 1.00 97.25 326 ARG A O 1
ATOM 2643 N N . ALA A 1 327 ? -22.264 -4.464 9.785 1.00 96.50 327 ALA A N 1
ATOM 2644 C CA . ALA A 1 327 ? -22.536 -5.836 10.197 1.00 96.50 327 ALA A CA 1
ATOM 2645 C C . ALA A 1 327 ? -21.747 -6.285 11.440 1.00 96.50 327 ALA A C 1
ATOM 2647 O O . ALA A 1 327 ? -22.151 -7.263 12.065 1.00 96.50 327 ALA A O 1
ATOM 2648 N N . VAL A 1 328 ? -20.683 -5.562 11.821 1.00 98.00 328 VAL A N 1
ATOM 2649 C CA . VAL A 1 328 ? -19.890 -5.812 13.042 1.00 98.00 328 VAL A CA 1
ATOM 2650 C C . VAL A 1 328 ? -20.800 -6.009 14.247 1.00 98.00 328 VAL A C 1
ATOM 2652 O O . VAL A 1 328 ? -21.684 -5.182 14.482 1.00 98.00 328 VAL A O 1
ATOM 2655 N N . LYS A 1 329 ? -20.569 -7.048 15.045 1.00 97.81 329 LYS A N 1
ATOM 2656 C CA . LYS A 1 329 ? -21.391 -7.371 16.217 1.00 97.81 329 LYS A CA 1
ATOM 2657 C C . LYS A 1 329 ? -20.814 -6.788 17.502 1.00 97.81 329 LYS A C 1
ATOM 2659 O O . LYS A 1 329 ? -21.553 -6.172 18.267 1.00 97.81 329 LYS A O 1
ATOM 2664 N N . GLU A 1 330 ? -19.508 -6.907 17.695 1.00 97.88 330 GLU A N 1
ATOM 2665 C CA . GLU A 1 330 ? -18.817 -6.625 18.952 1.00 97.88 330 GLU A CA 1
ATOM 2666 C C . GLU A 1 330 ? -17.648 -5.652 18.793 1.00 97.88 330 GLU A C 1
ATOM 2668 O O . GLU A 1 330 ? -17.533 -4.705 19.578 1.00 97.88 330 GLU A O 1
ATOM 2673 N N . GLU A 1 331 ? -16.772 -5.870 17.808 1.00 98.25 331 GLU A N 1
ATOM 2674 C CA . GLU A 1 331 ? -15.487 -5.171 17.716 1.00 98.25 331 GLU A CA 1
ATOM 2675 C C . GLU A 1 331 ? -15.111 -4.820 16.272 1.00 98.25 331 GLU A C 1
ATOM 2677 O O . GLU A 1 331 ? -15.138 -5.655 15.377 1.00 98.25 331 GLU A O 1
ATOM 2682 N N . LEU A 1 332 ? -14.728 -3.563 16.049 1.00 98.62 332 LEU A N 1
ATOM 2683 C CA . LEU A 1 332 ? -14.172 -3.071 14.793 1.00 98.62 332 LEU A CA 1
ATOM 2684 C C . LEU A 1 332 ? -12.790 -2.482 15.057 1.00 98.62 332 LEU A C 1
ATOM 2686 O O . LEU A 1 332 ? -12.660 -1.481 15.770 1.00 98.62 332 LEU A O 1
ATOM 2690 N N . THR A 1 333 ? -11.773 -3.075 14.444 1.00 98.38 333 THR A N 1
ATOM 2691 C CA . THR A 1 333 ? -10.399 -2.565 14.467 1.00 98.38 333 THR A CA 1
ATOM 2692 C C . THR A 1 333 ? -10.041 -2.021 13.094 1.00 98.38 333 THR A C 1
ATOM 2694 O O . THR A 1 333 ? -10.253 -2.702 12.096 1.00 98.38 333 THR A O 1
ATOM 2697 N N . ILE A 1 334 ? -9.512 -0.800 13.033 1.00 98.44 334 ILE A N 1
ATOM 2698 C CA . ILE A 1 334 ? -9.139 -0.131 11.783 1.00 98.44 334 ILE A CA 1
ATOM 2699 C C . ILE A 1 334 ? -7.695 0.342 11.892 1.00 98.44 334 ILE A C 1
ATOM 2701 O O . ILE A 1 334 ? -7.369 1.127 12.779 1.00 98.44 334 ILE A O 1
ATOM 2705 N N . ASP A 1 335 ? -6.852 -0.076 10.957 1.00 97.81 335 ASP A N 1
ATOM 2706 C CA . ASP A 1 335 ? -5.535 0.514 10.733 1.00 97.81 335 ASP A CA 1
ATOM 2707 C C . ASP A 1 335 ? -5.538 1.199 9.368 1.00 97.81 335 ASP A C 1
ATOM 2709 O O . ASP A 1 335 ? -5.761 0.564 8.332 1.00 97.81 335 ASP A O 1
ATOM 2713 N N . SER A 1 336 ? -5.394 2.524 9.393 1.00 97.00 336 SER A N 1
ATOM 2714 C CA . SER A 1 336 ? -5.430 3.359 8.197 1.00 97.00 336 SER A CA 1
ATOM 2715 C C . SER A 1 336 ? -4.493 4.558 8.345 1.00 97.00 336 SER A C 1
ATOM 2717 O O . SER A 1 336 ? -4.548 5.246 9.376 1.00 97.00 336 SER A O 1
ATOM 2719 N N . PRO A 1 337 ? -3.691 4.921 7.317 1.00 96.00 337 PRO A N 1
ATOM 2720 C CA . PRO A 1 337 ? -2.817 6.093 7.395 1.00 96.00 337 PRO A CA 1
ATOM 2721 C C . PRO A 1 337 ? -3.586 7.371 7.714 1.00 96.00 337 PRO A C 1
ATOM 2723 O O . PRO A 1 337 ? -3.015 8.295 8.302 1.00 96.00 337 PRO A O 1
ATOM 2726 N N . TYR A 1 338 ? -4.868 7.408 7.333 1.00 94.81 338 TYR A N 1
ATOM 2727 C CA . TYR A 1 338 ? -5.743 8.565 7.367 1.00 94.81 338 TYR A CA 1
ATOM 2728 C C . TYR A 1 338 ? -7.114 8.177 7.938 1.00 94.81 338 TYR A C 1
ATOM 2730 O O . TYR A 1 338 ? -7.771 7.273 7.431 1.00 94.81 338 TYR A O 1
ATOM 2738 N N . PHE A 1 339 ? -7.574 8.900 8.963 1.00 95.12 339 PHE A N 1
ATOM 2739 C CA . PHE A 1 339 ? -8.915 8.734 9.532 1.00 95.12 339 PHE A CA 1
ATOM 2740 C C . PHE A 1 339 ? -9.743 10.010 9.361 1.00 95.12 339 PHE A C 1
ATOM 2742 O O . PHE A 1 339 ? -9.724 10.919 10.199 1.00 95.12 339 PHE A O 1
ATOM 2749 N N . ILE A 1 340 ? -10.470 10.083 8.249 1.00 93.75 340 ILE A N 1
ATOM 2750 C CA . ILE A 1 340 ? -11.380 11.173 7.898 1.00 93.75 340 ILE A CA 1
ATOM 2751 C C . ILE A 1 340 ? -12.666 10.565 7.306 1.00 93.75 340 ILE A C 1
ATOM 2753 O O . ILE A 1 340 ? -12.854 10.540 6.088 1.00 93.75 340 ILE A O 1
ATOM 2757 N N . PRO A 1 341 ? -13.576 10.062 8.160 1.00 91.75 341 PRO A N 1
ATOM 2758 C CA . PRO A 1 341 ? -14.806 9.436 7.693 1.00 91.75 341 PRO A CA 1
ATOM 2759 C C . PRO A 1 341 ? -15.767 10.437 7.034 1.00 91.75 341 PRO A C 1
ATOM 2761 O O . PRO A 1 341 ? -15.961 11.559 7.518 1.00 91.75 341 PRO A O 1
ATOM 2764 N N . ASP A 1 342 ? -16.430 9.997 5.963 1.00 88.12 342 ASP A N 1
ATOM 2765 C CA . ASP A 1 342 ? -17.513 10.727 5.296 1.00 88.12 342 ASP A CA 1
ATOM 2766 C C . ASP A 1 342 ? -18.822 10.704 6.105 1.00 88.12 342 ASP A C 1
ATOM 2768 O O . ASP A 1 342 ? -18.891 10.221 7.235 1.00 88.12 342 ASP A O 1
ATOM 2772 N N . LYS A 1 343 ? -19.903 11.287 5.573 1.00 89.44 343 LYS A N 1
ATOM 2773 C CA . LYS A 1 343 ? -21.208 11.308 6.260 1.00 89.44 343 LYS A CA 1
ATOM 2774 C C . LYS A 1 343 ? -21.715 9.902 6.617 1.00 89.44 343 LYS A C 1
ATOM 2776 O O . LYS A 1 343 ? -22.260 9.721 7.708 1.00 89.44 343 LYS A O 1
ATOM 2781 N N . ASP A 1 344 ? -21.531 8.937 5.724 1.00 89.25 344 ASP A N 1
ATOM 2782 C CA . ASP A 1 344 ? -22.037 7.582 5.917 1.00 89.25 344 ASP A CA 1
ATOM 2783 C C . ASP A 1 344 ? -21.222 6.825 6.973 1.00 89.25 344 ASP A C 1
ATOM 2785 O O . ASP A 1 344 ? -21.763 6.405 7.994 1.00 89.25 344 ASP A O 1
ATOM 2789 N N . SER A 1 345 ? -19.896 6.797 6.826 1.00 92.81 345 SER A N 1
ATOM 2790 C CA . SER A 1 345 ? -18.981 6.154 7.780 1.00 92.81 345 SER A CA 1
ATOM 2791 C C . SER A 1 345 ? -19.106 6.754 9.185 1.00 92.81 345 SER A C 1
ATOM 2793 O O . SER A 1 345 ? -19.083 6.038 10.184 1.00 92.81 345 SER A O 1
ATOM 2795 N N . ARG A 1 346 ? -19.334 8.074 9.292 1.00 95.06 346 ARG A N 1
ATOM 2796 C CA . ARG A 1 346 ? -19.632 8.730 10.579 1.00 95.06 346 ARG A CA 1
ATOM 2797 C C . ARG A 1 346 ? -20.921 8.212 11.220 1.00 95.06 346 ARG A C 1
ATOM 2799 O O . ARG A 1 346 ? -20.986 8.117 12.444 1.00 95.06 346 ARG A O 1
ATOM 2806 N N . THR A 1 347 ? -21.944 7.919 10.42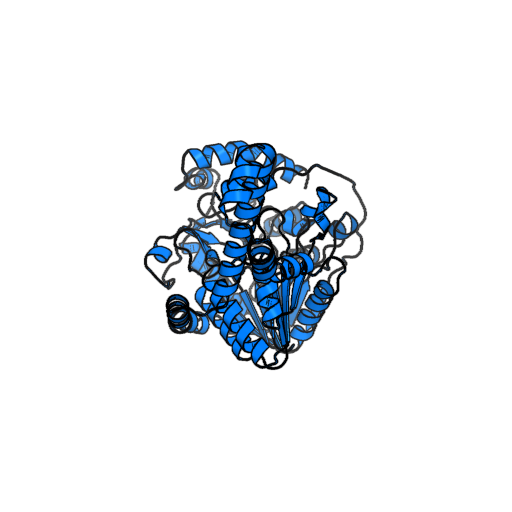4 1.00 96.69 347 THR A N 1
ATOM 2807 C CA . THR A 1 347 ? -23.204 7.357 10.929 1.00 96.69 347 THR A CA 1
ATOM 2808 C C . THR A 1 347 ? -22.965 5.944 11.451 1.00 96.69 347 THR A C 1
ATOM 2810 O O . THR A 1 347 ? -23.282 5.672 12.605 1.00 96.69 347 THR A O 1
ATOM 2813 N N . ILE A 1 348 ? -22.253 5.117 10.680 1.00 97.25 348 ILE A N 1
ATOM 2814 C CA . ILE A 1 348 ? -21.875 3.750 11.066 1.00 97.25 348 ILE A CA 1
ATOM 2815 C C . ILE A 1 348 ? -21.118 3.736 12.401 1.00 97.25 348 ILE A C 1
ATOM 2817 O O . ILE A 1 348 ? -21.512 3.028 13.325 1.00 97.25 348 ILE A O 1
ATOM 2821 N N . PHE A 1 349 ? -20.082 4.568 12.557 1.00 98.12 349 PHE A N 1
ATOM 2822 C CA . PHE A 1 349 ? -19.333 4.638 13.818 1.00 98.12 349 PHE A CA 1
ATOM 2823 C C . PHE A 1 349 ? -20.177 5.137 14.984 1.00 98.12 349 PHE A C 1
ATOM 2825 O O . PHE A 1 349 ? -20.059 4.626 16.094 1.00 98.12 349 PHE A O 1
ATOM 2832 N N . LYS A 1 350 ? -21.029 6.142 14.762 1.00 98.19 350 LYS A N 1
ATOM 2833 C CA . LYS A 1 350 ? -21.914 6.660 15.809 1.00 98.19 350 LYS A CA 1
ATOM 2834 C C . LYS A 1 350 ? -22.873 5.575 16.298 1.00 98.19 350 LYS A C 1
ATOM 2836 O O . LYS A 1 350 ? -23.080 5.477 17.505 1.00 98.19 350 LYS A O 1
ATOM 2841 N N . ASP A 1 351 ? -23.442 4.796 15.389 1.00 98.31 351 ASP A N 1
ATOM 2842 C CA . ASP A 1 351 ? -24.414 3.758 15.725 1.00 98.31 351 ASP A CA 1
ATOM 2843 C C . ASP A 1 351 ? -23.734 2.555 16.386 1.00 98.31 351 ASP A C 1
ATOM 2845 O O . ASP A 1 351 ? -24.221 2.070 17.405 1.00 98.31 351 ASP A O 1
ATOM 2849 N N . ALA A 1 352 ? -22.553 2.152 15.905 1.00 98.44 352 ALA A N 1
ATOM 2850 C CA . ALA A 1 352 ? -21.735 1.123 16.545 1.00 98.44 352 ALA A CA 1
ATOM 2851 C C . ALA A 1 352 ? -21.369 1.494 17.993 1.00 98.44 352 ALA A C 1
ATOM 2853 O O . ALA A 1 352 ? -21.599 0.710 18.912 1.00 98.44 352 ALA A O 1
ATOM 2854 N N . LEU A 1 353 ? -20.874 2.717 18.212 1.00 98.50 353 LEU A N 1
ATOM 2855 C CA . LEU A 1 353 ? -20.509 3.205 19.545 1.00 98.50 353 LEU A CA 1
ATOM 2856 C C . LEU A 1 353 ? -21.723 3.317 20.479 1.00 98.50 353 LEU A C 1
ATOM 2858 O O . LEU A 1 353 ? -21.634 2.962 21.652 1.00 98.50 353 LEU A O 1
ATOM 2862 N N . LYS A 1 354 ? -22.877 3.768 19.969 1.00 98.25 354 LYS A N 1
ATOM 2863 C CA . LYS A 1 354 ? -24.136 3.797 20.736 1.00 98.25 354 LYS A CA 1
ATOM 2864 C C . LYS A 1 354 ? -24.620 2.406 21.134 1.00 98.25 354 LYS A C 1
ATOM 2866 O O . LYS A 1 354 ? -25.195 2.264 22.206 1.00 98.25 354 LYS A O 1
ATOM 2871 N N . ALA A 1 355 ? -24.393 1.410 20.283 1.00 98.06 355 ALA A N 1
ATOM 2872 C CA . ALA A 1 355 ? -24.708 0.014 20.557 1.00 98.06 355 ALA A CA 1
ATOM 2873 C C . ALA A 1 355 ? -23.692 -0.665 21.499 1.00 98.06 355 ALA A C 1
ATOM 2875 O O . ALA A 1 355 ? -23.791 -1.864 21.729 1.00 98.06 355 ALA A O 1
ATOM 2876 N N . GLY A 1 356 ? -22.708 0.071 22.033 1.00 98.12 356 GLY A N 1
ATOM 2877 C CA . GLY A 1 356 ? -21.703 -0.465 22.955 1.00 98.12 356 GLY A CA 1
ATOM 2878 C C . GLY A 1 356 ? -20.584 -1.266 22.284 1.00 98.12 356 GLY A C 1
ATOM 2879 O O . GLY A 1 356 ? -19.776 -1.873 22.986 1.00 98.12 356 GLY A O 1
ATOM 2880 N N . LYS A 1 357 ? -20.500 -1.256 20.946 1.00 98.50 357 LYS A N 1
ATOM 2881 C CA . LYS A 1 357 ? -19.446 -1.956 20.200 1.00 98.50 357 LYS A CA 1
ATOM 2882 C C . LYS A 1 357 ? -18.095 -1.276 20.418 1.00 98.50 357 LYS A C 1
ATOM 2884 O O . LYS A 1 357 ? -18.000 -0.047 20.503 1.00 98.50 357 LYS A O 1
ATOM 2889 N N . LYS A 1 358 ? -17.025 -2.068 20.468 1.00 98.50 358 LYS A N 1
ATOM 2890 C CA . LYS A 1 358 ? -15.649 -1.575 20.587 1.00 98.50 358 LYS A CA 1
ATOM 2891 C C . LYS A 1 358 ? -15.176 -1.113 19.214 1.00 98.50 358 LYS A C 1
ATOM 2893 O O . LYS A 1 358 ? -15.096 -1.915 18.296 1.00 98.50 358 LYS A O 1
ATOM 2898 N N . VAL A 1 359 ? -14.843 0.167 19.066 1.00 98.62 359 VAL A N 1
ATOM 2899 C CA . VAL A 1 359 ? -14.273 0.691 17.815 1.00 98.62 359 VAL A CA 1
ATOM 2900 C C . VAL A 1 359 ? -12.895 1.277 18.099 1.00 98.62 359 VAL A C 1
ATOM 2902 O O . VAL A 1 359 ? -12.774 2.242 18.860 1.00 98.62 359 VAL A O 1
ATOM 2905 N N . SER A 1 360 ? -11.866 0.679 17.501 1.00 98.38 360 SER A N 1
ATOM 2906 C CA . SER A 1 360 ? -10.455 1.047 17.645 1.00 98.38 360 SER A CA 1
ATOM 2907 C C . SER A 1 360 ? -9.887 1.511 16.309 1.00 98.38 360 SER A C 1
ATOM 2909 O O . SER A 1 360 ? -10.165 0.905 15.276 1.00 98.38 360 SER A O 1
ATOM 2911 N N . VAL A 1 361 ? -9.117 2.599 16.322 1.00 98.38 361 VAL A N 1
ATOM 2912 C CA . VAL A 1 361 ? -8.511 3.179 15.115 1.00 98.38 361 VAL A CA 1
ATOM 2913 C C . VAL A 1 361 ? -7.046 3.492 15.376 1.00 98.38 361 VAL A C 1
ATOM 2915 O O . VAL A 1 361 ? -6.756 4.318 16.239 1.00 98.38 361 VAL A O 1
ATOM 2918 N N . LEU A 1 362 ? -6.143 2.920 14.587 1.00 98.19 362 LEU A N 1
ATOM 2919 C CA . LEU A 1 362 ? -4.741 3.313 14.504 1.00 98.19 362 LEU A CA 1
ATOM 2920 C C . LEU A 1 362 ? -4.531 4.195 13.272 1.00 98.19 362 LEU A C 1
ATOM 2922 O O . LEU A 1 362 ? -4.974 3.872 12.172 1.00 98.19 362 LEU A O 1
ATOM 2926 N N . THR A 1 363 ? -3.874 5.336 13.469 1.00 97.94 363 THR A N 1
ATOM 2927 C CA . THR A 1 363 ? -3.500 6.251 12.389 1.00 97.94 363 THR A CA 1
ATOM 2928 C C . THR A 1 363 ? -2.199 6.987 12.709 1.00 97.94 363 THR A C 1
ATOM 2930 O O . THR A 1 363 ? -1.581 6.766 13.749 1.00 97.94 363 THR A O 1
ATOM 2933 N N . ASN A 1 364 ? -1.749 7.882 11.833 1.00 97.50 364 ASN A N 1
ATOM 2934 C CA . ASN A 1 364 ? -0.503 8.616 12.039 1.00 97.50 364 ASN A CA 1
ATOM 2935 C C . ASN A 1 364 ? -0.660 9.853 12.934 1.00 97.50 364 ASN A C 1
ATOM 2937 O O . ASN A 1 364 ? -1.624 10.621 12.840 1.00 97.50 364 ASN A O 1
ATOM 2941 N N . SER A 1 365 ? 0.367 10.117 13.742 1.00 96.94 365 SER A N 1
ATOM 2942 C CA . SER A 1 365 ? 0.595 11.435 14.335 1.00 96.94 365 SER A CA 1
ATOM 2943 C C . SER A 1 365 ? 1.031 12.445 13.262 1.00 96.94 365 SER A C 1
ATOM 2945 O O . SER A 1 365 ? 1.314 12.101 12.112 1.00 96.94 365 SER A O 1
ATOM 2947 N N . LEU A 1 366 ? 1.141 13.727 13.630 1.00 96.19 366 LEU A N 1
ATOM 2948 C CA . LEU A 1 366 ? 1.714 14.726 12.721 1.00 96.19 366 LEU A CA 1
ATOM 2949 C C . LEU A 1 366 ? 3.187 14.423 12.398 1.00 96.19 366 LEU A C 1
ATOM 2951 O O . LEU A 1 366 ? 3.706 14.886 11.376 1.00 96.19 366 LEU A O 1
ATOM 2955 N N . TYR A 1 367 ? 3.878 13.683 13.273 1.00 95.88 367 TYR A N 1
ATOM 2956 C CA . TYR A 1 367 ? 5.272 13.333 13.054 1.00 95.88 367 TYR A CA 1
ATOM 2957 C C . TYR A 1 367 ? 5.365 12.209 12.048 1.00 95.88 367 TYR A C 1
ATOM 2959 O O . TYR A 1 367 ? 6.086 12.399 11.086 1.00 95.88 367 TYR A O 1
ATOM 2967 N N . SER A 1 368 ? 4.587 11.138 12.181 1.00 95.56 368 SER A N 1
ATOM 2968 C CA . SER A 1 368 ? 4.634 9.948 11.317 1.00 95.56 368 SER A CA 1
ATOM 2969 C C . SER A 1 368 ? 3.858 10.060 10.002 1.00 95.56 368 SER A C 1
ATOM 2971 O O . SER A 1 368 ? 4.016 9.217 9.132 1.00 95.56 368 SER A O 1
ATOM 2973 N N . THR A 1 369 ? 3.057 11.109 9.802 1.00 94.12 369 THR A N 1
ATOM 2974 C CA . THR A 1 369 ? 2.319 11.304 8.543 1.00 94.12 369 THR A CA 1
ATOM 2975 C C . THR A 1 369 ? 3.158 11.976 7.446 1.00 94.12 369 THR A C 1
ATOM 2977 O O . THR A 1 369 ? 4.017 12.832 7.709 1.00 94.12 369 THR A O 1
ATOM 2980 N N . ASP A 1 370 ? 2.845 11.635 6.202 1.00 89.00 370 ASP A N 1
ATOM 2981 C CA . ASP A 1 370 ? 3.219 12.329 4.970 1.00 89.00 370 ASP A CA 1
ATOM 2982 C C . ASP A 1 370 ? 2.186 13.407 4.560 1.00 89.00 370 ASP A C 1
ATOM 2984 O O . ASP A 1 370 ? 2.531 14.398 3.913 1.00 89.00 370 ASP A O 1
ATOM 2988 N N . ALA A 1 371 ? 0.936 13.291 5.023 1.00 90.31 371 ALA A N 1
ATOM 2989 C CA . ALA A 1 371 ? -0.182 14.158 4.661 1.00 90.31 371 ALA A CA 1
ATOM 2990 C C . ALA A 1 371 ? -0.588 15.120 5.799 1.00 90.31 371 ALA A C 1
ATOM 2992 O O . ALA A 1 371 ? -1.549 14.907 6.544 1.00 90.31 371 ALA A O 1
ATOM 2993 N N . ILE A 1 372 ? 0.115 16.257 5.908 1.00 91.12 372 ILE A N 1
ATOM 2994 C CA . ILE A 1 372 ? -0.120 17.275 6.959 1.00 91.12 372 ILE A CA 1
ATOM 2995 C C . ILE A 1 372 ? -1.581 17.763 6.989 1.00 91.12 372 ILE A C 1
ATOM 2997 O O . ILE A 1 372 ? -2.147 17.955 8.067 1.00 91.12 372 ILE A O 1
ATOM 3001 N N . TYR A 1 373 ? -2.198 17.965 5.822 1.00 88.06 373 TYR A N 1
ATOM 3002 C CA . TYR A 1 373 ? -3.573 18.459 5.707 1.00 88.06 373 TYR A CA 1
ATOM 3003 C C . TYR A 1 373 ? -4.595 17.447 6.248 1.00 88.06 373 TYR A C 1
ATOM 3005 O O . TYR A 1 373 ? -5.517 17.842 6.964 1.00 88.06 373 TYR A O 1
ATOM 3013 N N . VAL A 1 374 ? -4.390 16.147 6.001 1.00 90.06 374 VAL A N 1
ATOM 3014 C CA . VAL A 1 374 ? -5.224 15.076 6.565 1.00 90.06 374 VAL A CA 1
ATOM 3015 C C . VAL A 1 374 ? -5.123 15.097 8.087 1.00 90.06 374 VAL A C 1
ATOM 3017 O O . VAL A 1 374 ? -6.133 15.140 8.792 1.00 90.06 374 VAL A O 1
ATOM 3020 N N . ASN A 1 375 ? -3.899 15.145 8.614 1.00 94.56 375 ASN A N 1
ATOM 3021 C CA . ASN A 1 375 ? -3.681 15.162 10.056 1.00 94.56 375 ASN A CA 1
ATOM 3022 C C . ASN A 1 375 ? -4.263 16.427 10.726 1.00 94.56 375 ASN A C 1
ATOM 3024 O O . ASN A 1 375 ? -4.727 16.388 11.870 1.00 94.56 375 ASN A O 1
ATOM 3028 N N . ALA A 1 376 ? -4.312 17.558 10.014 1.00 94.19 376 ALA A N 1
ATOM 3029 C CA . ALA A 1 376 ? -4.981 18.768 10.484 1.00 94.19 376 ALA A CA 1
ATOM 3030 C C . ALA A 1 376 ? -6.493 18.581 10.681 1.00 94.19 376 ALA A C 1
ATOM 3032 O O . ALA A 1 376 ? -7.032 19.033 11.701 1.00 94.19 376 ALA A O 1
ATOM 3033 N N . VAL A 1 377 ? -7.153 17.874 9.762 1.00 94.50 377 VAL A N 1
ATOM 3034 C CA . VAL A 1 377 ? -8.572 17.514 9.874 1.00 94.50 377 VAL A CA 1
ATOM 3035 C C . VAL A 1 377 ? -8.782 16.497 10.992 1.00 94.50 377 VAL A C 1
ATOM 3037 O O . VAL A 1 377 ? -9.592 16.753 11.885 1.00 94.50 377 VAL A O 1
ATOM 3040 N N . PHE A 1 378 ? -8.002 15.411 11.019 1.00 95.81 378 PHE A N 1
ATOM 3041 C CA . PHE A 1 378 ? -8.058 14.384 12.067 1.00 95.81 378 PHE A CA 1
ATOM 3042 C C . PHE A 1 378 ? -8.003 14.999 13.474 1.00 95.81 378 PHE A C 1
ATOM 3044 O O . PHE A 1 378 ? -8.922 14.827 14.277 1.00 95.81 378 PHE A O 1
ATOM 3051 N N . ASN A 1 379 ? -6.985 15.823 13.741 1.00 96.19 379 ASN A N 1
ATOM 3052 C CA . ASN A 1 379 ? -6.796 16.491 15.032 1.00 96.19 379 ASN A CA 1
ATOM 3053 C C . ASN A 1 379 ? -7.961 17.415 15.422 1.00 96.19 379 ASN A C 1
ATOM 3055 O O . ASN A 1 379 ? -8.132 17.740 16.598 1.00 96.19 379 ASN A O 1
ATOM 3059 N N . SER A 1 380 ? -8.742 17.879 14.446 1.00 95.25 380 SER A N 1
ATOM 3060 C CA . SER A 1 380 ? -9.901 18.741 14.679 1.00 95.25 380 SER A CA 1
ATOM 3061 C C . SER A 1 380 ? -11.158 17.935 15.008 1.00 95.25 380 SER A C 1
ATOM 3063 O O . SER A 1 380 ? -11.953 18.365 15.845 1.00 95.25 380 SER A O 1
ATOM 3065 N N . ILE A 1 381 ? -11.331 16.758 14.398 1.00 95.25 381 ILE A N 1
ATOM 3066 C CA . ILE A 1 381 ? -12.533 15.930 14.572 1.00 95.25 381 ILE A CA 1
ATOM 3067 C C . ILE A 1 381 ? -12.407 14.928 15.723 1.00 95.25 381 ILE A C 1
ATOM 3069 O O . ILE A 1 381 ? -13.407 14.633 16.388 1.00 95.25 381 ILE A O 1
ATOM 3073 N N . ILE A 1 382 ? -11.198 14.427 16.002 1.00 97.50 382 ILE A N 1
ATOM 3074 C CA . ILE A 1 382 ? -11.003 13.291 16.908 1.00 97.50 382 ILE A CA 1
ATOM 3075 C C . ILE A 1 382 ? -11.489 13.525 18.350 1.00 97.50 382 ILE A C 1
ATOM 3077 O O . ILE A 1 382 ? -12.096 12.612 18.915 1.00 97.50 382 ILE A O 1
ATOM 3081 N N . PRO A 1 383 ? -11.409 14.738 18.946 1.00 97.62 383 PRO A N 1
ATOM 3082 C CA . PRO A 1 383 ? -11.957 14.969 20.281 1.00 97.62 383 PRO A CA 1
ATOM 3083 C C . PRO A 1 383 ? -13.452 14.687 20.433 1.00 97.62 383 PRO A C 1
ATOM 3085 O O . PRO A 1 383 ? -13.918 14.405 21.534 1.00 97.62 383 PRO A O 1
ATOM 3088 N N . SER A 1 384 ? -14.221 14.833 19.353 1.00 96.88 384 SER A N 1
ATOM 3089 C CA . SER A 1 384 ? -15.659 14.555 19.349 1.00 96.88 384 SER A CA 1
ATOM 3090 C C . SER A 1 384 ? -15.945 13.054 19.347 1.00 96.88 384 SER A C 1
ATOM 3092 O O . SER A 1 384 ? -16.981 12.634 19.859 1.00 96.88 384 SER A O 1
ATOM 3094 N N . TRP A 1 385 ? -15.042 12.257 18.777 1.00 98.06 385 TRP A N 1
ATOM 3095 C CA . TRP A 1 385 ? -15.152 10.803 18.703 1.00 98.06 385 TRP A CA 1
ATOM 3096 C C . TRP A 1 385 ? -14.682 10.120 19.980 1.00 98.06 385 TRP A C 1
ATOM 3098 O O . TRP A 1 385 ? -15.368 9.221 20.453 1.00 98.06 385 TRP A O 1
ATOM 3108 N N . ILE A 1 386 ? -13.606 10.619 20.596 1.00 98.06 386 ILE A N 1
ATOM 3109 C CA . ILE A 1 386 ? -13.143 10.163 21.918 1.00 98.06 386 ILE A CA 1
ATOM 3110 C C . ILE A 1 386 ? -14.289 10.252 22.936 1.00 98.06 386 ILE A C 1
ATOM 3112 O O . ILE A 1 386 ? -14.610 9.283 23.613 1.00 98.06 386 ILE A O 1
ATOM 3116 N N . LYS A 1 387 ? -15.007 11.387 22.968 1.00 97.44 387 LYS A N 1
ATOM 3117 C CA . LYS A 1 387 ? -16.186 11.572 23.836 1.00 97.44 387 LYS A CA 1
ATOM 3118 C C . LYS A 1 387 ? -17.332 10.586 23.574 1.00 97.44 387 LYS A C 1
ATOM 3120 O O . LYS A 1 387 ? -18.185 10.433 24.437 1.00 97.44 387 LYS A O 1
ATOM 3125 N N . LYS A 1 388 ? -17.395 9.981 22.384 1.00 97.75 388 LYS A N 1
ATOM 3126 C CA . LYS A 1 388 ? -18.407 8.978 22.014 1.00 97.75 388 LYS A CA 1
ATOM 3127 C C . LYS A 1 388 ? -17.942 7.543 22.277 1.00 97.75 388 LYS A C 1
ATOM 3129 O O . LYS A 1 388 ? -18.699 6.632 21.984 1.00 97.75 388 LYS A O 1
ATOM 3134 N N . GLY A 1 389 ? -16.728 7.342 22.794 1.00 98.00 389 GLY A N 1
ATOM 3135 C CA . GLY A 1 389 ? -16.181 6.018 23.096 1.00 98.00 389 GLY A CA 1
ATOM 3136 C C . GLY A 1 389 ? -15.286 5.418 22.008 1.00 98.00 389 GLY A C 1
ATOM 3137 O O . GLY A 1 389 ? -14.872 4.272 22.153 1.00 98.00 389 GLY A O 1
ATOM 3138 N N . LEU A 1 390 ? -14.961 6.161 20.938 1.00 98.56 390 LEU A N 1
ATOM 3139 C CA . LEU A 1 390 ? -13.942 5.715 19.979 1.00 98.56 390 LEU A CA 1
ATOM 3140 C C . LEU A 1 390 ? -12.594 5.571 20.697 1.00 98.56 390 LEU A C 1
ATOM 3142 O O . LEU A 1 390 ? -12.238 6.451 21.485 1.00 98.56 390 LEU A O 1
ATOM 3146 N N . LYS A 1 391 ? -11.824 4.530 20.357 1.00 98.50 391 LYS A N 1
ATOM 3147 C CA . LYS A 1 391 ? -10.459 4.311 20.851 1.00 98.50 391 LYS A CA 1
ATOM 3148 C C . LYS A 1 391 ? -9.401 4.616 19.778 1.00 98.50 391 LYS A C 1
ATOM 3150 O O . LYS A 1 391 ? -8.986 3.713 19.057 1.00 98.50 391 LYS A O 1
ATOM 3155 N N . PRO A 1 392 ? -8.985 5.880 19.620 1.00 98.25 392 PRO A N 1
ATOM 3156 C CA . PRO A 1 392 ? -7.944 6.245 18.668 1.00 98.25 392 PRO A CA 1
ATOM 3157 C C . PRO A 1 392 ? -6.526 6.122 19.231 1.00 98.25 392 PRO A C 1
ATOM 3159 O O . PRO A 1 392 ? -6.242 6.546 20.353 1.00 98.25 392 PRO A O 1
ATOM 3162 N N . TYR A 1 393 ? -5.627 5.651 18.378 1.00 98.44 393 TYR A N 1
ATOM 3163 C CA . TYR A 1 393 ? -4.196 5.524 18.601 1.00 98.44 393 TYR A CA 1
ATOM 3164 C C . TYR A 1 393 ? -3.454 6.277 17.499 1.00 98.44 393 TYR A C 1
ATOM 3166 O O . TYR A 1 393 ? -3.830 6.207 16.326 1.00 98.44 393 TYR A O 1
ATOM 3174 N N . ILE A 1 394 ? -2.409 7.017 17.871 1.00 98.06 394 ILE A N 1
ATOM 3175 C CA . ILE A 1 394 ? -1.524 7.679 16.907 1.00 98.06 394 ILE A CA 1
ATOM 3176 C C . ILE A 1 394 ? -0.129 7.064 16.941 1.00 98.06 394 ILE A C 1
ATOM 3178 O O . ILE A 1 394 ? 0.471 6.927 18.006 1.00 98.06 394 ILE A O 1
ATOM 3182 N N . PHE A 1 395 ? 0.393 6.719 15.768 1.00 96.25 395 PHE A N 1
ATOM 3183 C CA . PHE A 1 395 ? 1.731 6.165 15.615 1.00 96.25 395 PHE A CA 1
ATOM 3184 C C . PHE A 1 395 ? 2.795 7.239 15.871 1.00 96.25 395 PHE A C 1
ATOM 3186 O O . PHE A 1 395 ? 2.743 8.321 15.273 1.00 96.25 395 PHE A O 1
ATOM 3193 N N . GLU A 1 396 ? 3.765 6.967 16.746 1.00 92.88 396 GLU A N 1
ATOM 3194 C CA . GLU A 1 396 ? 4.773 7.956 17.167 1.00 92.88 396 GLU A CA 1
ATOM 3195 C C . GLU A 1 396 ? 5.904 8.152 16.156 1.00 92.88 396 GLU A C 1
ATOM 3197 O O . GLU A 1 396 ? 6.678 9.094 16.276 1.00 92.88 396 GLU A O 1
ATOM 3202 N N . GLY A 1 397 ? 5.987 7.286 15.149 1.00 93.56 397 GLY A N 1
ATOM 3203 C CA . GLY A 1 397 ? 6.978 7.350 14.080 1.00 93.56 397 GLY A CA 1
ATOM 3204 C C . GLY A 1 397 ? 8.352 6.796 14.422 1.00 93.56 397 GLY A C 1
ATOM 3205 O O . GLY A 1 397 ? 9.327 7.127 13.747 1.00 93.56 397 GLY A O 1
ATOM 3206 N N . LYS A 1 398 ? 8.401 5.944 15.445 1.00 90.56 398 LYS A N 1
ATOM 3207 C CA . LYS A 1 398 ? 9.538 5.086 15.778 1.00 90.56 398 LYS A CA 1
ATOM 3208 C C . LYS A 1 398 ? 9.427 3.769 15.013 1.00 90.56 398 LYS A C 1
ATOM 3210 O O . LYS A 1 398 ? 8.324 3.372 14.636 1.00 90.56 398 LYS A O 1
ATOM 3215 N N . ILE A 1 399 ? 10.554 3.098 14.821 1.00 90.88 399 ILE A N 1
ATOM 3216 C CA . ILE A 1 399 ? 10.580 1.717 14.340 1.00 90.88 399 ILE A CA 1
ATOM 3217 C C . ILE A 1 399 ? 9.822 0.790 15.321 1.00 90.88 399 ILE A C 1
ATOM 3219 O O . ILE A 1 399 ? 9.880 1.034 16.533 1.00 90.88 399 ILE A O 1
ATOM 3223 N N . PRO A 1 400 ? 9.081 -0.230 14.844 1.00 86.38 400 PRO A N 1
ATOM 3224 C CA . PRO A 1 400 ? 8.462 -1.225 15.722 1.00 86.38 400 PRO A CA 1
ATOM 3225 C C . PRO A 1 400 ? 9.489 -2.038 16.528 1.00 86.38 400 PRO A C 1
ATOM 3227 O O . PRO A 1 400 ? 10.657 -2.141 16.155 1.00 86.38 400 PRO A O 1
ATOM 3230 N N . GLU A 1 401 ? 9.053 -2.635 17.642 1.00 85.25 401 GLU A N 1
ATOM 3231 C CA . GLU A 1 401 ? 9.900 -3.532 18.441 1.00 85.25 401 GLU A CA 1
ATOM 3232 C C . GLU A 1 401 ? 10.306 -4.768 17.624 1.00 85.25 401 GLU A C 1
ATOM 3234 O O . GLU A 1 401 ? 9.474 -5.356 16.941 1.00 85.25 401 GLU A O 1
ATOM 3239 N N . ASN A 1 402 ? 11.564 -5.207 17.748 1.00 83.19 402 ASN A N 1
ATOM 3240 C CA . ASN A 1 402 ? 12.083 -6.419 17.095 1.00 83.19 402 ASN A CA 1
ATOM 3241 C C . ASN A 1 402 ? 11.856 -6.460 15.569 1.00 83.19 402 ASN A C 1
ATOM 3243 O O . ASN A 1 402 ? 11.599 -7.523 15.007 1.00 83.19 402 ASN A O 1
ATOM 3247 N N . TYR A 1 403 ? 11.947 -5.306 14.907 1.00 88.19 403 TYR A N 1
ATOM 3248 C CA . TYR A 1 403 ? 11.714 -5.164 13.473 1.00 88.19 403 TYR A CA 1
ATOM 3249 C C . TYR A 1 403 ? 13.050 -5.168 12.704 1.00 88.19 403 TYR A C 1
ATOM 3251 O O . TYR A 1 403 ? 13.801 -4.194 12.805 1.00 88.19 403 TYR A O 1
ATOM 3259 N N . PRO A 1 404 ? 13.408 -6.257 11.995 1.00 88.81 404 PRO A N 1
ATOM 3260 C CA . PRO A 1 404 ? 14.706 -6.366 11.336 1.00 88.81 404 PRO A CA 1
ATOM 3261 C C . PRO A 1 404 ? 14.834 -5.388 10.160 1.00 88.81 404 PRO A C 1
ATOM 3263 O O . PRO A 1 404 ? 13.915 -5.199 9.375 1.00 88.81 404 PRO A O 1
ATOM 3266 N N . VAL A 1 405 ? 16.007 -4.776 10.003 1.00 91.81 405 VAL A N 1
ATOM 3267 C CA . VAL A 1 405 ? 16.281 -3.811 8.927 1.00 91.81 405 VAL A CA 1
ATOM 3268 C C . VAL A 1 405 ? 17.636 -4.076 8.289 1.00 91.81 405 VAL A C 1
ATOM 3270 O O . VAL A 1 405 ? 18.528 -4.640 8.920 1.00 91.81 405 VAL A O 1
ATOM 3273 N N . VAL A 1 406 ? 17.803 -3.639 7.041 1.00 91.31 406 VAL A N 1
ATOM 3274 C CA . VAL A 1 406 ? 19.030 -3.877 6.262 1.00 91.31 406 VAL A CA 1
ATOM 3275 C C . VAL A 1 406 ? 20.259 -3.138 6.800 1.00 91.31 406 VAL A C 1
ATOM 3277 O O . VAL A 1 406 ? 21.385 -3.579 6.594 1.00 91.31 406 VAL A O 1
ATOM 3280 N N . ASN A 1 407 ? 20.082 -1.998 7.480 1.00 91.81 407 ASN A N 1
ATOM 3281 C CA . ASN A 1 407 ? 21.194 -1.220 8.027 1.00 91.81 407 ASN A CA 1
ATOM 3282 C C . ASN A 1 407 ? 20.760 -0.219 9.116 1.00 91.81 407 ASN A C 1
ATOM 3284 O O . ASN A 1 407 ? 19.586 0.120 9.265 1.00 91.81 407 ASN A O 1
ATOM 3288 N N . ALA A 1 408 ? 21.750 0.326 9.831 1.00 92.44 408 ALA A N 1
ATOM 3289 C CA . ALA A 1 408 ? 21.559 1.305 10.906 1.00 92.44 408 ALA A CA 1
ATOM 3290 C C . ALA A 1 408 ? 20.971 2.658 10.448 1.00 92.44 408 ALA A C 1
ATOM 3292 O O . ALA A 1 408 ? 20.524 3.449 11.279 1.00 92.44 408 ALA A O 1
ATOM 3293 N N . GLY A 1 409 ? 21.013 2.966 9.146 1.00 93.56 409 GLY A N 1
ATOM 3294 C CA . GLY A 1 409 ? 20.354 4.144 8.579 1.00 93.56 409 GLY A CA 1
ATOM 3295 C C . GLY A 1 409 ? 18.837 3.987 8.608 1.00 93.56 409 GLY A C 1
ATOM 3296 O O . GLY A 1 409 ? 18.143 4.860 9.123 1.00 93.56 409 GLY A O 1
ATOM 3297 N N . VAL A 1 410 ? 18.338 2.835 8.151 1.00 94.06 410 VAL A N 1
ATOM 3298 C CA . VAL A 1 410 ? 16.912 2.475 8.218 1.00 94.06 410 VAL A CA 1
ATOM 3299 C C . VAL A 1 410 ? 16.435 2.384 9.669 1.00 94.06 410 VAL A C 1
ATOM 3301 O O . VAL A 1 410 ? 15.365 2.889 9.991 1.00 94.06 410 VAL A O 1
ATOM 3304 N N . GLU A 1 411 ? 17.243 1.822 10.573 1.00 93.25 411 GLU A N 1
ATOM 3305 C CA . GLU A 1 411 ? 16.898 1.714 12.002 1.00 93.25 411 GLU A CA 1
ATOM 3306 C C . GLU A 1 411 ? 16.607 3.080 12.652 1.00 93.25 411 GLU A C 1
ATOM 3308 O O . GLU A 1 411 ? 15.752 3.207 13.528 1.00 93.25 411 GLU A O 1
ATOM 3313 N N . LYS A 1 412 ? 17.305 4.128 12.197 1.00 93.69 412 LYS A N 1
ATOM 3314 C CA . LYS A 1 412 ? 17.156 5.511 12.678 1.00 93.69 412 LYS A CA 1
ATOM 3315 C C . LYS A 1 412 ? 16.137 6.323 11.877 1.00 93.69 412 LYS A C 1
ATOM 3317 O O . LYS A 1 412 ? 15.898 7.487 12.215 1.00 93.69 412 LYS A O 1
ATOM 3322 N N . ALA A 1 413 ? 15.572 5.752 10.816 1.00 95.25 413 ALA A N 1
ATOM 3323 C CA . ALA A 1 413 ? 14.593 6.424 9.983 1.00 95.25 413 ALA A CA 1
ATOM 3324 C C . ALA A 1 413 ? 13.286 6.664 10.752 1.00 95.25 413 ALA A C 1
ATOM 3326 O O . ALA A 1 413 ? 12.980 6.042 11.770 1.00 95.25 413 ALA A O 1
ATOM 3327 N N . ARG A 1 414 ? 12.478 7.589 10.237 1.00 95.31 414 ARG A N 1
ATOM 3328 C CA . ARG A 1 414 ? 11.121 7.815 10.735 1.00 95.31 414 ARG A CA 1
ATOM 3329 C C . ARG A 1 414 ? 10.177 6.777 10.131 1.00 95.31 414 ARG A C 1
ATOM 3331 O O . ARG A 1 414 ? 10.268 6.497 8.945 1.00 95.31 414 ARG A O 1
ATOM 3338 N N . PHE A 1 415 ? 9.209 6.292 10.896 1.00 96.06 415 PHE A N 1
ATOM 3339 C CA . PHE A 1 415 ? 8.193 5.368 10.383 1.00 96.06 415 PHE A CA 1
ATOM 3340 C C . PHE A 1 415 ? 6.790 5.987 10.404 1.00 96.06 415 PHE A C 1
ATOM 3342 O O . PHE A 1 415 ? 6.529 6.969 11.104 1.00 96.06 415 PHE A O 1
ATOM 3349 N N . GLY A 1 416 ? 5.871 5.435 9.623 1.00 95.94 416 GLY A N 1
ATOM 3350 C CA . GLY A 1 416 ? 4.447 5.761 9.680 1.00 95.94 416 GLY A CA 1
ATOM 3351 C C . GLY A 1 416 ? 3.596 4.589 9.223 1.00 95.94 416 GLY A C 1
ATOM 3352 O O . GLY A 1 416 ? 4.038 3.812 8.386 1.00 95.94 416 GLY A O 1
ATOM 3353 N N . THR A 1 417 ? 2.385 4.448 9.762 1.00 95.62 417 THR A N 1
ATOM 3354 C CA . THR A 1 417 ? 1.452 3.435 9.249 1.00 95.62 417 THR A CA 1
ATOM 3355 C C . THR A 1 417 ? 0.929 3.861 7.879 1.00 95.62 417 THR A C 1
ATOM 3357 O O . THR A 1 417 ? 0.563 5.017 7.666 1.00 95.62 417 THR A O 1
ATOM 3360 N N . HIS A 1 418 ? 0.891 2.926 6.945 1.00 97.19 418 HIS A N 1
ATOM 3361 C CA . HIS A 1 418 ? 0.246 3.028 5.645 1.00 97.19 418 HIS A CA 1
ATOM 3362 C C . HIS A 1 418 ? -0.680 1.837 5.376 1.00 97.19 418 HIS A C 1
ATOM 3364 O O . HIS A 1 418 ? -1.244 1.735 4.292 1.00 97.19 418 HIS A O 1
ATOM 3370 N N . VAL A 1 419 ? -0.927 1.009 6.390 1.00 97.44 419 VAL A N 1
ATOM 3371 C CA . VAL A 1 419 ? -1.847 -0.129 6.338 1.00 97.44 419 VAL A CA 1
ATOM 3372 C C . VAL A 1 419 ? -3.245 0.322 5.907 1.00 97.44 419 VAL A C 1
ATOM 3374 O O . VAL A 1 419 ? -3.695 1.398 6.284 1.00 97.44 419 VAL A O 1
ATOM 3377 N N . LYS A 1 420 ? -3.963 -0.494 5.132 1.00 97.81 420 LYS A N 1
ATOM 3378 C CA . LYS A 1 420 ? -5.408 -0.326 4.892 1.00 97.81 420 LYS A CA 1
ATOM 3379 C C . LYS A 1 420 ? -6.130 -1.623 5.228 1.00 97.81 420 LYS A C 1
ATOM 3381 O O . LYS A 1 420 ? -6.510 -2.394 4.346 1.00 97.81 420 LYS A O 1
ATOM 3386 N N . ALA A 1 421 ? -6.264 -1.878 6.524 1.00 98.25 421 ALA A N 1
ATOM 3387 C CA . ALA A 1 421 ? -6.798 -3.131 7.031 1.00 98.25 421 ALA A CA 1
ATOM 3388 C C . ALA A 1 421 ? -7.855 -2.904 8.107 1.00 98.25 421 ALA A C 1
ATOM 3390 O O . ALA A 1 421 ? -7.764 -1.985 8.925 1.00 98.25 421 ALA A O 1
ATOM 3391 N N . PHE A 1 422 ? -8.872 -3.757 8.076 1.00 98.56 422 PHE A N 1
ATOM 3392 C CA . PHE A 1 422 ? -10.002 -3.717 8.993 1.00 98.56 422 PHE A CA 1
ATOM 3393 C C . PHE A 1 422 ? -10.187 -5.128 9.535 1.00 98.56 422 PHE A C 1
ATOM 3395 O O . PHE A 1 422 ? -10.135 -6.081 8.765 1.00 98.56 422 PHE A O 1
ATOM 3402 N N . VAL A 1 423 ? -10.410 -5.266 10.837 1.00 98.69 423 VAL A N 1
ATOM 3403 C CA . VAL A 1 423 ? -10.827 -6.533 11.447 1.00 98.69 423 VAL A CA 1
ATOM 3404 C C . VAL A 1 423 ? -12.239 -6.354 11.978 1.00 98.69 423 VAL A C 1
ATOM 3406 O O . VAL A 1 423 ? -12.512 -5.394 12.707 1.00 98.69 423 VAL A O 1
ATOM 3409 N N . PHE A 1 424 ? -13.118 -7.266 11.582 1.00 98.50 424 PHE A N 1
ATOM 3410 C CA . PHE A 1 424 ? -14.514 -7.333 11.975 1.00 98.50 424 PHE A CA 1
ATOM 3411 C C . PHE A 1 424 ? -14.671 -8.499 12.956 1.00 98.50 424 PHE A C 1
ATOM 3413 O O . PHE A 1 424 ? -14.442 -9.656 12.610 1.00 98.50 424 PHE A O 1
ATOM 3420 N N . ASP A 1 425 ? -15.052 -8.179 14.187 1.00 98.19 425 ASP A N 1
ATOM 3421 C CA . ASP A 1 425 ? -15.247 -9.132 15.273 1.00 98.19 425 ASP A CA 1
ATOM 3422 C C . ASP A 1 425 ? -14.000 -9.998 15.535 1.00 98.19 425 ASP A C 1
ATOM 3424 O O . ASP A 1 425 ? -12.917 -9.456 15.773 1.00 98.19 425 ASP A O 1
ATOM 3428 N N . GLN A 1 426 ? -14.150 -11.323 15.603 1.00 97.69 426 GLN A N 1
ATOM 3429 C CA . GLN A 1 426 ? -13.077 -12.252 15.985 1.00 97.69 426 GLN A CA 1
ATOM 3430 C C . GLN A 1 426 ? -12.601 -13.141 14.829 1.00 97.69 426 GLN A C 1
ATOM 3432 O O . GLN A 1 426 ? -11.632 -13.870 15.007 1.00 97.69 426 GLN A O 1
ATOM 3437 N N . ASP A 1 427 ? -13.275 -13.108 13.678 1.00 97.88 427 ASP A N 1
ATOM 3438 C CA . ASP A 1 427 ? -13.145 -14.129 12.632 1.00 97.88 427 ASP A CA 1
ATOM 3439 C C . ASP A 1 427 ? -13.042 -13.571 11.209 1.00 97.88 427 ASP A C 1
ATOM 3441 O O . ASP A 1 427 ? -12.917 -14.337 10.260 1.00 97.88 427 ASP A O 1
ATOM 3445 N N . SER A 1 428 ? -13.102 -12.252 11.032 1.00 98.56 428 SER A N 1
ATOM 3446 C CA . SER A 1 428 ? -13.229 -11.666 9.701 1.00 98.56 428 SER A CA 1
ATOM 3447 C C . SER A 1 428 ? -12.350 -10.432 9.545 1.00 98.56 428 SER A C 1
ATOM 3449 O O . SER A 1 428 ? -12.179 -9.646 10.476 1.00 98.56 428 SER A O 1
ATOM 3451 N N . PHE A 1 429 ? -11.789 -10.215 8.359 1.00 98.69 429 PHE A N 1
ATOM 3452 C CA . PHE A 1 429 ? -10.930 -9.060 8.095 1.00 98.69 429 PHE A CA 1
ATOM 3453 C C . PHE A 1 429 ? -10.946 -8.640 6.625 1.00 98.69 429 PHE A C 1
ATOM 3455 O O . PHE A 1 429 ? -11.402 -9.377 5.753 1.00 98.69 429 PHE A O 1
ATOM 3462 N N . MET A 1 430 ? -10.417 -7.446 6.354 1.00 98.31 430 MET A N 1
ATOM 3463 C CA . MET A 1 430 ? -10.059 -6.998 5.013 1.00 98.31 430 MET A CA 1
ATOM 3464 C C . MET A 1 430 ? -8.621 -6.476 4.959 1.00 98.31 430 MET A C 1
ATOM 3466 O O . MET A 1 430 ? -8.150 -5.851 5.914 1.00 98.31 430 MET A O 1
ATOM 3470 N N . VAL A 1 431 ? -7.978 -6.644 3.804 1.00 98.69 431 VAL A N 1
ATOM 3471 C CA . VAL A 1 431 ? -6.723 -5.981 3.413 1.00 98.69 431 VAL A CA 1
ATOM 3472 C C . VAL A 1 431 ? -6.884 -5.460 1.984 1.00 98.69 431 VAL A C 1
ATOM 3474 O O . VAL A 1 431 ? -7.470 -6.135 1.139 1.00 98.69 431 VAL A O 1
ATOM 3477 N N . GLY A 1 432 ? -6.402 -4.253 1.693 1.00 97.50 432 GLY A N 1
ATOM 3478 C CA . GLY A 1 432 ? -6.497 -3.699 0.342 1.00 97.50 432 GLY A CA 1
ATOM 3479 C C . GLY A 1 432 ? -5.847 -2.332 0.201 1.00 97.50 432 GLY A C 1
ATOM 3480 O O . GLY A 1 432 ? -4.880 -2.019 0.889 1.00 97.50 432 GLY A O 1
ATOM 3481 N N . THR A 1 433 ? -6.400 -1.504 -0.684 1.00 97.19 433 THR A N 1
ATOM 3482 C CA . THR A 1 433 ? -5.866 -0.171 -1.006 1.00 97.19 433 THR A CA 1
ATOM 3483 C C . THR A 1 433 ? -6.673 0.977 -0.382 1.00 97.19 433 THR A C 1
ATOM 3485 O O . THR A 1 433 ? -6.177 2.101 -0.293 1.00 97.19 433 THR A O 1
ATOM 3488 N N . TYR A 1 434 ? -7.891 0.694 0.095 1.00 95.31 434 TYR A N 1
ATOM 3489 C CA . TYR A 1 434 ? -8.893 1.676 0.524 1.00 95.31 434 TYR A CA 1
ATOM 3490 C C . TYR A 1 434 ? -8.515 2.418 1.818 1.00 95.31 434 TYR A C 1
ATOM 3492 O O . TYR A 1 434 ? -8.571 1.852 2.912 1.00 95.31 434 TYR A O 1
ATOM 3500 N N . ASN A 1 435 ? -8.194 3.714 1.730 1.00 92.94 435 ASN A N 1
ATOM 3501 C CA . ASN A 1 435 ? -8.024 4.544 2.928 1.00 92.94 435 ASN A CA 1
ATOM 3502 C C . ASN A 1 435 ? -9.376 5.065 3.431 1.00 92.94 435 ASN A C 1
ATOM 3504 O O . ASN A 1 435 ? -10.289 5.338 2.651 1.00 92.94 435 ASN A O 1
ATOM 3508 N N . LEU A 1 436 ? -9.497 5.310 4.737 1.00 91.25 436 LEU A N 1
ATOM 3509 C CA . LEU A 1 436 ? -10.692 5.951 5.284 1.00 91.25 436 LEU A CA 1
ATOM 3510 C C . LEU A 1 436 ? -10.603 7.480 5.169 1.00 91.25 436 LEU A C 1
ATOM 3512 O O . LEU A 1 436 ? -10.579 8.206 6.165 1.00 91.25 436 LEU A O 1
ATOM 3516 N N . ASP A 1 437 ? -10.532 7.963 3.932 1.00 89.75 437 ASP A N 1
ATOM 3517 C CA . ASP A 1 437 ? -10.349 9.368 3.601 1.00 89.75 437 ASP A CA 1
ATOM 3518 C C . ASP A 1 437 ? -11.210 9.794 2.395 1.00 89.75 437 ASP A C 1
ATOM 3520 O O . ASP A 1 437 ? -11.655 8.961 1.598 1.00 89.75 437 ASP A O 1
ATOM 3524 N N . PRO A 1 438 ? -11.434 11.104 2.201 1.00 85.38 438 PRO A N 1
ATOM 3525 C CA . PRO A 1 438 ? -12.263 11.581 1.107 1.00 85.38 438 PRO A CA 1
ATOM 3526 C C . PRO A 1 438 ? -11.783 11.198 -0.295 1.00 85.38 438 PRO A C 1
ATOM 3528 O O . PRO A 1 438 ? -12.607 11.141 -1.213 1.00 85.38 438 PRO A O 1
ATOM 3531 N N . ARG A 1 439 ? -10.480 10.954 -0.496 1.00 86.31 439 ARG A N 1
ATOM 3532 C CA . ARG A 1 439 ? -9.958 10.567 -1.808 1.00 86.31 439 ARG A CA 1
ATOM 3533 C C . ARG A 1 439 ? -10.347 9.157 -2.187 1.00 86.31 439 ARG A C 1
ATOM 3535 O O . ARG A 1 439 ? -10.887 8.980 -3.278 1.00 86.31 439 ARG A O 1
ATOM 3542 N N . SER A 1 440 ? -10.148 8.193 -1.299 1.00 88.50 440 SER A N 1
ATOM 3543 C CA . SER A 1 440 ? -10.587 6.811 -1.529 1.00 88.50 440 SER A CA 1
ATOM 3544 C C . SER A 1 440 ? -12.110 6.768 -1.702 1.00 88.50 440 SER A C 1
ATOM 3546 O O . SER A 1 440 ? -12.637 6.183 -2.647 1.00 88.50 440 SER A O 1
ATOM 3548 N N . ILE A 1 441 ? -12.826 7.555 -0.893 1.00 85.25 441 ILE A N 1
ATOM 3549 C CA . ILE A 1 441 ? -14.290 7.655 -0.924 1.00 85.25 441 ILE A CA 1
ATOM 3550 C C . ILE A 1 441 ? -14.833 8.215 -2.248 1.00 85.25 441 ILE A C 1
ATOM 3552 O O . ILE A 1 441 ? -15.869 7.740 -2.706 1.00 85.25 441 ILE A O 1
ATOM 3556 N N . LYS A 1 442 ? -14.172 9.197 -2.886 1.00 81.31 442 LYS A N 1
ATOM 3557 C CA . LYS A 1 442 ? -14.726 9.875 -4.082 1.00 81.31 442 LYS A CA 1
ATOM 3558 C C . LYS A 1 442 ? -13.909 9.718 -5.358 1.00 81.31 442 LYS A C 1
ATOM 3560 O O . LYS A 1 442 ? -14.490 9.591 -6.424 1.00 81.31 442 LYS A O 1
ATOM 3565 N N . TYR A 1 443 ? -12.585 9.720 -5.296 1.00 84.00 443 TYR A N 1
ATOM 3566 C CA . TYR A 1 443 ? -11.752 9.948 -6.482 1.00 84.00 443 TYR A CA 1
ATOM 3567 C C . TYR A 1 443 ? -10.929 8.737 -6.927 1.00 84.00 443 TYR A C 1
ATOM 3569 O O . TYR A 1 443 ? -10.858 8.464 -8.119 1.00 84.00 443 TYR A O 1
ATOM 3577 N N . ASN A 1 444 ? -10.358 7.978 -5.997 1.00 88.81 444 ASN A N 1
ATOM 3578 C CA . ASN A 1 444 ? -9.421 6.902 -6.329 1.00 88.81 444 ASN A CA 1
ATOM 3579 C C . ASN A 1 444 ? -10.115 5.571 -6.668 1.00 88.81 444 ASN A C 1
ATOM 3581 O O . ASN A 1 444 ? -10.940 5.134 -5.881 1.00 88.81 444 ASN A O 1
ATOM 3585 N N . ALA A 1 445 ? -9.788 4.885 -7.757 1.00 92.50 445 ALA A N 1
ATOM 3586 C CA . ALA A 1 445 ? -10.185 3.479 -7.876 1.00 92.50 445 ALA A CA 1
ATOM 3587 C C . ALA A 1 445 ? -9.447 2.652 -6.814 1.00 92.50 445 ALA A C 1
ATOM 3589 O O . ALA A 1 445 ? -8.227 2.779 -6.692 1.00 92.50 445 ALA A O 1
ATOM 3590 N N . GLU A 1 446 ? -10.173 1.840 -6.050 1.00 95.12 446 GLU A N 1
ATOM 3591 C CA . GLU A 1 446 ? -9.629 1.013 -4.970 1.00 95.12 446 GLU A CA 1
ATOM 3592 C C . GLU A 1 446 ? -9.921 -0.477 -5.209 1.00 95.12 446 GLU A C 1
ATOM 3594 O O . GLU A 1 446 ? -10.785 -0.837 -6.012 1.00 95.12 446 GLU A O 1
ATOM 3599 N N . MET A 1 447 ? -9.214 -1.343 -4.486 1.00 96.38 447 MET A N 1
ATOM 3600 C CA . MET A 1 447 ? -9.460 -2.783 -4.425 1.00 96.38 447 MET A CA 1
ATOM 3601 C C . MET A 1 447 ? -9.246 -3.319 -3.006 1.00 96.38 447 MET A C 1
ATOM 3603 O O . MET A 1 447 ? -8.567 -2.696 -2.183 1.00 96.38 447 MET A O 1
ATOM 3607 N N . GLY A 1 448 ? -9.814 -4.483 -2.708 1.00 97.19 448 GLY A N 1
ATOM 3608 C CA . GLY A 1 448 ? -9.559 -5.168 -1.451 1.00 97.19 448 GLY A CA 1
ATOM 3609 C C . GLY A 1 448 ? -10.095 -6.587 -1.398 1.00 97.19 448 GLY A C 1
ATOM 3610 O O . GLY A 1 448 ? -10.960 -6.995 -2.175 1.00 97.19 448 GLY A O 1
ATOM 3611 N N . ILE A 1 449 ? -9.545 -7.320 -0.442 1.00 98.44 449 ILE A N 1
ATOM 3612 C CA . ILE A 1 449 ? -9.802 -8.728 -0.188 1.00 98.44 449 ILE A CA 1
ATOM 3613 C C . ILE A 1 449 ? -10.380 -8.836 1.207 1.00 98.44 449 ILE A C 1
ATOM 3615 O O . ILE A 1 449 ? -9.827 -8.275 2.152 1.00 98.44 449 ILE A O 1
ATOM 3619 N N . PHE A 1 450 ? -11.491 -9.547 1.318 1.00 98.56 450 PHE A N 1
ATOM 3620 C CA . PHE A 1 450 ? -12.190 -9.806 2.561 1.00 98.56 450 PHE A CA 1
ATOM 3621 C C . PHE A 1 450 ? -12.205 -11.305 2.798 1.00 98.56 450 PHE A C 1
ATOM 3623 O O . PHE A 1 450 ? -12.582 -12.059 1.905 1.00 98.56 450 PHE A O 1
ATOM 3630 N N . CYS A 1 451 ? -11.825 -11.711 3.999 1.00 98.50 451 CYS A N 1
ATOM 3631 C CA . CYS A 1 451 ? -11.883 -13.091 4.443 1.00 98.50 451 CYS A CA 1
ATOM 3632 C C . CYS A 1 451 ? -12.810 -13.171 5.657 1.00 98.50 451 CYS A C 1
ATOM 3634 O O . CYS A 1 451 ? -12.676 -12.358 6.577 1.00 98.50 451 CYS A O 1
ATOM 3636 N N . PHE A 1 452 ? -13.759 -14.107 5.639 1.00 98.12 452 PHE A N 1
ATOM 3637 C CA . PHE A 1 452 ? -14.786 -14.251 6.671 1.00 98.12 452 PHE A CA 1
ATOM 3638 C C . PHE A 1 452 ? -14.766 -15.635 7.310 1.00 98.12 452 PHE A C 1
ATOM 3640 O O . PHE A 1 452 ? -14.597 -16.636 6.620 1.00 98.12 452 PHE A O 1
ATOM 3647 N N . GLY A 1 453 ? -15.045 -15.685 8.614 1.00 96.88 453 GLY A N 1
ATOM 3648 C CA . GLY A 1 453 ? -15.203 -16.942 9.348 1.00 96.88 453 GLY A CA 1
ATOM 3649 C C . GLY A 1 453 ? -13.898 -17.697 9.615 1.00 96.88 453 GLY A C 1
ATOM 3650 O O . GLY A 1 453 ? -13.950 -18.887 9.899 1.00 96.88 453 GLY A O 1
ATOM 3651 N N . GLU A 1 454 ? -12.750 -17.018 9.559 1.00 97.81 454 GLU A N 1
ATOM 3652 C CA . GLU A 1 454 ? -11.416 -17.585 9.780 1.00 97.81 454 GLU A CA 1
ATOM 3653 C C . GLU A 1 454 ? -10.773 -17.005 11.058 1.00 97.81 454 GLU A C 1
ATOM 3655 O O . GLU A 1 454 ? -9.976 -16.056 10.998 1.00 97.81 454 GLU A 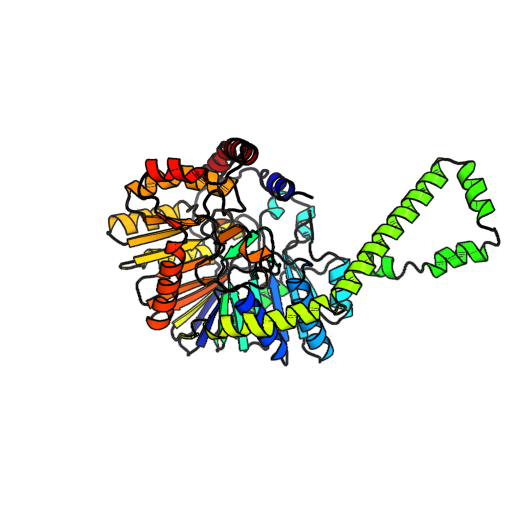O 1
ATOM 3660 N N . PRO A 1 455 ? -11.101 -17.546 12.248 1.00 97.50 455 PRO A N 1
ATOM 3661 C CA . PRO A 1 455 ? -10.655 -17.002 13.532 1.00 97.50 455 PRO A CA 1
ATOM 3662 C C . PRO A 1 455 ? -9.138 -17.014 13.722 1.00 97.50 455 PRO A C 1
ATOM 3664 O O . PRO A 1 455 ? -8.607 -16.114 14.365 1.00 97.50 455 PRO A O 1
ATOM 3667 N N . GLU A 1 456 ? -8.414 -17.980 13.155 1.00 97.50 456 GLU A N 1
ATOM 3668 C CA . GLU A 1 456 ? -6.953 -18.049 13.294 1.00 97.50 456 GLU A CA 1
ATOM 3669 C C . GLU A 1 456 ? -6.254 -16.897 12.556 1.00 97.50 456 GLU A C 1
ATOM 3671 O O . GLU A 1 456 ? -5.426 -16.189 13.137 1.00 97.50 456 GLU A O 1
ATOM 3676 N N . LEU A 1 457 ? -6.645 -16.638 11.302 1.00 97.75 457 LEU A N 1
ATOM 3677 C CA . LEU A 1 457 ? -6.121 -15.517 10.516 1.00 97.75 457 LEU A CA 1
ATOM 3678 C C . LEU A 1 457 ? -6.550 -14.165 11.101 1.00 97.75 457 LEU A C 1
ATOM 3680 O O . LEU A 1 457 ? -5.733 -13.247 11.219 1.00 97.75 457 LEU A O 1
ATOM 3684 N N . ALA A 1 458 ? -7.810 -14.038 11.526 1.00 98.00 458 ALA A N 1
ATOM 3685 C CA . ALA A 1 458 ? -8.291 -12.829 12.186 1.00 98.00 458 ALA A CA 1
ATOM 3686 C C . ALA A 1 458 ? -7.571 -12.580 13.523 1.00 98.00 458 ALA A C 1
ATOM 3688 O O . ALA A 1 458 ? -7.225 -11.438 13.842 1.00 98.00 458 ALA A O 1
ATOM 3689 N N . GLN A 1 459 ? -7.266 -13.631 14.288 1.00 97.88 459 GLN A N 1
ATOM 3690 C CA . GLN A 1 459 ? -6.477 -13.519 15.511 1.00 97.88 459 GLN A CA 1
ATOM 3691 C C . GLN A 1 459 ? -5.044 -13.065 15.221 1.00 97.88 459 GLN A C 1
ATOM 3693 O O . GLN A 1 459 ? -4.533 -12.213 15.951 1.00 97.88 459 GLN A O 1
ATOM 3698 N N . ALA A 1 460 ? -4.412 -13.553 14.151 1.00 97.38 460 ALA A N 1
ATOM 3699 C CA . ALA A 1 460 ? -3.096 -13.076 13.730 1.00 97.38 460 ALA A CA 1
ATOM 3700 C C . ALA A 1 460 ? -3.116 -11.574 13.384 1.00 97.38 460 ALA A C 1
ATOM 3702 O O . ALA A 1 460 ? -2.280 -10.813 13.874 1.00 97.38 460 ALA A O 1
ATOM 3703 N N . MET A 1 461 ? -4.137 -11.118 12.648 1.00 97.62 461 MET A N 1
ATOM 3704 C CA . MET A 1 461 ? -4.351 -9.696 12.341 1.00 97.62 461 MET A CA 1
ATOM 3705 C C . MET A 1 461 ? -4.510 -8.837 13.604 1.00 97.62 461 MET A C 1
ATOM 3707 O O . MET A 1 461 ? -3.956 -7.739 13.696 1.00 97.62 461 MET A O 1
ATOM 3711 N N . ARG A 1 462 ? -5.245 -9.332 14.606 1.00 97.31 462 ARG A N 1
ATOM 3712 C CA . ARG A 1 462 ? -5.448 -8.632 15.887 1.00 97.31 462 ARG A CA 1
ATOM 3713 C C . ARG A 1 462 ? -4.194 -8.622 16.750 1.00 97.31 462 ARG A C 1
ATOM 3715 O O . ARG A 1 462 ? -3.924 -7.612 17.398 1.00 97.31 462 ARG A O 1
ATOM 3722 N N . ALA A 1 463 ? -3.435 -9.715 16.764 1.00 96.06 463 ALA A N 1
ATOM 3723 C CA . ALA A 1 463 ? -2.175 -9.809 17.491 1.00 96.06 463 ALA A CA 1
ATOM 3724 C C . ALA A 1 463 ? -1.139 -8.825 16.931 1.00 96.06 463 ALA A C 1
ATOM 3726 O O . ALA A 1 463 ? -0.494 -8.115 17.701 1.00 96.06 463 ALA A O 1
ATOM 3727 N N . GLU A 1 464 ? -1.041 -8.717 15.605 1.00 94.19 464 GLU A N 1
ATOM 3728 C CA . GLU A 1 464 ? -0.175 -7.743 14.937 1.00 94.19 464 GLU A CA 1
ATOM 3729 C C . GLU A 1 464 ? -0.611 -6.300 15.227 1.00 94.19 464 GLU A C 1
ATOM 3731 O O . GLU A 1 464 ? 0.206 -5.471 15.634 1.00 94.19 464 GLU A O 1
ATOM 3736 N N . TYR A 1 465 ? -1.914 -6.010 15.139 1.00 95.38 465 TYR A N 1
ATOM 3737 C CA . TYR A 1 465 ? -2.451 -4.707 15.532 1.00 95.38 465 TYR A CA 1
ATOM 3738 C C . TYR A 1 465 ? -2.100 -4.365 16.988 1.00 95.38 465 TYR A C 1
ATOM 3740 O O . TYR A 1 465 ? -1.577 -3.285 17.261 1.00 95.38 465 TYR A O 1
ATOM 3748 N N . ALA A 1 466 ? -2.326 -5.293 17.924 1.00 95.00 466 ALA A N 1
ATOM 3749 C CA . ALA A 1 466 ? -2.003 -5.114 19.338 1.00 95.00 466 ALA A CA 1
ATOM 3750 C C . ALA A 1 466 ? -0.497 -4.923 19.579 1.00 95.00 466 ALA A C 1
ATOM 3752 O O . ALA A 1 466 ? -0.114 -4.112 20.424 1.00 95.00 466 ALA A O 1
ATOM 3753 N N . HIS A 1 467 ? 0.357 -5.620 18.824 1.00 92.25 467 HIS A N 1
ATOM 3754 C CA . HIS A 1 467 ? 1.802 -5.428 18.871 1.00 92.25 467 HIS A CA 1
ATOM 3755 C C . HIS A 1 467 ? 2.189 -4.006 18.441 1.00 92.25 467 HIS A C 1
ATOM 3757 O O . HIS A 1 467 ? 2.904 -3.324 19.178 1.00 92.25 467 HIS A O 1
ATOM 3763 N N . LYS A 1 468 ? 1.641 -3.505 17.323 1.00 91.88 468 LYS A N 1
ATOM 3764 C CA . LYS A 1 468 ? 1.871 -2.120 16.875 1.00 91.88 468 LYS A CA 1
ATOM 3765 C C . LYS A 1 468 ? 1.464 -1.086 17.911 1.00 91.88 468 LYS A C 1
ATOM 3767 O O . LYS A 1 468 ? 2.146 -0.070 18.038 1.00 91.88 468 LYS A O 1
ATOM 3772 N N . LEU A 1 469 ? 0.395 -1.331 18.676 1.00 93.69 469 LEU A N 1
ATOM 3773 C CA . LEU A 1 469 ? -0.076 -0.376 19.683 1.00 93.69 469 LEU A CA 1
ATOM 3774 C C . LEU A 1 469 ? 0.981 -0.035 20.744 1.00 93.69 469 LEU A C 1
ATOM 3776 O O . LEU A 1 469 ? 0.917 1.059 21.308 1.00 93.69 469 LEU A O 1
ATOM 3780 N N . LYS A 1 470 ? 1.978 -0.896 20.984 1.00 90.12 470 LYS A N 1
ATOM 3781 C CA . LYS A 1 470 ? 3.088 -0.602 21.905 1.00 90.12 470 LYS A CA 1
ATOM 3782 C C . LYS A 1 470 ? 3.901 0.634 21.496 1.00 90.12 470 LYS A C 1
ATOM 3784 O O . LYS A 1 470 ? 4.390 1.350 22.363 1.00 90.12 470 LYS A O 1
ATOM 3789 N N . GLY A 1 471 ? 4.004 0.911 20.193 1.00 88.62 471 GLY A N 1
ATOM 3790 C CA . GLY A 1 471 ? 4.682 2.086 19.626 1.00 88.62 471 GLY A CA 1
ATOM 3791 C C . GLY A 1 471 ? 3.761 3.288 19.378 1.00 88.62 471 GLY A C 1
ATOM 3792 O O . GLY A 1 471 ? 4.063 4.144 18.540 1.00 88.62 471 GLY A O 1
ATOM 3793 N N . THR A 1 472 ? 2.597 3.333 20.035 1.00 95.56 472 THR A N 1
ATOM 3794 C CA . THR A 1 472 ? 1.553 4.336 19.779 1.00 95.56 472 THR A CA 1
ATOM 3795 C C . THR A 1 472 ? 1.143 5.079 21.041 1.00 95.56 472 THR A C 1
ATOM 3797 O O . THR A 1 472 ? 1.305 4.600 22.161 1.00 95.56 472 THR A O 1
ATOM 3800 N N . VAL A 1 473 ? 0.531 6.248 20.851 1.00 97.19 473 VAL A N 1
ATOM 3801 C CA . VAL A 1 473 ? -0.142 6.980 21.926 1.00 97.19 473 VAL A CA 1
ATOM 3802 C C . VAL A 1 473 ? -1.645 6.760 21.822 1.00 97.19 473 VAL A C 1
ATOM 3804 O O . VAL A 1 473 ? -2.267 7.146 20.829 1.00 97.19 473 VAL A O 1
ATOM 3807 N N . TYR A 1 474 ? -2.244 6.215 22.881 1.00 97.94 474 TYR A N 1
ATOM 3808 C CA . TYR A 1 474 ? -3.696 6.183 23.048 1.00 97.94 474 TYR A CA 1
ATOM 3809 C C . TYR A 1 474 ? -4.233 7.584 23.374 1.00 97.94 474 TYR A C 1
ATOM 3811 O O . TYR A 1 474 ? -3.844 8.192 24.372 1.00 97.94 474 TYR A O 1
ATOM 3819 N N . LEU A 1 475 ? -5.144 8.112 22.553 1.00 97.94 475 LEU A N 1
ATOM 3820 C CA . LEU A 1 475 ? -5.740 9.430 22.781 1.00 97.94 475 LEU A CA 1
ATOM 3821 C C . LEU A 1 475 ? -7.033 9.304 23.596 1.00 97.94 475 LEU A C 1
ATOM 3823 O O . LEU A 1 475 ? -8.137 9.332 23.057 1.00 97.94 475 LEU A O 1
ATOM 3827 N N . ASP A 1 476 ? -6.893 9.233 24.916 1.00 96.38 476 ASP A N 1
ATOM 3828 C CA . ASP A 1 476 ? -8.016 9.158 25.863 1.00 96.38 476 ASP A CA 1
ATOM 3829 C C . ASP A 1 476 ? -8.791 10.482 26.036 1.00 96.38 476 ASP A C 1
ATOM 3831 O O . ASP A 1 476 ? -9.896 10.519 26.578 1.00 96.38 476 ASP A O 1
ATOM 3835 N N . SER A 1 477 ? -8.208 11.605 25.608 1.00 96.44 477 SER A N 1
ATOM 3836 C CA . SER A 1 477 ? -8.717 12.936 25.925 1.00 96.44 477 SER A CA 1
ATOM 3837 C C . SER A 1 477 ? -8.149 14.026 25.013 1.00 96.44 477 SER A C 1
ATOM 3839 O O . SER A 1 477 ? -7.117 13.884 24.352 1.00 96.44 477 SER A O 1
ATOM 3841 N N . ARG A 1 478 ? -8.787 15.208 25.047 1.00 95.38 478 ARG A N 1
ATOM 3842 C CA . ARG A 1 478 ? -8.234 16.433 24.434 1.00 95.38 478 ARG A CA 1
ATOM 3843 C C . ARG A 1 478 ? -6.867 16.812 25.007 1.00 95.38 478 ARG A C 1
ATOM 3845 O O . ARG A 1 478 ? -6.074 17.425 24.296 1.00 95.38 478 ARG A O 1
ATOM 3852 N N . LYS A 1 479 ? -6.613 16.492 26.280 1.00 96.56 479 LYS A N 1
ATOM 3853 C CA . LYS A 1 479 ? -5.356 16.811 26.967 1.00 96.56 479 LYS A CA 1
ATOM 3854 C C . LYS A 1 479 ? -4.215 15.993 26.370 1.00 96.56 479 LYS A C 1
ATOM 3856 O O . LYS A 1 479 ? -3.206 16.580 25.987 1.00 96.56 479 LYS A O 1
ATOM 3861 N N . THR A 1 480 ? -4.420 14.689 26.212 1.00 96.88 480 THR A N 1
ATOM 3862 C CA . THR A 1 480 ? -3.440 13.772 25.615 1.00 96.88 480 THR A CA 1
ATOM 3863 C C . THR A 1 480 ? -3.173 14.122 24.157 1.00 96.88 480 THR A C 1
ATOM 3865 O O . THR A 1 480 ? -2.016 14.274 23.773 1.00 96.88 480 THR A O 1
ATOM 3868 N N . LEU A 1 481 ? -4.218 14.428 23.376 1.00 96.31 481 LEU A N 1
ATOM 3869 C CA . LEU A 1 481 ? -4.034 14.960 22.024 1.00 96.31 481 LEU A CA 1
ATOM 3870 C C . LEU A 1 481 ? -3.174 16.231 22.020 1.00 96.31 481 LEU A C 1
ATOM 3872 O O . LEU A 1 481 ? -2.221 16.318 21.257 1.00 96.31 481 LEU A O 1
ATOM 3876 N N . ARG A 1 482 ? -3.478 17.228 22.863 1.00 95.12 482 ARG A N 1
ATOM 3877 C CA . ARG A 1 482 ? -2.714 18.488 22.890 1.00 95.12 482 ARG A CA 1
ATOM 3878 C C . ARG A 1 482 ? -1.253 18.271 23.289 1.00 95.12 482 ARG A C 1
ATOM 3880 O O . ARG A 1 482 ? -0.400 18.986 22.772 1.00 95.12 482 ARG A O 1
ATOM 3887 N N . LYS A 1 483 ? -0.994 17.317 24.189 1.00 96.44 483 LYS A N 1
ATOM 3888 C CA . LYS A 1 483 ? 0.350 16.941 24.636 1.00 96.44 483 LYS A CA 1
ATOM 3889 C C . LYS A 1 483 ? 1.176 16.380 23.476 1.00 96.44 483 LYS A C 1
ATOM 3891 O O . LYS A 1 483 ? 2.254 16.896 23.240 1.00 96.44 483 LYS A O 1
ATOM 3896 N N . HIS A 1 484 ? 0.624 15.424 22.728 1.00 96.19 484 HIS A N 1
ATOM 3897 C CA . HIS A 1 484 ? 1.377 14.643 21.738 1.00 96.19 484 HIS A CA 1
ATOM 3898 C C . HIS A 1 484 ? 1.276 15.150 20.290 1.00 96.19 484 HIS A C 1
ATOM 3900 O O . HIS A 1 484 ? 2.024 14.737 19.409 1.00 96.19 484 HIS A O 1
ATOM 3906 N N . LYS A 1 485 ? 0.363 16.088 20.006 1.00 93.81 485 LYS A N 1
ATOM 3907 C CA . LYS A 1 485 ? 0.099 16.607 18.651 1.00 93.81 485 LYS A CA 1
ATOM 3908 C C . LYS A 1 485 ? 1.343 17.111 17.909 1.00 93.81 485 LYS A C 1
ATOM 3910 O O . LYS A 1 485 ? 1.376 17.069 16.680 1.00 93.81 485 LYS A O 1
ATOM 3915 N N . PHE A 1 486 ? 2.306 17.669 18.638 1.00 96.19 486 PHE A N 1
ATOM 3916 C CA . PHE A 1 486 ? 3.475 18.343 18.076 1.00 96.19 486 PHE A CA 1
ATOM 3917 C C . PHE A 1 486 ? 4.807 17.729 18.521 1.00 96.19 486 PHE A C 1
ATOM 3919 O O . PHE A 1 486 ? 5.844 18.384 18.368 1.00 96.19 486 PHE A O 1
ATOM 3926 N N . ASP A 1 487 ? 4.782 16.498 19.029 1.00 94.69 487 ASP A N 1
ATOM 3927 C CA . ASP A 1 487 ? 5.990 15.756 19.382 1.00 94.69 487 ASP A CA 1
ATOM 3928 C C . ASP A 1 487 ? 6.886 15.604 18.152 1.00 94.69 487 ASP A C 1
ATOM 3930 O O . ASP A 1 487 ? 6.417 15.294 17.057 1.00 94.69 487 ASP A O 1
ATOM 3934 N N . HIS A 1 488 ? 8.175 15.904 18.315 1.00 93.56 488 HIS A N 1
ATOM 3935 C CA . HIS A 1 488 ? 9.187 15.842 17.251 1.00 93.56 488 HIS A CA 1
ATOM 3936 C C . HIS A 1 488 ? 8.897 16.719 16.007 1.00 93.56 488 HIS A C 1
ATOM 3938 O O . HIS A 1 488 ? 9.520 16.556 14.957 1.00 93.56 488 HIS A O 1
ATOM 3944 N N . ILE A 1 489 ? 7.983 17.698 16.101 1.00 94.75 489 ILE A N 1
ATOM 3945 C CA . ILE A 1 489 ? 7.638 18.602 14.991 1.00 94.75 489 ILE A CA 1
ATOM 3946 C C . ILE A 1 489 ? 8.460 19.892 15.039 1.00 94.75 489 ILE A C 1
ATOM 3948 O O . ILE A 1 489 ? 8.412 20.643 16.017 1.00 94.75 489 ILE A O 1
ATOM 3952 N N . THR A 1 490 ? 9.129 20.215 13.930 1.00 93.31 490 THR A N 1
ATOM 3953 C CA . THR A 1 490 ? 9.853 21.484 13.749 1.00 93.31 490 THR A CA 1
ATOM 3954 C C . THR A 1 490 ? 8.909 22.688 13.714 1.00 93.31 490 THR A C 1
ATOM 3956 O O . THR A 1 490 ? 7.749 22.578 13.311 1.00 93.31 490 THR A O 1
ATOM 3959 N N . PHE A 1 491 ? 9.401 23.877 14.076 1.00 94.19 491 PHE A N 1
ATOM 3960 C CA . PHE A 1 491 ? 8.603 25.109 14.016 1.00 94.19 491 PHE A CA 1
ATOM 3961 C C . PHE A 1 491 ? 8.014 25.359 12.616 1.00 94.19 491 PHE A C 1
ATOM 3963 O O . PHE A 1 491 ? 6.815 25.603 12.490 1.00 94.19 491 PHE A O 1
ATOM 3970 N N . ALA A 1 492 ? 8.815 25.184 11.560 1.00 91.31 492 ALA A N 1
ATOM 3971 C CA . ALA A 1 492 ? 8.363 25.330 10.176 1.00 91.31 492 ALA A CA 1
ATOM 3972 C C . ALA A 1 492 ? 7.182 24.398 9.841 1.00 91.31 492 ALA A C 1
ATOM 3974 O O . ALA A 1 492 ? 6.183 24.841 9.274 1.00 91.31 492 ALA A O 1
ATOM 3975 N N . LYS A 1 493 ? 7.235 23.124 10.256 1.00 90.50 493 LYS A N 1
ATOM 3976 C CA . LYS A 1 493 ? 6.134 22.174 10.026 1.00 90.50 493 LYS A CA 1
ATOM 3977 C C . LYS A 1 493 ? 4.874 22.551 10.823 1.00 90.50 493 LYS A C 1
ATOM 3979 O O . LYS A 1 493 ? 3.769 22.347 10.324 1.00 90.50 493 LYS A O 1
ATOM 3984 N N . LYS A 1 494 ? 5.004 23.170 12.008 1.00 94.62 494 LYS A N 1
ATOM 3985 C CA . LYS A 1 494 ? 3.856 23.730 12.760 1.00 94.62 494 LYS A CA 1
ATOM 3986 C C . LYS A 1 494 ? 3.204 24.898 12.021 1.00 94.62 494 LYS A C 1
ATOM 3988 O O . LYS A 1 494 ? 1.978 24.965 11.976 1.00 94.62 494 LYS A O 1
ATOM 3993 N N . VAL A 1 495 ? 4.000 25.788 11.426 1.00 94.31 495 VAL A N 1
ATOM 3994 C CA . VAL A 1 495 ? 3.484 26.896 10.606 1.00 94.31 495 VAL A CA 1
ATOM 3995 C C . VAL A 1 495 ? 2.696 26.342 9.421 1.00 94.31 495 VAL A C 1
ATOM 3997 O O . VAL A 1 495 ? 1.526 26.682 9.265 1.00 94.31 495 VAL A O 1
ATOM 4000 N N . VAL A 1 496 ? 3.276 25.404 8.661 1.00 92.50 496 VAL A N 1
ATOM 4001 C CA . VAL A 1 496 ? 2.581 24.741 7.541 1.00 92.50 496 VAL A CA 1
ATOM 4002 C C . VAL A 1 496 ? 1.280 24.088 8.007 1.00 92.50 496 VAL A C 1
ATOM 4004 O O . VAL A 1 496 ? 0.246 24.284 7.376 1.00 92.50 496 VAL A O 1
ATOM 4007 N N . TYR A 1 497 ? 1.296 23.376 9.138 1.00 94.06 497 TYR A N 1
ATOM 4008 C CA . TYR A 1 497 ? 0.097 22.769 9.718 1.00 94.06 497 TYR A CA 1
ATOM 4009 C C . TYR A 1 497 ? -1.034 23.788 9.932 1.00 94.06 497 TYR A C 1
ATOM 4011 O O . TYR A 1 497 ? -2.176 23.528 9.549 1.00 94.06 497 TYR A O 1
ATOM 4019 N N . TYR A 1 498 ? -0.743 24.948 10.530 1.00 95.00 498 TYR A N 1
ATOM 4020 C CA . TYR A 1 498 ? -1.767 25.968 10.773 1.00 95.00 498 TYR A CA 1
ATOM 4021 C C . TYR A 1 498 ? -2.199 26.698 9.500 1.00 95.00 498 TYR A C 1
ATOM 4023 O O . TYR A 1 498 ? -3.367 27.065 9.408 1.00 95.00 498 TYR A O 1
ATOM 4031 N N . LEU A 1 499 ? -1.310 26.843 8.514 1.00 93.31 499 LEU A N 1
ATOM 4032 C CA . LEU A 1 499 ? -1.641 27.421 7.210 1.00 93.31 499 LEU A CA 1
ATOM 4033 C C . LEU A 1 499 ? -2.608 26.536 6.414 1.00 93.31 499 LEU A C 1
ATOM 4035 O O . LEU A 1 499 ? -3.574 27.042 5.853 1.00 93.31 499 LEU A O 1
ATOM 4039 N N . VAL A 1 500 ? -2.391 25.216 6.383 1.00 90.50 500 VAL A N 1
ATOM 4040 C CA . VAL A 1 500 ? -3.244 24.304 5.594 1.00 90.50 500 VAL A CA 1
ATOM 4041 C C . VAL A 1 500 ? -4.561 23.962 6.290 1.00 90.50 500 VAL A C 1
ATOM 4043 O O . VAL A 1 500 ? -5.531 23.597 5.627 1.00 90.50 500 VAL A O 1
ATOM 4046 N N . LYS A 1 501 ? -4.622 24.072 7.624 1.00 92.06 501 LYS A N 1
ATOM 4047 C CA . LYS A 1 501 ? -5.774 23.626 8.421 1.00 92.06 501 LYS A CA 1
ATOM 4048 C C . LYS A 1 501 ? -7.115 24.248 7.985 1.00 92.06 501 LYS A C 1
ATOM 4050 O O . LYS A 1 501 ? -8.057 23.472 7.832 1.00 92.06 501 LYS A O 1
ATOM 4055 N N . PRO A 1 502 ? -7.263 25.575 7.792 1.00 90.38 502 PRO A N 1
ATOM 4056 C CA . PRO A 1 502 ? -8.545 26.162 7.394 1.00 90.38 502 PRO A CA 1
ATOM 4057 C C . PRO A 1 502 ? -9.054 25.606 6.059 1.00 90.38 502 PRO A C 1
ATOM 4059 O O . PRO A 1 502 ? -10.211 25.204 5.964 1.00 90.38 502 PRO A O 1
ATOM 4062 N N . PHE A 1 503 ? -8.170 25.493 5.063 1.00 87.62 503 PHE A N 1
ATOM 4063 C CA . PHE A 1 503 ? -8.499 24.944 3.745 1.00 87.62 503 PHE A CA 1
ATOM 4064 C C . PHE A 1 503 ? -8.879 23.465 3.819 1.00 87.62 503 PHE A C 1
ATOM 4066 O O . PHE A 1 503 ? -9.887 23.056 3.249 1.00 87.62 503 PHE A O 1
ATOM 4073 N N . ALA A 1 504 ? -8.127 22.673 4.586 1.00 85.81 504 ALA A N 1
ATOM 4074 C CA . ALA A 1 504 ? -8.419 21.256 4.774 1.00 85.81 504 ALA A CA 1
ATOM 4075 C C . ALA A 1 504 ? -9.781 21.032 5.466 1.00 85.81 504 ALA A C 1
ATOM 4077 O O . ALA A 1 504 ? -10.535 20.137 5.090 1.00 85.81 504 ALA A O 1
ATOM 4078 N N . MET A 1 505 ? -10.135 21.878 6.441 1.00 85.12 505 MET A N 1
ATOM 4079 C CA . MET A 1 505 ? -11.433 21.828 7.128 1.00 85.12 505 MET A CA 1
ATOM 4080 C C . MET A 1 505 ? -12.601 22.245 6.226 1.00 85.12 505 MET A C 1
ATOM 4082 O O . MET A 1 505 ? -13.676 21.647 6.309 1.00 85.12 505 MET A O 1
ATOM 4086 N N . LEU A 1 506 ? -12.403 23.246 5.362 1.00 82.00 506 LEU A N 1
ATOM 4087 C CA . LEU A 1 506 ? -13.388 23.644 4.353 1.00 82.00 506 LEU A CA 1
ATOM 4088 C C . LEU A 1 506 ? -13.630 22.516 3.352 1.00 82.00 506 LEU A C 1
ATOM 4090 O O . LEU A 1 506 ? -14.781 22.159 3.108 1.00 82.00 506 LEU A O 1
ATOM 4094 N N . PHE A 1 507 ? -12.553 21.907 2.849 1.00 72.38 507 PHE A N 1
ATOM 4095 C CA . PHE A 1 507 ? -12.635 20.755 1.958 1.00 72.38 507 PHE A CA 1
ATOM 4096 C C . PHE A 1 507 ? -13.421 19.617 2.614 1.00 72.38 507 PHE A C 1
ATOM 4098 O O . PHE A 1 507 ? -14.386 19.138 2.033 1.00 72.38 507 PHE A O 1
ATOM 4105 N N . GLN A 1 508 ? -13.102 19.261 3.864 1.00 73.62 508 GLN A N 1
ATOM 4106 C CA . GLN A 1 508 ? -13.828 18.215 4.587 1.00 73.62 508 GLN A CA 1
ATOM 4107 C C . GLN A 1 508 ? -15.308 18.539 4.813 1.00 73.62 508 GLN A C 1
ATOM 4109 O O . GLN A 1 508 ? -16.143 17.643 4.784 1.00 73.62 508 GLN A O 1
ATOM 4114 N N . SER A 1 509 ? -15.649 19.800 5.074 1.00 64.06 509 SER A N 1
ATOM 4115 C CA . SER A 1 509 ? -17.044 20.206 5.292 1.00 64.06 509 SER A CA 1
ATOM 4116 C C . SER A 1 509 ? -17.863 20.172 4.000 1.00 64.06 509 SER A C 1
ATOM 4118 O O . SER A 1 509 ? -19.081 20.023 4.050 1.00 64.06 509 SER A O 1
ATOM 4120 N N . ALA A 1 510 ? -17.193 20.295 2.852 1.00 59.12 510 ALA A N 1
ATOM 4121 C CA . ALA A 1 510 ? -17.795 20.178 1.532 1.00 59.12 510 ALA A CA 1
ATOM 4122 C C . ALA A 1 510 ? -17.959 18.721 1.057 1.00 59.12 510 ALA A C 1
ATOM 4124 O O . ALA A 1 510 ? -18.553 18.485 0.001 1.00 59.12 510 ALA A O 1
ATOM 4125 N N . LEU A 1 511 ? -17.425 17.748 1.804 1.00 54.09 511 LEU A N 1
ATOM 4126 C CA . LEU A 1 511 ? -17.432 16.329 1.458 1.00 54.09 511 LEU A CA 1
ATOM 4127 C C . LEU A 1 511 ? -18.466 15.536 2.257 1.00 54.09 511 LEU A C 1
ATOM 4129 O O . LEU A 1 511 ? -19.033 14.626 1.605 1.00 54.09 511 LEU A O 1
#

Sequence (511 aa):
MSHAFKILVFLLTLISFSTFAASELKVFKATSDAPHSLTIYDHGLGSLYARLKMIERAKESIDVEYFIYDTSPSSRVFNQALVKKAKEGVKVRVLLDYFLIIPEIDVYHAGELEAAGIDVKYYHIESMAKFLKFQYRSHRKLLSIDGKEAMTGGRNIADEYFDLSDKFNFIDKDIYISGPLVSAIEESFEIFWNDKLSQKLDIEKYRNLMAVDTKWIQDKVRDSGKETSYLKEVASQDKVLDRHYKILKGSLKKEQEKLSKARNFLVESDEDRKLLGEIEELGGKAAALSPTGQCHNLIFTADYPGWGREYRETKGMRGVVNQYMRAVKEELTIDSPYFIPDKDSRTIFKDALKAGKKVSVLTNSLYSTDAIYVNAVFNSIIPSWIKKGLKPYIFEGKIPENYPVVNAGVEKARFGTHVKAFVFDQDSFMVGTYNLDPRSIKYNAEMGIFCFGEPELAQAMRAEYAHKLKGTVYLDSRKTLRKHKFDHITFAKKVVYYLVKPFAMLFQSAL